Protein AF-A0A7J2S7V2-F1 (afdb_monomer_lite)

Secondary structure (DSSP, 8-state):
----S-EEES-EEEEES-SEEEET--S-EEES-EEEEESSEEEEEES-TT---EEES-EEEEEEEEEEES--S-EEES-EEEEE-----SS-PPSEEEEEEEEEEES-EEES-EEEEE-BSSEEEEEEEEEEES-EEES-EEE---BSS-EEEEEE-TT--S-EEEEEEETTTTEEEEEEEES-EEEE---GGG---BTTBEEEEEEEEEEESSTT-EEEEEEE--GGGSTTB-GGG-EEEEEETTTTEEEE---EEETTTTEEEEEE-S-SEEEEEE-B-EEEEEEEE-SEEEEE---EE---BHHHHHHHHHHHHHHHHSS--EEEEEEEETTTTEEEEEE-STTSPTT-S--PBP-TTB-EEEEESS-EEEEEEEEE-----EEE-SEEEEEE--SSS-EEHHHHHHHSTTEEEEEEEETTTTEEEEEETTTTB---EE-TTBEEEEEE-SS-EEE---

Radius of gyration: 29.73 Å; chains: 1; bounding box: 69×47×93 Å

Foldseek 3Di:
DAEECEEAEQEEAEQEQEAAEREQYAPYEREQYEYEDHQAENYEYEDHAEHQYEAYCYEYYNEQYYEYAQYENYEHENYEYYAWDFHDDPDDDQRETENYEYHHYAHYEYYQYEYEHYEEAGEYEDYYEHLYEHYEHENYEYEHYDYVDHYFPDWYAQNYYHYWYYQYFADPQTKTKTKDKHRIKTKHDDHPVNDDDAPQWDFLSHKMFMDHNDLQIKMWMKIADDCVSCQFFDLVFKFKWFQDPVVRHTDTFDWDRDPPRGIIIHMDNDGGMMTIIHHTQKDKDKDKDAAFKAKWADLADDFAWPLRVQVVQQVVCCVVPVGRWWFWKWFQPQVVRDIAIDGDDDPQPRPNGDRGTRAHFFMMMIHTNHIDMDIDMHGGRPKDKDWGAAFKGKTHANDQDKDKQQVVQVQDPQWQKKWFQDPVVNDIDMDGNVVRPDMDIHHHTGMIMIHGHDGIDMDTND

pLDDT: mean 92.3, std 8.35, range [53.19, 98.88]

Sequence (462 aa):
HSSSHNLVLNNAIYNVSEGISLVYSGNNKVINNTIRNVTSYGIESAYSPSQRNIINRNTIYNGTGIVIYSCSNNIISNNTIRDIRRGYFPMTPPRGAAGIWIGGGTNNYFFNNTITGSNETCDVYGVLLKYASNNIFSFTEIRNLRSTSNVYAFYSDENSKNNSIYNMTLASYPTTISFIYGNGIALKGVLEEETQSNGELLHIGKFINVTGVTVSSWINVTIHYTEQEIWMVNESSMKLYRYNETSGEWENVTFILNETHNYIKANLTKFSIYGIWGEIGVEEVNISLNKGWNLITIPVILNWKAEDLAVYINTIAHAIYGFDICDTIVMLDAFSQKHIGHPVGAGIPPGSINNFDIVHGVGYWIFVNQSITFNITGTIIKNITIDLQPGFNLLGWTHDNSTNASEVADEIENITMVVEWNNSLDDFITYLKELGAIDFVIARGDGFYVFLAGESEKWYGM

Structure (mmCIF, N/CA/C/O backbone):
data_AF-A0A7J2S7V2-F1
#
_entry.id   AF-A0A7J2S7V2-F1
#
loop_
_atom_site.group_PDB
_atom_site.id
_atom_site.type_symbol
_atom_site.label_atom_id
_atom_site.label_alt_id
_atom_site.label_comp_id
_atom_site.label_asym_id
_atom_site.label_entity_id
_atom_site.label_seq_id
_atom_site.pdbx_PDB_ins_code
_atom_site.Cartn_x
_atom_site.Cartn_y
_atom_site.Cartn_z
_atom_site.occupancy
_atom_site.B_iso_or_equiv
_atom_site.auth_seq_id
_atom_site.auth_comp_id
_atom_site.auth_asym_id
_atom_site.auth_atom_id
_atom_site.pdbx_PDB_model_num
ATOM 1 N N . HIS A 1 1 ? 17.617 -6.374 -44.046 1.00 54.22 1 HIS A N 1
ATOM 2 C CA . HIS A 1 1 ? 16.224 -5.955 -44.296 1.00 54.22 1 HIS A CA 1
ATOM 3 C C . HIS A 1 1 ? 15.461 -6.027 -42.988 1.00 54.22 1 HIS A C 1
ATOM 5 O O . HIS A 1 1 ? 15.491 -7.080 -42.366 1.00 54.22 1 HIS A O 1
ATOM 11 N N . SER A 1 2 ? 14.841 -4.932 -42.548 1.00 77.62 2 SER A N 1
ATOM 12 C CA . SER A 1 2 ? 13.893 -4.964 -41.432 1.00 77.62 2 SER A CA 1
ATOM 13 C C . SER A 1 2 ? 12.482 -5.231 -41.968 1.00 77.62 2 SER A C 1
ATOM 15 O O . SER A 1 2 ? 12.115 -4.756 -43.042 1.00 77.62 2 SER A O 1
ATOM 17 N N . SER A 1 3 ? 11.705 -6.030 -41.240 1.00 86.81 3 SER A N 1
ATOM 18 C CA . SER A 1 3 ? 10.287 -6.300 -41.521 1.00 86.81 3 SER A CA 1
ATOM 19 C C . SER A 1 3 ? 9.441 -5.606 -40.460 1.00 86.81 3 SER A C 1
ATOM 21 O O . SER A 1 3 ? 9.898 -5.504 -39.330 1.00 86.81 3 SER A O 1
ATOM 23 N N . SER A 1 4 ? 8.227 -5.161 -40.774 1.00 92.69 4 SER A N 1
ATOM 24 C CA . SER A 1 4 ? 7.264 -4.563 -39.827 1.00 92.69 4 SER A CA 1
ATOM 25 C C . SER A 1 4 ? 5.985 -5.404 -39.780 1.00 92.69 4 SER A C 1
ATOM 27 O O . SER A 1 4 ? 5.747 -6.180 -40.700 1.00 92.69 4 SER A O 1
ATOM 29 N N . HIS A 1 5 ? 5.133 -5.212 -38.769 1.00 94.88 5 HIS A N 1
ATOM 30 C CA . HIS A 1 5 ? 3.890 -5.986 -38.572 1.00 94.88 5 HIS A CA 1
ATOM 31 C C . HIS A 1 5 ? 4.108 -7.469 -38.243 1.00 94.88 5 HIS A C 1
ATOM 33 O O . HIS A 1 5 ? 3.289 -8.321 -38.583 1.00 94.88 5 HIS A O 1
ATOM 39 N N . ASN A 1 6 ? 5.206 -7.790 -37.560 1.00 95.00 6 ASN A N 1
ATOM 40 C CA . ASN A 1 6 ? 5.489 -9.161 -37.155 1.00 95.00 6 ASN A CA 1
ATOM 41 C C . ASN A 1 6 ? 4.763 -9.510 -35.848 1.00 95.00 6 ASN A C 1
ATOM 43 O O . ASN A 1 6 ? 4.564 -8.657 -34.976 1.00 95.00 6 ASN A O 1
ATOM 47 N N . LEU A 1 7 ? 4.409 -10.787 -35.699 1.00 97.69 7 LEU A N 1
ATOM 48 C CA . LEU A 1 7 ? 3.867 -11.359 -34.470 1.00 97.69 7 LEU A CA 1
ATOM 49 C C . LEU A 1 7 ? 4.859 -12.383 -33.910 1.00 97.69 7 LEU A C 1
ATOM 51 O O . LEU A 1 7 ? 5.134 -13.393 -34.550 1.00 97.69 7 LEU A O 1
ATOM 55 N N . VAL A 1 8 ? 5.353 -12.129 -32.700 1.00 98.00 8 VAL A N 1
ATOM 56 C CA . VAL A 1 8 ? 6.188 -13.047 -31.920 1.00 98.00 8 VAL A CA 1
ATOM 57 C C . VAL A 1 8 ? 5.396 -13.443 -30.678 1.00 98.00 8 VAL A C 1
ATOM 59 O O . VAL A 1 8 ? 5.261 -12.657 -29.738 1.00 98.00 8 VAL A O 1
ATOM 62 N N . LEU A 1 9 ? 4.807 -14.637 -30.703 1.00 98.44 9 LEU A N 1
ATOM 63 C CA . LEU A 1 9 ? 3.823 -15.090 -29.720 1.00 98.44 9 LEU A CA 1
ATOM 64 C C . LEU A 1 9 ? 4.207 -16.454 -29.137 1.00 98.44 9 LEU A C 1
ATOM 66 O O . LEU A 1 9 ? 4.513 -17.365 -29.900 1.00 98.44 9 LEU A O 1
ATOM 70 N N . ASN A 1 10 ? 4.103 -16.605 -27.813 1.00 98.38 10 ASN A N 1
ATOM 71 C CA . ASN A 1 10 ? 4.227 -17.889 -27.104 1.00 98.38 10 ASN A CA 1
ATOM 72 C C . ASN A 1 10 ? 5.573 -18.611 -27.295 1.00 98.38 10 ASN A C 1
ATOM 74 O O . ASN A 1 10 ? 5.621 -19.840 -27.312 1.00 98.38 10 ASN A O 1
ATOM 78 N N . ASN A 1 11 ? 6.672 -17.869 -27.432 1.00 98.50 11 ASN A N 1
ATOM 79 C CA . ASN A 1 11 ? 8.001 -18.463 -27.566 1.00 98.50 11 ASN A CA 1
ATOM 80 C C . ASN A 1 11 ? 8.688 -18.636 -26.214 1.00 98.50 11 ASN A C 1
ATOM 82 O O . ASN A 1 11 ? 8.453 -17.891 -25.260 1.00 98.50 11 ASN A O 1
ATOM 86 N N . ALA A 1 12 ? 9.596 -19.603 -26.176 1.00 98.31 12 ALA A N 1
ATOM 87 C CA . ALA A 1 12 ? 10.457 -19.904 -25.050 1.00 98.31 12 ALA A CA 1
ATOM 88 C C . ALA A 1 12 ? 11.920 -19.756 -25.501 1.00 98.31 12 ALA A C 1
ATOM 90 O O . ALA A 1 12 ? 12.396 -20.534 -26.324 1.00 98.31 12 ALA A O 1
ATOM 91 N N . ILE A 1 13 ? 12.606 -18.722 -25.012 1.00 98.25 13 ILE A N 1
ATOM 92 C CA . ILE A 1 13 ? 13.957 -18.330 -25.441 1.00 98.25 13 ILE A CA 1
ATOM 93 C C . ILE A 1 13 ? 14.907 -18.462 -24.247 1.00 98.25 13 ILE A C 1
ATOM 95 O O . ILE A 1 13 ? 14.641 -17.908 -23.179 1.00 98.25 13 ILE A O 1
ATOM 99 N N . TYR A 1 14 ? 16.016 -19.187 -24.419 1.00 97.31 14 TYR A N 1
ATOM 100 C CA . TYR A 1 14 ? 16.926 -19.543 -23.328 1.00 97.31 14 TYR A CA 1
ATOM 101 C C . TYR A 1 14 ? 18.392 -19.445 -23.739 1.00 97.31 14 TYR A C 1
ATOM 103 O O . TYR A 1 14 ? 18.746 -19.905 -24.820 1.00 97.31 14 TYR A O 1
ATOM 111 N N . ASN A 1 15 ? 19.242 -18.961 -22.828 1.00 96.69 15 ASN A N 1
ATOM 112 C CA . ASN A 1 15 ? 20.706 -19.009 -22.947 1.00 96.69 15 ASN A CA 1
ATOM 113 C C . ASN A 1 15 ? 21.223 -18.371 -24.248 1.00 96.69 15 ASN A C 1
ATOM 115 O O . ASN A 1 15 ? 22.045 -18.948 -24.960 1.00 96.69 15 ASN A O 1
ATOM 119 N N . VAL A 1 16 ? 20.709 -17.184 -24.565 1.00 95.38 16 VAL A N 1
ATOM 120 C CA . VAL A 1 16 ? 21.077 -16.418 -25.761 1.00 95.38 16 VAL A CA 1
ATOM 121 C C . VAL A 1 16 ? 21.788 -15.128 -25.375 1.00 95.38 16 VAL A C 1
ATOM 123 O O . VAL A 1 16 ? 21.667 -14.646 -24.248 1.00 95.38 16 VAL A O 1
ATOM 126 N N . SER A 1 17 ? 22.518 -14.539 -26.318 1.00 93.19 17 SER A N 1
ATOM 127 C CA . SER A 1 17 ? 23.097 -13.214 -26.104 1.00 93.19 17 SER A CA 1
ATOM 128 C C . SER A 1 17 ? 22.016 -12.137 -26.035 1.00 93.19 17 SER A C 1
ATOM 130 O O . SER A 1 17 ? 22.006 -11.324 -25.115 1.00 93.19 17 SER A O 1
ATOM 132 N N . GLU A 1 18 ? 21.082 -12.170 -26.981 1.00 94.00 18 GLU A N 1
ATOM 133 C CA . GLU A 1 18 ? 19.995 -11.209 -27.168 1.00 94.00 18 GLU A CA 1
ATOM 134 C C . GLU A 1 18 ? 18.683 -11.985 -27.304 1.00 94.00 18 GLU A C 1
ATOM 136 O O . GLU A 1 18 ? 18.635 -12.975 -28.032 1.00 94.00 18 GLU A O 1
ATOM 141 N N . GLY A 1 19 ? 17.636 -11.573 -26.583 1.00 96.25 19 GLY A N 1
ATOM 142 C CA . GLY A 1 19 ? 16.332 -12.234 -26.640 1.00 96.25 19 GLY A CA 1
ATOM 143 C C . GLY A 1 19 ? 15.564 -11.906 -27.924 1.00 96.25 19 GLY A C 1
ATOM 144 O O . GLY A 1 19 ? 15.719 -12.572 -28.943 1.00 96.25 19 GLY A O 1
ATOM 145 N N . ILE A 1 20 ? 14.694 -10.895 -27.876 1.00 96.69 20 ILE A N 1
ATOM 146 C CA . ILE A 1 20 ? 13.903 -10.435 -29.029 1.00 96.69 20 ILE A CA 1
ATOM 147 C C . ILE A 1 20 ? 14.313 -9.005 -29.370 1.00 96.69 20 ILE A C 1
ATOM 149 O O . ILE A 1 20 ? 14.184 -8.121 -28.530 1.00 96.69 20 ILE A O 1
ATOM 153 N N . SER A 1 21 ? 14.753 -8.764 -30.605 1.00 94.38 21 SER A N 1
ATOM 154 C CA . SER A 1 21 ? 15.178 -7.436 -31.061 1.00 94.38 21 SER A CA 1
ATOM 155 C C . SER A 1 21 ? 14.300 -6.924 -32.209 1.00 94.38 21 SER A C 1
ATOM 157 O O . SER A 1 21 ? 14.099 -7.605 -33.216 1.00 94.38 21 SER A O 1
ATOM 159 N N . LEU A 1 22 ? 13.754 -5.714 -32.048 1.00 93.44 22 LEU A N 1
ATOM 160 C CA . LEU A 1 22 ? 12.885 -5.014 -33.003 1.00 93.44 22 LEU A CA 1
ATOM 161 C C . LEU A 1 22 ? 13.592 -3.771 -33.569 1.00 93.44 22 LEU A C 1
ATOM 163 O O . LEU A 1 22 ? 13.150 -2.629 -33.396 1.00 93.44 22 LEU A O 1
ATOM 167 N N . VAL A 1 23 ? 14.713 -3.992 -34.250 1.00 91.81 23 VAL A N 1
ATOM 168 C CA . VAL A 1 23 ? 15.563 -2.931 -34.813 1.00 91.81 23 VAL A CA 1
ATOM 169 C C . VAL A 1 23 ? 15.021 -2.451 -36.164 1.00 91.81 23 VAL A C 1
ATOM 171 O O . VAL A 1 23 ? 14.735 -3.251 -37.057 1.00 91.81 23 VAL A O 1
ATOM 174 N N . TYR A 1 24 ? 14.851 -1.131 -36.320 1.00 91.44 24 TYR A N 1
ATOM 175 C CA . TYR A 1 24 ? 14.284 -0.502 -37.528 1.00 91.44 24 TYR A CA 1
ATOM 176 C C . TYR A 1 24 ? 12.926 -1.102 -37.962 1.00 91.44 24 TYR A C 1
ATOM 178 O O . TYR A 1 24 ? 12.635 -1.207 -39.157 1.00 91.44 24 TYR A O 1
ATOM 186 N N . SER A 1 25 ? 12.099 -1.532 -36.999 1.00 91.31 25 SER A N 1
ATOM 187 C CA . SER A 1 25 ? 10.898 -2.348 -37.245 1.00 91.31 25 SER A CA 1
ATOM 188 C C . SER A 1 25 ? 9.668 -1.852 -36.470 1.00 91.31 25 SER A C 1
ATOM 190 O O . SER A 1 25 ? 9.714 -1.745 -35.248 1.00 91.31 25 SER A O 1
ATOM 192 N N . GLY A 1 26 ? 8.558 -1.538 -37.146 1.00 93.44 26 GLY A N 1
ATOM 193 C CA . GLY A 1 26 ? 7.355 -0.970 -36.517 1.00 93.44 26 GLY A CA 1
ATOM 194 C C . GLY A 1 26 ? 6.133 -1.894 -36.513 1.00 93.44 26 GLY A C 1
ATOM 195 O O . GLY A 1 26 ? 6.058 -2.863 -37.265 1.00 93.44 26 GLY A O 1
ATOM 196 N N . ASN A 1 27 ? 5.132 -1.538 -35.701 1.00 95.25 27 ASN A N 1
ATOM 197 C CA . ASN A 1 27 ? 3.828 -2.214 -35.607 1.00 95.25 27 ASN A CA 1
ATOM 198 C C . ASN A 1 27 ? 3.910 -3.711 -35.256 1.00 95.25 27 ASN A C 1
ATOM 200 O O . ASN A 1 27 ? 3.046 -4.494 -35.646 1.00 95.25 27 ASN A O 1
ATOM 204 N N . ASN A 1 28 ? 4.948 -4.127 -34.537 1.00 96.06 28 ASN A N 1
ATOM 205 C CA . ASN A 1 28 ? 5.123 -5.514 -34.124 1.00 96.06 28 ASN A CA 1
ATOM 206 C C . ASN A 1 28 ? 4.380 -5.812 -32.827 1.00 96.06 28 ASN A C 1
ATOM 208 O O . ASN A 1 28 ? 4.150 -4.930 -31.997 1.00 96.06 28 ASN A O 1
ATOM 212 N N . LYS A 1 29 ? 4.068 -7.088 -32.625 1.00 98.19 29 LYS A N 1
ATOM 213 C CA . LYS A 1 29 ? 3.476 -7.606 -31.396 1.00 98.19 29 LYS A CA 1
ATOM 214 C C . LYS A 1 29 ? 4.381 -8.688 -30.825 1.00 98.19 29 LYS A C 1
ATOM 216 O O . LYS A 1 29 ? 4.563 -9.725 -31.452 1.00 98.19 29 LYS A O 1
ATOM 221 N N . VAL A 1 30 ? 4.923 -8.447 -29.637 1.00 98.50 30 VAL A N 1
ATOM 222 C CA . VAL A 1 30 ? 5.718 -9.408 -28.869 1.00 98.50 30 VAL A CA 1
ATOM 223 C C . VAL A 1 30 ? 4.909 -9.772 -27.635 1.00 98.50 30 VAL A C 1
ATOM 225 O O . VAL A 1 30 ? 4.806 -8.973 -26.702 1.00 98.50 30 VAL A O 1
ATOM 228 N N . ILE A 1 31 ? 4.253 -10.931 -27.674 1.00 98.81 31 ILE A N 1
ATOM 229 C CA . ILE A 1 31 ? 3.212 -11.294 -26.711 1.00 98.81 31 ILE A CA 1
ATOM 230 C C . ILE A 1 31 ? 3.501 -12.645 -26.059 1.00 98.81 31 ILE A C 1
ATOM 232 O O . ILE A 1 31 ? 3.782 -13.620 -26.749 1.00 98.81 31 ILE A O 1
ATOM 236 N N . ASN A 1 32 ? 3.360 -12.718 -24.736 1.00 98.62 32 ASN A N 1
ATOM 237 C CA . ASN A 1 32 ? 3.381 -13.978 -23.984 1.00 98.62 32 ASN A CA 1
ATOM 238 C C . ASN A 1 32 ? 4.625 -14.850 -24.237 1.00 98.62 32 ASN A C 1
ATOM 240 O O . ASN A 1 32 ? 4.542 -16.075 -24.306 1.00 98.62 32 ASN A O 1
ATOM 244 N N . ASN A 1 33 ? 5.788 -14.224 -24.411 1.00 98.81 33 ASN A N 1
ATOM 245 C CA . ASN A 1 33 ? 7.050 -14.943 -24.542 1.00 98.81 33 ASN A CA 1
ATOM 246 C C . ASN A 1 33 ? 7.719 -15.085 -23.174 1.00 98.81 33 ASN A C 1
ATOM 248 O O . ASN A 1 33 ? 7.633 -14.199 -22.321 1.00 98.81 33 ASN A O 1
ATOM 252 N N . THR A 1 34 ? 8.421 -16.196 -22.984 1.00 98.69 34 THR A N 1
ATOM 253 C CA . THR A 1 34 ? 9.281 -16.438 -21.826 1.00 98.69 34 THR A CA 1
ATOM 254 C C . THR A 1 34 ? 10.733 -16.396 -22.272 1.00 98.69 34 THR A C 1
ATOM 256 O O . THR A 1 34 ? 11.143 -17.186 -23.117 1.00 98.69 34 THR A O 1
ATOM 259 N N . ILE A 1 35 ? 11.515 -15.495 -21.688 1.00 98.56 35 ILE A N 1
ATOM 260 C CA . ILE A 1 35 ? 12.917 -15.261 -22.035 1.00 98.56 35 ILE A CA 1
ATOM 261 C C . ILE A 1 35 ? 13.749 -15.450 -20.769 1.00 98.56 35 ILE A C 1
ATOM 263 O O . ILE A 1 35 ? 13.456 -14.818 -19.755 1.00 98.56 35 ILE A O 1
ATOM 267 N N . ARG A 1 36 ? 14.760 -16.326 -20.784 1.00 97.75 36 ARG A N 1
ATOM 268 C CA . ARG A 1 36 ? 15.628 -16.542 -19.614 1.00 97.75 36 ARG A CA 1
ATOM 269 C C . ARG A 1 36 ? 17.105 -16.583 -19.970 1.00 97.75 36 ARG A C 1
ATOM 271 O O . ARG A 1 36 ? 17.473 -17.109 -21.018 1.00 97.75 36 ARG A O 1
ATOM 278 N N . ASN A 1 37 ? 17.932 -16.137 -19.027 1.00 95.69 37 ASN A N 1
ATOM 279 C CA . ASN A 1 37 ? 19.392 -16.208 -19.098 1.00 95.69 37 ASN A CA 1
ATOM 280 C C . ASN A 1 37 ? 19.920 -15.512 -20.357 1.00 95.69 37 ASN A C 1
ATOM 282 O O . ASN A 1 37 ? 20.532 -16.144 -21.220 1.00 95.69 37 ASN A O 1
ATOM 286 N N . VAL A 1 38 ? 19.627 -14.218 -20.469 1.00 93.06 38 VAL A N 1
ATOM 287 C CA . VAL A 1 38 ? 20.121 -13.380 -21.565 1.00 93.06 38 VAL A CA 1
ATOM 288 C C . VAL A 1 38 ? 21.293 -12.545 -21.081 1.00 93.06 38 VAL A C 1
ATOM 290 O O . VAL A 1 38 ? 21.225 -11.940 -20.013 1.00 93.06 38 VAL A O 1
ATOM 293 N N . THR A 1 39 ? 22.379 -12.510 -21.852 1.00 90.50 39 THR A N 1
ATOM 294 C CA . THR A 1 39 ? 23.582 -11.763 -21.441 1.00 90.50 39 THR A CA 1
ATOM 295 C C . THR A 1 39 ? 23.505 -10.275 -21.779 1.00 90.50 39 THR A C 1
ATOM 297 O O . THR A 1 39 ? 24.257 -9.486 -21.217 1.00 90.50 39 THR A O 1
ATOM 300 N N . SER A 1 40 ? 22.641 -9.893 -22.723 1.00 89.94 40 SER A N 1
ATOM 301 C CA . SER A 1 40 ? 22.416 -8.510 -23.143 1.00 89.94 40 SER A CA 1
ATOM 302 C C . SER A 1 40 ? 21.057 -8.017 -22.648 1.00 89.94 40 SER A C 1
ATOM 304 O O . SER A 1 40 ? 20.970 -7.547 -21.521 1.00 89.94 40 SER A O 1
ATOM 306 N N . TYR A 1 41 ? 19.992 -8.171 -23.435 1.00 92.62 41 TYR A N 1
ATOM 307 C CA . TYR A 1 41 ? 18.635 -7.726 -23.117 1.00 92.62 41 TYR A CA 1
ATOM 308 C C . TYR A 1 41 ? 17.609 -8.824 -23.413 1.00 92.62 41 TYR A C 1
ATOM 310 O O . TYR A 1 41 ? 17.813 -9.679 -24.281 1.00 92.62 41 TYR A O 1
ATOM 318 N N . GLY A 1 42 ? 16.483 -8.790 -22.701 1.00 96.56 42 GLY A N 1
ATOM 319 C CA . GLY A 1 42 ? 15.355 -9.676 -22.948 1.00 96.56 42 GLY A CA 1
ATOM 320 C C . GLY A 1 42 ? 14.588 -9.253 -24.191 1.00 96.56 42 GLY A C 1
ATOM 321 O O . GLY A 1 42 ? 14.447 -10.037 -25.126 1.00 96.56 42 GLY A O 1
ATOM 322 N N . ILE A 1 43 ? 14.114 -8.006 -24.224 1.00 96.88 43 ILE A N 1
ATOM 323 C CA . ILE A 1 43 ? 13.416 -7.448 -25.389 1.00 96.88 43 ILE A CA 1
ATOM 324 C C . ILE A 1 43 ? 13.949 -6.048 -25.675 1.00 96.88 43 ILE A C 1
ATOM 326 O O . ILE A 1 43 ? 13.950 -5.202 -24.786 1.00 96.88 43 ILE A O 1
ATOM 330 N N . GLU A 1 44 ? 14.342 -5.788 -26.917 1.00 94.69 44 GLU A N 1
ATOM 331 C CA . GLU A 1 44 ? 14.763 -4.471 -27.390 1.00 94.69 44 GLU A CA 1
ATOM 332 C C . GLU A 1 44 ? 13.841 -3.959 -28.502 1.00 94.69 44 GLU A C 1
ATOM 334 O O . GLU A 1 44 ? 13.499 -4.680 -29.440 1.00 94.69 44 GLU A O 1
ATOM 339 N N . SER A 1 45 ? 13.486 -2.676 -28.425 1.00 93.62 45 SER A N 1
ATOM 340 C CA . SER A 1 45 ? 12.907 -1.902 -29.523 1.00 93.62 45 SER A CA 1
ATOM 341 C C . SER A 1 45 ? 13.814 -0.708 -29.802 1.00 93.62 45 SER A C 1
ATOM 343 O O . SER A 1 45 ? 13.940 0.169 -28.944 1.00 93.62 45 SER A O 1
ATOM 345 N N . ALA A 1 46 ? 14.465 -0.680 -30.970 1.00 91.69 46 ALA A N 1
ATOM 346 C CA . ALA A 1 46 ? 15.544 0.272 -31.227 1.00 91.69 46 ALA A CA 1
ATOM 347 C C . ALA A 1 46 ? 15.526 0.936 -32.617 1.00 91.69 46 ALA A C 1
ATOM 349 O O . ALA A 1 46 ? 15.108 0.356 -33.627 1.00 91.69 46 ALA A O 1
ATOM 350 N N . TYR A 1 47 ? 16.051 2.167 -32.641 1.00 86.88 47 TYR A N 1
ATOM 351 C CA . TYR A 1 47 ? 16.397 2.964 -33.822 1.00 86.88 47 TYR A CA 1
ATOM 352 C C . TYR A 1 47 ? 15.254 3.262 -34.801 1.00 86.88 47 TYR A C 1
ATOM 354 O O . TYR A 1 47 ? 15.477 3.368 -36.007 1.00 86.88 47 TYR A O 1
ATOM 362 N N . SER A 1 48 ? 14.024 3.435 -34.322 1.00 79.44 48 SER A N 1
ATOM 363 C CA . SER A 1 48 ? 12.924 3.847 -35.193 1.00 79.44 48 SER A CA 1
ATOM 364 C C . SER A 1 48 ? 12.001 4.856 -34.504 1.00 79.44 48 SER A C 1
ATOM 366 O O . SER A 1 48 ? 11.261 4.506 -33.580 1.00 79.44 48 SER A O 1
ATOM 368 N N . PRO A 1 49 ? 11.986 6.116 -34.974 1.00 64.44 49 PRO A N 1
ATOM 369 C CA . PRO A 1 49 ? 11.289 7.219 -34.311 1.00 64.44 49 PRO A CA 1
ATOM 370 C C . PRO A 1 49 ? 9.752 7.127 -34.375 1.00 64.44 49 PRO A C 1
ATOM 372 O O . PRO A 1 49 ? 9.059 8.027 -33.908 1.00 64.44 49 PRO A O 1
ATOM 375 N N . SER A 1 50 ? 9.170 6.080 -34.969 1.00 64.38 50 SER A N 1
ATOM 376 C CA . SER A 1 50 ? 7.713 5.908 -35.099 1.00 64.38 50 SER A CA 1
ATOM 377 C C . SER A 1 50 ? 7.303 4.433 -35.018 1.00 64.38 50 SER A C 1
ATOM 379 O O . SER A 1 50 ? 6.825 3.852 -35.992 1.00 64.38 50 SER A O 1
ATOM 381 N N . GLN A 1 51 ? 7.486 3.806 -33.854 1.00 76.25 51 GLN A N 1
ATOM 382 C CA . GLN A 1 51 ? 7.126 2.405 -33.627 1.00 76.25 51 GLN A CA 1
ATOM 383 C C . GLN A 1 51 ? 5.891 2.295 -32.740 1.00 76.25 51 GLN A C 1
ATOM 385 O O . GLN A 1 51 ? 5.903 2.653 -31.575 1.00 76.25 51 GLN A O 1
ATOM 390 N N . ARG A 1 52 ? 4.821 1.719 -33.283 1.00 91.62 52 ARG A N 1
ATOM 391 C CA . ARG A 1 52 ? 3.651 1.285 -32.509 1.00 91.62 52 ARG A CA 1
ATOM 392 C C . ARG A 1 52 ? 3.807 -0.171 -32.076 1.00 91.62 52 ARG A C 1
ATOM 394 O O . ARG A 1 52 ? 2.919 -0.985 -32.329 1.00 91.62 52 ARG A O 1
ATOM 401 N N . ASN A 1 53 ? 4.975 -0.535 -31.538 1.00 96.06 53 ASN A N 1
ATOM 402 C CA . ASN A 1 53 ? 5.186 -1.908 -31.088 1.00 96.06 53 ASN A CA 1
ATOM 403 C C . ASN A 1 53 ? 4.424 -2.144 -29.782 1.00 96.06 53 ASN A C 1
ATOM 405 O O . ASN A 1 53 ? 4.319 -1.261 -28.928 1.00 96.06 53 ASN A O 1
ATOM 409 N N . ILE A 1 54 ? 3.893 -3.354 -29.638 1.00 98.25 54 ILE A N 1
ATOM 410 C CA . ILE A 1 54 ? 3.198 -3.812 -28.440 1.00 98.25 54 ILE A CA 1
ATOM 411 C C . ILE A 1 54 ? 4.024 -4.938 -27.830 1.00 98.25 54 ILE A C 1
ATOM 413 O O . ILE A 1 54 ? 4.135 -6.016 -28.414 1.00 98.25 54 ILE A O 1
ATOM 417 N N . ILE A 1 55 ? 4.585 -4.690 -26.650 1.00 98.62 55 ILE A N 1
ATOM 418 C CA . ILE A 1 55 ? 5.323 -5.669 -25.849 1.00 98.62 55 ILE A CA 1
ATOM 419 C C . ILE A 1 55 ? 4.444 -6.003 -24.647 1.00 98.62 55 ILE A C 1
ATOM 421 O O . ILE A 1 55 ? 4.317 -5.201 -23.719 1.00 98.62 55 ILE A O 1
ATOM 425 N N . ASN A 1 56 ? 3.773 -7.154 -24.687 1.00 98.81 56 ASN A N 1
ATOM 426 C CA . ASN A 1 56 ? 2.708 -7.475 -23.742 1.00 98.81 56 ASN A CA 1
ATOM 427 C C . ASN A 1 56 ? 2.833 -8.872 -23.123 1.00 98.81 56 ASN A C 1
ATOM 429 O O . ASN A 1 56 ? 3.067 -9.845 -23.833 1.00 98.81 56 ASN A O 1
ATOM 433 N N . ARG A 1 57 ? 2.606 -8.995 -21.809 1.00 98.69 57 ARG A N 1
ATOM 434 C CA . ARG A 1 57 ? 2.552 -10.298 -21.109 1.00 98.69 57 ARG A CA 1
ATOM 435 C C . ARG A 1 57 ? 3.822 -11.145 -21.235 1.00 98.69 57 ARG A C 1
ATOM 437 O O . ARG A 1 57 ? 3.756 -12.362 -21.133 1.00 98.69 57 ARG A O 1
ATOM 444 N N . ASN A 1 58 ? 4.983 -10.540 -21.470 1.00 98.81 58 ASN A N 1
ATOM 445 C CA . ASN A 1 58 ? 6.233 -11.294 -21.538 1.00 98.81 58 ASN A CA 1
ATOM 446 C C . ASN A 1 58 ? 6.829 -11.477 -20.142 1.00 98.81 58 ASN A C 1
ATOM 448 O O . ASN A 1 58 ? 6.713 -10.602 -19.283 1.00 98.81 58 ASN A O 1
ATOM 452 N N . THR A 1 59 ? 7.502 -12.605 -19.939 1.00 98.75 59 THR A N 1
ATOM 453 C CA . THR A 1 59 ? 8.276 -12.887 -18.728 1.00 98.75 59 THR A CA 1
ATOM 454 C C . THR A 1 59 ? 9.754 -12.939 -19.081 1.00 98.75 59 THR A C 1
ATOM 456 O O . THR A 1 59 ? 10.160 -13.752 -19.909 1.00 98.75 59 THR A O 1
ATOM 459 N N . ILE A 1 60 ? 10.560 -12.091 -18.447 1.00 98.50 60 ILE A N 1
ATOM 460 C CA . ILE A 1 60 ? 12.011 -12.024 -18.636 1.00 98.50 60 ILE A CA 1
ATOM 461 C C . ILE A 1 60 ? 12.682 -12.380 -17.311 1.00 98.50 60 ILE A C 1
ATOM 463 O O . ILE A 1 60 ? 12.328 -11.821 -16.276 1.00 98.50 60 ILE A O 1
ATOM 467 N N . TYR A 1 61 ? 13.629 -13.313 -17.340 1.00 97.00 61 TYR A N 1
ATOM 468 C CA . TYR A 1 61 ? 14.343 -13.805 -16.163 1.00 97.00 61 TYR A CA 1
ATOM 469 C C . TYR A 1 61 ? 15.857 -13.749 -16.369 1.00 97.00 61 TYR A C 1
ATOM 471 O O . TYR A 1 61 ? 16.339 -14.200 -17.410 1.00 97.00 61 TYR A O 1
ATOM 479 N N . ASN A 1 62 ? 16.610 -13.302 -15.360 1.00 94.31 62 ASN A N 1
ATOM 480 C CA . ASN A 1 62 ? 18.074 -13.371 -15.352 1.00 94.31 62 ASN A CA 1
ATOM 481 C C . ASN A 1 62 ? 18.698 -12.671 -16.575 1.00 94.31 62 ASN A C 1
ATOM 483 O O . ASN A 1 62 ? 19.305 -13.306 -17.440 1.00 94.31 62 ASN A O 1
ATOM 487 N N . GLY A 1 63 ? 18.475 -11.359 -16.668 1.00 91.44 63 GLY A N 1
ATOM 488 C CA . GLY A 1 63 ? 18.905 -10.506 -17.780 1.00 91.44 63 GLY A CA 1
ATOM 489 C C . GLY A 1 63 ? 18.536 -9.038 -17.561 1.00 91.44 63 GLY A C 1
ATOM 490 O O . GLY A 1 63 ? 17.788 -8.724 -16.634 1.00 91.44 63 GLY A O 1
ATOM 491 N N . THR A 1 64 ? 19.018 -8.130 -18.413 1.00 92.00 64 THR A N 1
ATOM 492 C CA . THR A 1 64 ? 18.390 -6.799 -18.531 1.00 92.00 64 THR A CA 1
ATOM 493 C C . THR A 1 64 ? 17.022 -6.983 -19.180 1.00 92.00 64 THR A C 1
ATOM 495 O O . THR A 1 64 ? 16.887 -7.769 -20.117 1.00 92.00 64 THR A O 1
ATOM 498 N N . GLY A 1 65 ? 15.993 -6.315 -18.661 1.00 96.31 65 GLY A N 1
ATOM 499 C CA . GLY A 1 65 ? 14.611 -6.590 -19.050 1.00 96.31 65 GLY A CA 1
ATOM 500 C C . GLY A 1 65 ? 14.254 -6.047 -20.434 1.00 96.31 65 GLY A C 1
ATOM 501 O O . GLY A 1 65 ? 14.536 -6.675 -21.456 1.00 96.31 65 GLY A O 1
ATOM 502 N N . ILE A 1 66 ? 13.573 -4.902 -20.460 1.00 97.12 66 ILE A N 1
ATOM 503 C CA . ILE A 1 66 ? 13.054 -4.283 -21.683 1.00 97.12 66 ILE A CA 1
ATOM 504 C C . ILE A 1 66 ? 13.821 -2.998 -21.980 1.00 97.12 66 ILE A C 1
ATOM 506 O O . ILE A 1 66 ? 13.909 -2.104 -21.140 1.00 97.12 66 ILE A O 1
ATOM 510 N N . VAL A 1 67 ? 14.328 -2.896 -23.202 1.00 94.94 67 VAL A N 1
ATOM 511 C CA . VAL A 1 67 ? 15.091 -1.758 -23.706 1.00 94.94 67 VAL A CA 1
ATOM 512 C C . VAL A 1 67 ? 14.298 -1.040 -24.792 1.00 94.94 67 VAL A C 1
ATOM 514 O O . VAL A 1 67 ? 13.916 -1.641 -25.794 1.00 94.94 67 VAL A O 1
ATOM 517 N N . ILE A 1 68 ? 14.080 0.260 -24.612 1.00 94.31 68 ILE A N 1
ATOM 518 C CA . ILE A 1 68 ? 13.516 1.157 -25.621 1.00 94.31 68 ILE A CA 1
ATOM 519 C C . ILE A 1 68 ? 14.585 2.185 -25.973 1.00 94.31 68 ILE A C 1
ATOM 521 O O . ILE A 1 68 ? 14.925 3.036 -25.154 1.00 94.31 68 ILE A O 1
ATOM 525 N N . TYR A 1 69 ? 15.132 2.116 -27.182 1.00 93.06 69 TYR A N 1
ATOM 526 C CA . TYR A 1 69 ? 16.251 2.966 -27.576 1.00 93.06 69 TYR A CA 1
ATOM 527 C C . TYR A 1 69 ? 15.918 3.816 -28.802 1.00 93.06 69 TYR A C 1
ATOM 529 O O . TYR A 1 69 ? 15.768 3.306 -29.912 1.00 93.06 69 TYR A O 1
ATOM 537 N N . SER A 1 70 ? 15.817 5.133 -28.617 1.00 92.12 70 SER A N 1
ATOM 538 C CA . SER A 1 70 ? 15.480 6.094 -29.679 1.00 92.12 70 SER A CA 1
ATOM 539 C C . SER A 1 70 ? 14.191 5.731 -30.435 1.00 92.12 70 SER A C 1
ATOM 541 O O . SER A 1 70 ? 14.124 5.830 -31.662 1.00 92.12 70 SER A O 1
ATOM 543 N N . CYS A 1 71 ? 13.171 5.281 -29.696 1.00 91.69 71 CYS A N 1
ATOM 544 C CA . CYS A 1 71 ? 11.887 4.845 -30.246 1.00 91.69 71 CYS A CA 1
ATOM 545 C C . CYS A 1 71 ? 10.704 5.523 -29.555 1.00 91.69 71 CYS A C 1
ATOM 547 O O . CYS A 1 71 ? 10.759 5.855 -28.369 1.00 91.69 71 CYS A O 1
ATOM 549 N N . SER A 1 72 ? 9.615 5.689 -30.303 1.00 93.94 72 SER A N 1
ATOM 550 C CA . SER A 1 72 ? 8.439 6.420 -29.833 1.00 93.94 72 SER A CA 1
ATOM 551 C C . SER A 1 72 ? 7.133 5.729 -30.188 1.00 93.94 72 SER A C 1
ATOM 553 O O . SER A 1 72 ? 7.040 5.159 -31.274 1.00 93.94 72 SER A O 1
ATOM 555 N N . ASN A 1 73 ? 6.109 5.921 -29.347 1.00 95.56 73 ASN A N 1
ATOM 556 C CA . ASN A 1 73 ? 4.733 5.415 -29.496 1.00 95.56 73 ASN A CA 1
ATOM 557 C C . ASN A 1 73 ? 4.532 3.912 -29.227 1.00 95.56 73 ASN A C 1
ATOM 559 O O . ASN A 1 73 ? 3.587 3.317 -29.749 1.00 95.56 73 ASN A O 1
ATOM 563 N N . ASN A 1 74 ? 5.385 3.298 -28.404 1.00 96.88 74 ASN A N 1
ATOM 564 C CA . ASN A 1 74 ? 5.254 1.889 -28.035 1.00 96.88 74 ASN A CA 1
ATOM 565 C C . ASN A 1 74 ? 4.353 1.693 -26.810 1.00 96.88 74 ASN A C 1
ATOM 567 O O . ASN A 1 74 ? 4.268 2.561 -25.939 1.00 96.88 74 ASN A O 1
ATOM 571 N N . ILE A 1 75 ? 3.733 0.515 -26.717 1.00 98.31 75 ILE A N 1
ATOM 572 C CA . ILE A 1 75 ? 2.960 0.075 -25.551 1.00 98.31 75 ILE A CA 1
ATOM 573 C C . ILE A 1 75 ? 3.668 -1.120 -24.917 1.00 98.31 75 ILE A C 1
ATOM 575 O O . ILE A 1 75 ? 3.779 -2.186 -25.524 1.00 98.31 75 ILE A O 1
ATOM 579 N N . ILE A 1 76 ? 4.110 -0.956 -23.676 1.00 98.62 76 ILE A N 1
ATOM 580 C CA . ILE A 1 76 ? 4.792 -1.979 -22.890 1.00 98.62 76 ILE A CA 1
ATOM 581 C C . ILE A 1 76 ? 3.901 -2.295 -21.695 1.00 98.62 76 ILE A C 1
ATOM 583 O O . ILE A 1 76 ? 3.778 -1.485 -20.779 1.00 98.62 76 ILE A O 1
ATOM 587 N N . SER A 1 77 ? 3.234 -3.447 -21.693 1.00 98.75 77 SER A N 1
ATOM 588 C CA . SER A 1 77 ? 2.224 -3.725 -20.667 1.00 98.75 77 SER A CA 1
ATOM 589 C C . SER A 1 77 ? 2.192 -5.147 -20.131 1.00 98.75 77 SER A C 1
ATOM 591 O O . SER A 1 77 ? 2.387 -6.103 -20.875 1.00 98.75 77 SER A O 1
ATOM 593 N N . ASN A 1 78 ? 1.846 -5.310 -18.854 1.00 98.75 78 ASN A N 1
ATOM 594 C CA . ASN A 1 78 ? 1.682 -6.623 -18.219 1.00 98.75 78 ASN A CA 1
ATOM 595 C C . ASN A 1 78 ? 2.939 -7.505 -18.297 1.00 98.75 78 ASN A C 1
ATOM 597 O O . ASN A 1 78 ? 2.822 -8.726 -18.308 1.00 98.75 78 ASN A O 1
ATOM 601 N N . ASN A 1 79 ? 4.134 -6.924 -18.425 1.00 98.88 79 ASN A N 1
ATOM 602 C CA . ASN A 1 79 ? 5.364 -7.707 -18.469 1.00 98.88 79 ASN A CA 1
ATOM 603 C C . ASN A 1 79 ? 5.890 -7.940 -17.053 1.00 98.88 79 ASN A C 1
ATOM 605 O O . ASN A 1 79 ? 5.753 -7.092 -16.173 1.00 98.88 79 ASN A O 1
ATOM 609 N N . THR A 1 80 ? 6.522 -9.089 -16.852 1.00 98.75 80 THR A N 1
ATOM 610 C CA . THR A 1 80 ? 7.194 -9.444 -15.604 1.00 98.75 80 THR A CA 1
ATOM 611 C C . THR A 1 80 ? 8.686 -9.586 -15.859 1.00 98.75 80 THR A C 1
ATOM 613 O O . THR A 1 80 ? 9.108 -10.438 -16.638 1.00 98.75 80 THR A O 1
ATOM 616 N N . ILE A 1 81 ? 9.490 -8.762 -15.195 1.00 98.56 81 ILE A N 1
ATOM 617 C CA . ILE A 1 81 ? 10.951 -8.795 -15.260 1.00 98.56 81 ILE A CA 1
ATOM 618 C C . ILE A 1 81 ? 11.470 -9.244 -13.898 1.00 98.56 81 ILE A C 1
ATOM 620 O O . ILE A 1 81 ? 11.140 -8.643 -12.874 1.00 98.56 81 ILE A O 1
ATOM 624 N N . ARG A 1 82 ? 12.247 -10.327 -13.893 1.00 97.69 82 ARG A N 1
ATOM 625 C CA . ARG A 1 82 ? 12.727 -11.001 -12.688 1.00 97.69 82 ARG A CA 1
ATOM 626 C C . ARG A 1 82 ? 14.233 -11.202 -12.697 1.00 97.69 82 ARG A C 1
ATOM 628 O O . ARG A 1 82 ? 14.787 -11.601 -13.719 1.00 97.69 82 ARG A O 1
ATOM 635 N N . ASP A 1 83 ? 14.855 -10.992 -11.542 1.00 96.50 83 ASP A N 1
ATOM 636 C CA . ASP A 1 83 ? 16.283 -11.212 -11.305 1.00 96.50 83 ASP A CA 1
ATOM 637 C C . ASP A 1 83 ? 17.140 -10.471 -12.334 1.00 96.50 83 ASP A C 1
ATOM 639 O O . ASP A 1 83 ? 17.800 -11.060 -13.189 1.00 96.50 83 ASP A O 1
ATOM 643 N N . ILE A 1 84 ? 17.075 -9.141 -12.280 1.00 95.19 84 ILE A N 1
ATOM 644 C CA . ILE A 1 84 ? 17.767 -8.263 -13.221 1.00 95.19 84 ILE A CA 1
ATOM 645 C C . ILE A 1 84 ? 19.273 -8.535 -13.158 1.00 95.19 84 ILE A C 1
ATOM 647 O O . ILE A 1 84 ? 19.869 -8.548 -12.077 1.00 95.19 84 ILE A O 1
ATOM 651 N N . ARG A 1 85 ? 19.881 -8.696 -14.336 1.00 93.25 85 ARG A N 1
ATOM 652 C CA . ARG A 1 85 ? 21.330 -8.830 -14.520 1.00 93.25 85 ARG A CA 1
ATOM 653 C C . ARG A 1 85 ? 21.888 -7.711 -15.370 1.00 93.25 85 ARG A C 1
ATOM 655 O O . ARG A 1 85 ? 21.206 -7.192 -16.261 1.00 93.25 85 ARG A O 1
ATOM 662 N N . ARG A 1 86 ? 23.156 -7.383 -15.131 1.00 90.00 86 ARG A N 1
ATOM 663 C CA . ARG A 1 86 ? 23.909 -6.481 -15.994 1.00 90.00 86 ARG A CA 1
ATOM 664 C C . ARG A 1 86 ? 23.900 -6.983 -17.438 1.00 90.00 86 ARG A C 1
ATOM 666 O O . ARG A 1 86 ? 24.326 -8.100 -17.714 1.00 90.00 86 ARG A O 1
ATOM 673 N N . GLY A 1 87 ? 23.449 -6.114 -18.334 1.00 82.44 87 GLY A N 1
ATOM 674 C CA . GLY A 1 87 ? 23.425 -6.326 -19.774 1.00 82.44 87 GLY A CA 1
ATOM 675 C C . GLY A 1 87 ? 24.232 -5.279 -20.533 1.00 82.44 87 GLY A C 1
ATOM 676 O O . GLY A 1 87 ?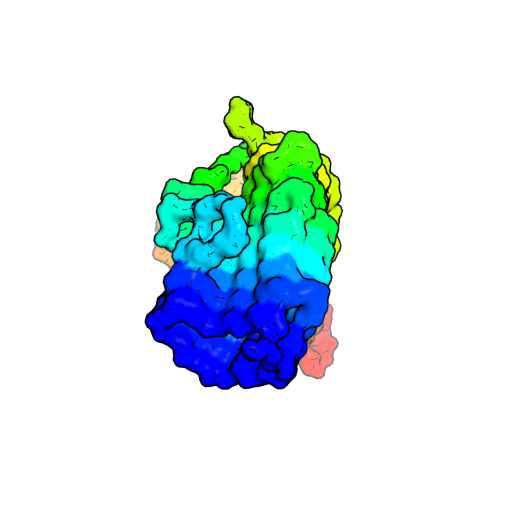 24.954 -4.464 -19.947 1.00 82.44 87 GLY A O 1
ATOM 677 N N . TYR A 1 88 ? 24.105 -5.299 -21.857 1.00 76.31 88 TYR A N 1
ATOM 678 C CA . TYR A 1 88 ? 24.657 -4.268 -22.728 1.00 76.31 88 TYR A CA 1
ATOM 679 C C . TYR A 1 88 ? 23.656 -3.118 -22.898 1.00 76.31 88 TYR A C 1
ATOM 681 O O . TYR A 1 88 ? 22.474 -3.343 -23.150 1.00 76.31 88 TYR A O 1
ATOM 689 N N . PHE A 1 89 ? 24.155 -1.885 -22.801 1.00 71.12 89 PHE A N 1
ATOM 690 C CA . PHE A 1 89 ? 23.403 -0.658 -23.058 1.00 71.12 89 PHE A CA 1
ATOM 691 C C . PHE A 1 89 ? 24.054 0.090 -24.232 1.00 71.12 89 PHE A C 1
ATOM 693 O O . PHE A 1 89 ? 25.241 0.424 -24.138 1.00 71.12 89 PHE A O 1
ATOM 700 N N . PRO A 1 90 ? 23.331 0.374 -25.328 1.00 58.69 90 PRO A N 1
ATOM 701 C CA . PRO A 1 90 ? 23.812 1.288 -26.356 1.00 58.69 90 PRO A CA 1
ATOM 702 C C . PRO A 1 90 ? 24.073 2.704 -25.795 1.00 58.69 90 PRO A C 1
ATOM 704 O O . PRO A 1 90 ? 23.183 3.332 -25.230 1.00 58.69 90 PRO A O 1
ATOM 707 N N . MET A 1 91 ? 25.292 3.223 -26.021 1.00 53.59 91 MET A N 1
ATOM 708 C CA . MET A 1 91 ? 25.876 4.488 -25.504 1.00 53.59 91 MET A CA 1
ATOM 709 C C . MET A 1 91 ? 26.287 4.475 -24.033 1.00 53.59 91 MET A C 1
ATOM 711 O O . MET A 1 91 ? 25.642 3.807 -23.250 1.00 53.59 91 MET A O 1
ATOM 715 N N . THR A 1 92 ? 27.330 5.247 -23.674 1.00 53.81 92 THR A N 1
ATOM 716 C CA . THR A 1 92 ? 27.919 5.411 -22.324 1.00 53.81 92 THR A CA 1
ATOM 717 C C . THR A 1 92 ? 26.874 5.757 -21.255 1.00 53.81 92 THR A C 1
ATOM 719 O O . THR A 1 92 ? 26.586 6.940 -21.054 1.00 53.81 92 THR A O 1
ATOM 722 N N . PRO A 1 93 ? 26.325 4.769 -20.528 1.00 53.19 93 PRO A N 1
ATOM 723 C CA . PRO A 1 93 ? 25.444 5.001 -19.398 1.00 53.19 93 PRO A CA 1
ATOM 724 C C . PRO A 1 93 ? 26.293 4.958 -18.110 1.00 53.19 93 PRO A C 1
ATOM 726 O O . PRO A 1 93 ? 27.475 4.586 -18.152 1.00 53.19 93 PRO A O 1
ATOM 729 N N . PRO A 1 94 ? 25.742 5.269 -16.926 1.00 57.03 94 PRO A N 1
ATOM 730 C CA . PRO A 1 94 ? 26.295 4.653 -15.725 1.00 57.03 94 PRO A CA 1
ATOM 731 C C . PRO A 1 94 ? 26.264 3.125 -15.923 1.00 57.03 94 PRO A C 1
ATOM 733 O O . PRO A 1 94 ? 25.261 2.563 -16.364 1.00 57.03 94 PRO A O 1
ATOM 736 N N . ARG A 1 95 ? 27.393 2.443 -15.692 1.00 70.94 95 ARG A N 1
ATOM 737 C CA . ARG A 1 95 ? 27.476 0.976 -15.794 1.00 70.94 95 ARG A CA 1
ATOM 738 C C . ARG A 1 95 ? 26.480 0.372 -14.796 1.00 70.94 95 ARG A C 1
ATOM 740 O O . ARG A 1 95 ? 26.666 0.565 -13.602 1.00 70.94 95 ARG A O 1
ATOM 747 N N . GLY A 1 96 ? 25.476 -0.372 -15.258 1.00 86.81 96 GLY A N 1
ATOM 748 C CA . GLY A 1 96 ? 24.446 -0.901 -14.360 1.00 86.81 96 GLY A CA 1
ATOM 749 C C . GLY A 1 96 ? 23.665 -2.088 -14.908 1.00 86.81 96 GLY A C 1
ATOM 750 O O . GLY A 1 96 ? 24.078 -2.718 -15.876 1.00 86.81 96 GLY A O 1
ATOM 751 N N . ALA A 1 97 ? 22.535 -2.384 -14.282 1.00 91.62 97 ALA A N 1
ATOM 752 C CA . ALA A 1 97 ? 21.546 -3.368 -14.697 1.00 91.62 97 ALA A CA 1
ATOM 753 C C . ALA A 1 97 ? 20.158 -2.717 -14.623 1.00 91.62 97 ALA A C 1
ATOM 755 O O . ALA A 1 97 ? 19.889 -1.977 -13.678 1.00 91.62 97 ALA A O 1
ATOM 756 N N . ALA A 1 98 ? 19.282 -2.954 -15.604 1.00 94.56 98 ALA A N 1
ATOM 757 C CA . ALA A 1 98 ? 17.979 -2.292 -15.654 1.00 94.56 98 ALA A CA 1
ATOM 758 C C . ALA A 1 98 ? 16.827 -3.266 -15.911 1.00 94.56 98 ALA A C 1
ATOM 760 O O . ALA A 1 98 ? 16.921 -4.160 -16.756 1.00 94.56 98 ALA A O 1
ATOM 761 N N . GLY A 1 99 ? 15.714 -3.063 -15.209 1.00 97.06 99 GLY A N 1
ATOM 762 C CA . GLY A 1 99 ? 14.464 -3.750 -15.506 1.00 97.06 99 GLY A CA 1
ATOM 763 C C . GLY A 1 99 ? 13.868 -3.201 -16.797 1.00 97.06 99 GLY A C 1
ATOM 764 O O . GLY A 1 99 ? 13.722 -3.916 -17.783 1.00 97.06 99 GLY A O 1
ATOM 765 N N . ILE A 1 100 ? 13.584 -1.903 -16.812 1.00 97.38 100 ILE A N 1
ATOM 766 C CA . ILE A 1 100 ? 13.179 -1.162 -18.005 1.00 97.38 100 ILE A CA 1
ATOM 767 C C . ILE A 1 100 ? 14.168 -0.025 -18.219 1.00 97.38 100 ILE A C 1
ATOM 769 O O . ILE A 1 100 ? 14.407 0.777 -17.318 1.00 97.38 100 ILE A O 1
ATOM 773 N N . TRP A 1 101 ? 14.708 0.077 -19.425 1.00 95.50 101 TRP A N 1
ATOM 774 C CA . TRP A 1 101 ? 15.561 1.186 -19.818 1.00 95.50 101 TRP A CA 1
ATOM 775 C C . TRP A 1 101 ? 14.989 1.909 -21.031 1.00 95.50 101 TRP A C 1
ATOM 777 O O . TRP A 1 101 ? 14.589 1.279 -22.010 1.00 95.50 101 TRP A O 1
ATOM 787 N N . ILE A 1 102 ? 14.979 3.241 -20.965 1.00 94.56 102 ILE A N 1
ATOM 788 C CA . ILE A 1 102 ? 14.668 4.112 -22.092 1.00 94.56 102 ILE A CA 1
ATOM 789 C C . ILE A 1 102 ? 15.865 5.020 -22.357 1.00 94.56 102 ILE A C 1
ATOM 791 O O . ILE A 1 102 ? 16.184 5.893 -21.547 1.00 94.56 102 ILE A O 1
ATOM 795 N N . GLY A 1 103 ? 16.525 4.799 -23.491 1.00 91.69 103 GLY A N 1
ATOM 796 C CA . GLY A 1 103 ? 17.656 5.587 -23.974 1.00 91.69 103 GLY A CA 1
ATOM 797 C C . GLY A 1 103 ? 17.257 6.382 -25.207 1.00 91.69 103 GLY A C 1
ATOM 798 O O . GLY A 1 103 ? 17.334 5.886 -26.329 1.00 91.69 103 GLY A O 1
ATOM 799 N N . GLY A 1 104 ? 16.796 7.612 -25.013 1.00 87.31 104 GLY A N 1
ATOM 800 C CA . GLY A 1 104 ? 16.098 8.353 -26.055 1.00 87.31 104 GLY A CA 1
ATOM 801 C C . GLY A 1 104 ? 14.728 7.741 -26.367 1.00 87.31 104 GLY A C 1
ATOM 802 O O . GLY A 1 104 ? 14.501 6.541 -26.224 1.00 87.31 104 GLY A O 1
ATOM 803 N N . GLY A 1 105 ? 13.791 8.569 -26.814 1.00 89.25 105 GLY A N 1
ATOM 804 C CA . GLY A 1 105 ? 12.445 8.117 -27.163 1.00 89.25 105 GLY A CA 1
ATOM 805 C C . GLY A 1 105 ? 11.351 8.885 -26.445 1.00 89.25 105 GLY A C 1
ATOM 806 O O . GLY A 1 105 ? 11.560 9.472 -25.376 1.00 89.25 105 GLY A O 1
ATOM 807 N N . THR A 1 106 ? 10.179 8.914 -27.073 1.00 95.19 106 THR A N 1
ATOM 808 C CA . THR A 1 106 ? 9.058 9.732 -26.614 1.00 95.19 106 THR A CA 1
ATOM 809 C C . THR A 1 106 ? 7.710 9.053 -26.759 1.00 95.19 106 THR A C 1
ATOM 811 O O . THR A 1 106 ? 7.536 8.173 -27.594 1.00 95.19 106 THR A O 1
ATOM 814 N N . ASN A 1 107 ? 6.717 9.481 -25.981 1.00 96.38 107 ASN A N 1
ATOM 815 C CA . ASN A 1 107 ? 5.333 9.016 -26.123 1.00 96.38 107 ASN A CA 1
ATOM 816 C C . ASN A 1 107 ? 5.178 7.492 -25.977 1.00 96.38 107 ASN A C 1
ATOM 818 O O . ASN A 1 107 ? 4.313 6.897 -26.615 1.00 96.38 107 ASN A O 1
ATOM 822 N N . ASN A 1 108 ? 6.027 6.831 -25.186 1.00 97.56 108 ASN A N 1
ATOM 823 C CA . ASN A 1 108 ? 5.849 5.416 -24.870 1.00 97.56 108 ASN A CA 1
ATOM 824 C C . ASN A 1 108 ? 4.973 5.267 -23.621 1.00 97.56 108 ASN A C 1
ATOM 826 O O . ASN A 1 108 ? 5.072 6.062 -22.680 1.00 97.56 108 ASN A O 1
ATOM 830 N N . TYR A 1 109 ? 4.131 4.234 -23.612 1.00 98.38 109 TYR A N 1
ATOM 831 C CA . TYR A 1 109 ? 3.217 3.939 -22.516 1.00 98.38 109 TYR A CA 1
ATOM 832 C C . TYR A 1 109 ? 3.569 2.616 -21.841 1.00 98.38 109 TYR A C 1
ATOM 834 O O . TYR A 1 109 ? 3.581 1.562 -22.480 1.00 98.38 109 TYR A O 1
ATOM 842 N N . PHE A 1 110 ? 3.826 2.680 -20.538 1.00 98.75 110 PHE A N 1
ATOM 843 C CA . PHE A 1 110 ? 4.158 1.547 -19.689 1.00 98.75 110 PHE A CA 1
ATOM 844 C C . PHE A 1 110 ? 3.020 1.315 -18.703 1.00 98.75 110 PHE A C 1
ATOM 846 O O . PHE A 1 110 ? 2.751 2.175 -17.869 1.00 98.75 110 PHE A O 1
ATOM 853 N N . PHE A 1 111 ? 2.364 0.160 -18.779 1.00 98.62 111 PHE A N 1
ATOM 854 C CA . PHE A 1 111 ? 1.190 -0.134 -17.959 1.00 98.62 111 PHE A CA 1
ATOM 855 C C . PHE A 1 111 ? 1.276 -1.497 -17.277 1.00 98.62 111 PHE A C 1
ATOM 857 O O . PHE A 1 111 ? 1.437 -2.512 -17.953 1.00 98.62 111 PHE A O 1
ATOM 864 N N . ASN A 1 112 ? 1.094 -1.535 -15.958 1.00 98.50 112 ASN A N 1
ATOM 865 C CA . ASN A 1 112 ? 1.003 -2.776 -15.188 1.00 98.50 112 ASN A CA 1
ATOM 866 C C . ASN A 1 112 ? 2.225 -3.695 -15.382 1.00 98.50 112 ASN A C 1
ATOM 868 O O . ASN A 1 112 ? 2.085 -4.869 -15.706 1.00 98.50 112 ASN A O 1
ATOM 872 N N . ASN A 1 113 ? 3.442 -3.149 -15.306 1.00 98.75 113 ASN A N 1
ATOM 873 C CA . ASN A 1 113 ? 4.661 -3.956 -15.405 1.00 98.75 113 ASN A CA 1
ATOM 874 C C . ASN A 1 113 ? 5.216 -4.230 -14.005 1.00 98.75 113 ASN A C 1
ATOM 876 O O . ASN A 1 113 ? 5.305 -3.317 -13.187 1.00 98.75 113 ASN A O 1
ATOM 880 N N . THR A 1 114 ? 5.649 -5.464 -13.765 1.00 98.44 114 THR A N 1
ATOM 881 C CA . THR A 1 114 ? 6.262 -5.880 -12.499 1.00 98.44 114 THR A CA 1
ATOM 882 C C . THR A 1 114 ? 7.755 -6.085 -12.699 1.00 98.44 114 THR A C 1
ATOM 884 O O . THR A 1 114 ? 8.175 -6.833 -13.584 1.00 98.44 114 THR A O 1
ATOM 887 N N . ILE A 1 115 ? 8.562 -5.449 -11.856 1.00 98.00 115 ILE A N 1
ATOM 888 C CA . ILE A 1 115 ? 10.021 -5.531 -11.864 1.00 98.00 115 ILE A CA 1
ATOM 889 C C . ILE A 1 115 ? 10.468 -5.991 -10.482 1.00 98.00 115 ILE A C 1
ATOM 891 O O . ILE A 1 115 ? 10.205 -5.326 -9.480 1.00 98.00 115 ILE A O 1
ATOM 895 N N . THR A 1 116 ? 11.130 -7.141 -10.394 1.00 96.38 116 THR A N 1
ATOM 896 C CA . THR A 1 116 ? 11.526 -7.663 -9.088 1.00 96.38 116 THR A CA 1
ATOM 897 C C . THR A 1 116 ? 12.803 -8.475 -9.096 1.00 96.38 116 THR A C 1
ATOM 899 O O . THR A 1 116 ? 13.067 -9.212 -10.037 1.00 96.38 116 THR A O 1
ATOM 902 N N . GLY A 1 117 ? 13.563 -8.381 -8.008 1.00 94.88 117 GLY A N 1
ATOM 903 C CA . GLY A 1 117 ? 14.756 -9.190 -7.817 1.00 94.88 117 GLY A CA 1
ATOM 904 C C . GLY A 1 117 ? 15.940 -8.657 -8.612 1.00 94.88 117 GLY A C 1
ATOM 905 O O . GLY A 1 117 ? 15.862 -8.387 -9.810 1.00 94.88 117 GLY A O 1
ATOM 906 N N . SER A 1 118 ? 17.067 -8.528 -7.935 1.00 94.19 118 SER A N 1
ATOM 907 C CA . SER A 1 118 ? 18.385 -8.386 -8.543 1.00 94.19 118 SER A CA 1
ATOM 908 C C . SER A 1 118 ? 19.425 -8.812 -7.516 1.00 94.19 118 SER A C 1
ATOM 910 O O . SER A 1 118 ? 19.154 -8.808 -6.315 1.00 94.19 118 SER A O 1
ATOM 912 N N . ASN A 1 119 ? 20.614 -9.177 -7.976 1.00 91.88 119 ASN A N 1
ATOM 913 C CA . ASN A 1 119 ? 21.758 -9.390 -7.098 1.00 91.88 119 ASN A CA 1
ATOM 914 C C . ASN A 1 119 ? 23.034 -9.096 -7.882 1.00 91.88 119 ASN A C 1
ATOM 916 O O . ASN A 1 119 ? 23.669 -9.999 -8.433 1.00 91.88 119 ASN A O 1
ATOM 920 N N . GLU A 1 120 ? 23.331 -7.807 -7.994 1.00 92.62 120 GLU A N 1
ATOM 921 C CA . GLU A 1 120 ? 24.408 -7.284 -8.825 1.00 92.62 120 GLU A CA 1
ATOM 922 C C . GLU A 1 120 ? 25.473 -6.580 -7.986 1.00 92.62 120 GLU A C 1
ATOM 924 O O . GLU A 1 120 ? 25.260 -6.212 -6.834 1.00 92.62 120 GLU A O 1
ATOM 929 N N . THR A 1 121 ? 26.637 -6.363 -8.592 1.00 92.38 121 THR A N 1
ATOM 930 C CA . THR A 1 121 ? 27.718 -5.565 -7.994 1.00 92.38 121 THR A CA 1
ATOM 931 C C . THR A 1 121 ? 27.833 -4.169 -8.613 1.00 92.38 121 THR A C 1
ATOM 933 O O . THR A 1 121 ? 28.792 -3.448 -8.351 1.00 92.38 121 THR A O 1
ATOM 936 N N . CYS A 1 122 ? 26.904 -3.811 -9.500 1.00 91.25 122 CYS A N 1
ATOM 937 C CA . CYS A 1 122 ? 26.824 -2.525 -10.194 1.00 91.25 122 CYS A CA 1
ATOM 938 C C . CYS A 1 122 ? 25.490 -1.843 -9.888 1.00 91.25 122 CYS A C 1
ATOM 940 O O . CYS A 1 122 ? 24.625 -2.460 -9.266 1.00 91.25 122 CYS A O 1
ATOM 942 N N . ASP A 1 123 ? 25.311 -0.591 -10.306 1.00 92.69 123 ASP A N 1
ATOM 943 C CA . ASP A 1 123 ? 24.049 0.108 -10.064 1.00 92.69 123 ASP A CA 1
ATOM 944 C C . ASP A 1 123 ? 22.866 -0.680 -10.645 1.00 92.69 123 ASP A C 1
ATOM 946 O O . ASP A 1 123 ? 22.909 -1.125 -11.795 1.00 92.69 123 ASP A O 1
ATOM 950 N N . VAL A 1 124 ? 21.796 -0.830 -9.869 1.00 94.50 124 VAL A N 1
ATOM 951 C CA . VAL A 1 124 ? 20.561 -1.477 -10.320 1.00 94.50 124 VAL A CA 1
ATOM 952 C C . VAL A 1 124 ? 19.448 -0.451 -10.425 1.00 94.50 124 VAL A C 1
ATOM 954 O O . VAL A 1 124 ? 19.183 0.300 -9.488 1.00 94.50 124 VAL A O 1
ATOM 957 N N . TYR A 1 125 ? 18.749 -0.487 -11.554 1.00 95.62 125 TYR A N 1
ATOM 958 C CA . TYR A 1 125 ? 17.623 0.375 -11.860 1.00 95.62 125 TYR A CA 1
ATOM 959 C C . TYR A 1 125 ? 16.372 -0.468 -12.116 1.00 95.62 125 TYR A C 1
ATOM 961 O O . TYR A 1 125 ? 16.368 -1.344 -12.980 1.00 95.62 125 TYR A O 1
ATOM 969 N N . GLY A 1 126 ? 15.274 -0.186 -11.419 1.00 96.81 126 GLY A N 1
ATOM 970 C CA . GLY A 1 126 ? 13.966 -0.700 -11.817 1.00 96.81 126 GLY A CA 1
ATOM 971 C C . GLY A 1 126 ? 13.580 -0.109 -13.173 1.00 96.81 126 GLY A C 1
ATOM 972 O O . GLY A 1 126 ? 13.494 -0.822 -14.171 1.00 96.81 126 GLY A O 1
ATOM 973 N N . VAL A 1 127 ? 13.450 1.217 -13.215 1.00 97.56 127 VAL A N 1
ATOM 974 C CA . VAL A 1 127 ? 13.260 2.021 -14.427 1.00 97.56 127 VAL A CA 1
ATOM 975 C C . VAL A 1 127 ? 14.402 3.028 -14.561 1.00 97.56 127 VAL A C 1
ATOM 977 O O . VAL A 1 127 ? 14.667 3.789 -13.632 1.00 97.56 127 VAL A O 1
ATOM 980 N N . LEU A 1 128 ? 15.044 3.066 -15.728 1.00 96.19 128 LEU A N 1
ATOM 981 C CA . LEU A 1 128 ? 16.104 4.015 -16.072 1.00 96.19 128 LEU A CA 1
ATOM 982 C C . LEU A 1 128 ? 15.704 4.855 -17.289 1.00 96.19 128 LEU A C 1
ATOM 984 O O . LEU A 1 128 ? 15.504 4.312 -18.375 1.00 96.19 128 LEU A O 1
ATOM 988 N N . LEU A 1 129 ? 15.653 6.177 -17.127 1.00 96.12 129 LEU A N 1
ATOM 989 C CA . LEU A 1 129 ? 15.404 7.143 -18.198 1.00 96.12 129 LEU A CA 1
ATOM 990 C C . LEU A 1 129 ? 16.653 7.977 -18.493 1.00 96.12 129 LEU A C 1
ATOM 992 O O . LEU A 1 129 ? 17.231 8.605 -17.601 1.00 96.12 129 LEU A O 1
ATOM 996 N N . LYS A 1 130 ? 17.055 7.984 -19.765 1.00 93.44 130 LYS A N 1
ATOM 997 C CA . LYS A 1 130 ? 18.145 8.802 -20.301 1.00 93.44 130 LYS A CA 1
ATOM 998 C C . LYS A 1 130 ? 17.687 9.470 -21.588 1.00 93.44 130 LYS A C 1
ATOM 1000 O O . LYS A 1 130 ? 17.309 8.770 -22.525 1.00 93.44 130 LYS A O 1
ATOM 1005 N N . TYR A 1 131 ? 17.717 10.802 -21.650 1.00 94.31 131 TYR A N 1
ATOM 1006 C CA . TYR A 1 131 ? 17.226 11.581 -22.802 1.00 94.31 131 TYR A CA 1
ATOM 1007 C C . TYR A 1 131 ? 15.798 11.204 -23.266 1.00 94.31 131 TYR A C 1
ATOM 1009 O O . TYR A 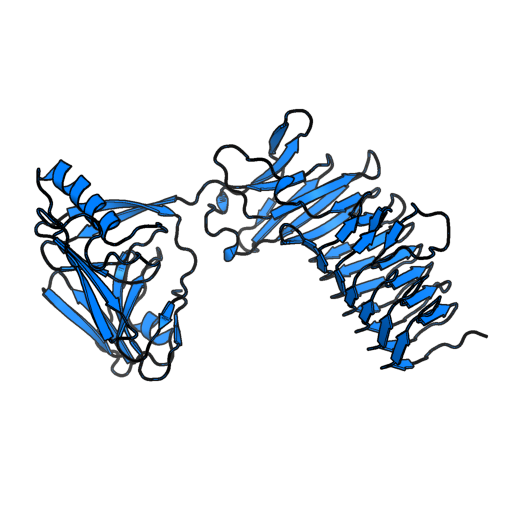1 131 ? 15.456 11.340 -24.442 1.00 94.31 131 TYR A O 1
ATOM 1017 N N . ALA A 1 132 ? 14.957 10.698 -22.361 1.00 94.69 132 ALA A N 1
ATOM 1018 C CA . ALA A 1 132 ? 13.643 10.144 -22.673 1.00 94.69 132 ALA A CA 1
ATOM 1019 C C . ALA A 1 132 ? 12.545 11.101 -22.204 1.00 94.69 132 ALA A C 1
ATOM 1021 O O . ALA A 1 132 ? 12.526 11.496 -21.040 1.00 94.69 132 ALA A O 1
ATOM 1022 N N . SER A 1 133 ? 11.626 11.492 -23.088 1.00 96.62 133 SER A N 1
ATOM 1023 C CA . SER A 1 133 ? 10.640 12.534 -22.762 1.00 96.62 133 SER A CA 1
ATOM 1024 C C . SER A 1 133 ? 9.206 12.167 -23.115 1.00 96.62 133 SER A C 1
ATOM 1026 O O . SER A 1 133 ? 8.980 11.443 -24.073 1.00 96.62 133 SER A O 1
ATOM 1028 N N . ASN A 1 134 ? 8.217 12.717 -22.410 1.00 97.75 134 ASN A N 1
ATOM 1029 C CA . ASN A 1 134 ? 6.790 12.476 -22.679 1.00 97.75 134 ASN A CA 1
ATOM 1030 C C . ASN A 1 134 ? 6.382 10.990 -22.590 1.00 97.75 134 ASN A C 1
ATOM 1032 O O . ASN A 1 134 ? 5.530 10.535 -23.348 1.00 97.75 134 ASN A O 1
ATOM 1036 N N . ASN A 1 135 ? 7.016 10.201 -21.721 1.00 98.25 135 ASN A N 1
ATOM 1037 C CA . ASN A 1 135 ? 6.617 8.815 -21.471 1.00 98.25 135 ASN A CA 1
ATOM 1038 C C . ASN A 1 135 ? 5.703 8.740 -20.246 1.00 98.25 135 ASN A C 1
ATOM 1040 O O . ASN A 1 135 ? 5.834 9.530 -19.309 1.00 98.25 135 ASN A O 1
ATOM 1044 N N . ILE A 1 136 ? 4.797 7.766 -20.243 1.00 98.75 136 ILE A N 1
ATOM 1045 C CA . ILE A 1 136 ? 3.850 7.560 -19.148 1.00 98.75 136 ILE A CA 1
ATOM 1046 C C . ILE A 1 136 ? 4.084 6.183 -18.538 1.00 98.75 136 ILE A C 1
ATOM 1048 O O . ILE A 1 136 ? 4.096 5.182 -19.253 1.00 98.75 136 ILE A O 1
ATOM 1052 N N . PHE A 1 137 ? 4.220 6.139 -17.216 1.00 98.75 137 PHE A N 1
ATOM 1053 C CA . PHE A 1 137 ? 4.242 4.909 -16.431 1.00 98.75 137 PHE A CA 1
ATOM 1054 C C . PHE A 1 137 ? 3.003 4.859 -15.551 1.00 98.75 137 PHE A C 1
ATOM 1056 O O . PHE A 1 137 ? 2.685 5.825 -14.860 1.00 98.75 137 PHE A O 1
ATOM 1063 N N . SER A 1 138 ? 2.296 3.739 -15.566 1.00 98.50 138 SER A N 1
ATOM 1064 C CA . SER A 1 138 ? 1.083 3.544 -14.781 1.00 98.50 138 SER A CA 1
ATOM 1065 C C . SER A 1 138 ? 1.066 2.149 -14.177 1.00 98.50 138 SER A C 1
ATOM 1067 O O . SER A 1 138 ? 1.240 1.171 -14.904 1.00 98.50 138 SER A O 1
ATOM 1069 N N . PHE A 1 139 ? 0.834 2.054 -12.867 1.00 98.00 139 PHE A N 1
ATOM 1070 C CA . PHE A 1 139 ? 0.750 0.774 -12.152 1.00 98.00 139 PHE A CA 1
ATOM 1071 C C . PHE A 1 139 ? 2.019 -0.082 -12.295 1.00 98.00 139 PHE A C 1
ATOM 1073 O O . PHE A 1 139 ? 1.956 -1.297 -12.452 1.00 98.00 139 PHE A O 1
ATOM 1080 N N . THR A 1 140 ? 3.194 0.551 -12.310 1.00 98.12 140 THR A N 1
ATOM 1081 C CA . THR A 1 140 ? 4.465 -0.183 -12.301 1.00 98.12 140 THR A CA 1
ATOM 1082 C C . THR A 1 140 ? 4.810 -0.574 -10.869 1.00 98.12 140 THR A C 1
ATOM 1084 O O . THR A 1 140 ? 4.898 0.289 -10.000 1.00 98.12 140 THR A O 1
ATOM 1087 N N . GLU A 1 141 ? 5.065 -1.855 -10.634 1.00 97.62 141 GLU A N 1
ATOM 1088 C CA . GLU A 1 141 ? 5.457 -2.384 -9.327 1.00 97.62 141 GLU A CA 1
ATOM 1089 C C . GLU A 1 141 ? 6.948 -2.738 -9.336 1.00 97.62 141 GLU A C 1
ATOM 1091 O O . GLU A 1 141 ? 7.406 -3.476 -10.213 1.00 97.62 141 GLU A O 1
ATOM 1096 N N . ILE A 1 142 ? 7.716 -2.223 -8.372 1.00 97.00 142 ILE A N 1
ATOM 1097 C CA . ILE A 1 142 ? 9.167 -2.416 -8.292 1.00 97.00 142 ILE A CA 1
ATOM 1098 C C . ILE A 1 142 ? 9.562 -2.847 -6.881 1.00 97.00 142 ILE A C 1
ATOM 1100 O O . ILE A 1 142 ? 9.395 -2.091 -5.923 1.00 97.00 142 ILE A O 1
ATOM 1104 N N . ARG A 1 143 ? 10.125 -4.054 -6.742 1.00 93.88 143 ARG A N 1
ATOM 1105 C CA . ARG A 1 143 ? 10.434 -4.622 -5.419 1.00 93.88 143 ARG A CA 1
ATOM 1106 C C . ARG A 1 143 ? 11.652 -5.529 -5.363 1.00 93.88 143 ARG A C 1
ATOM 1108 O O . ARG A 1 143 ? 11.991 -6.195 -6.337 1.00 93.88 143 ARG A O 1
ATOM 1115 N N . ASN A 1 144 ? 12.244 -5.647 -4.176 1.00 92.31 144 ASN A N 1
ATOM 1116 C CA . ASN A 1 144 ? 13.331 -6.590 -3.883 1.00 92.31 144 ASN A CA 1
ATOM 1117 C C . ASN A 1 144 ? 14.559 -6.418 -4.792 1.00 92.31 144 ASN A C 1
ATOM 1119 O O . ASN A 1 144 ? 15.211 -7.396 -5.154 1.00 92.31 144 ASN A O 1
ATOM 1123 N N . LEU A 1 145 ? 14.859 -5.183 -5.194 1.00 93.25 145 LEU A N 1
ATOM 1124 C CA . LEU A 1 145 ? 16.094 -4.883 -5.908 1.00 93.25 145 LEU A CA 1
ATOM 1125 C C . LEU A 1 145 ? 17.240 -4.821 -4.898 1.00 93.25 145 LEU A C 1
ATOM 1127 O O . LEU A 1 145 ? 17.134 -4.151 -3.874 1.00 93.25 145 LEU A O 1
ATOM 1131 N N . ARG A 1 146 ? 18.325 -5.537 -5.179 1.00 92.75 146 ARG A N 1
ATOM 1132 C CA . ARG A 1 146 ? 19.538 -5.573 -4.359 1.00 92.75 146 ARG A CA 1
ATOM 1133 C C . ARG A 1 146 ? 20.782 -5.404 -5.222 1.00 92.75 146 ARG A C 1
ATOM 1135 O O . ARG A 1 146 ? 20.873 -5.943 -6.331 1.00 92.75 146 ARG A O 1
ATOM 1142 N N . SER A 1 147 ? 21.738 -4.660 -4.687 1.00 93.00 147 SER A N 1
ATOM 1143 C CA . SER A 1 147 ? 23.075 -4.494 -5.240 1.00 93.00 147 SER A CA 1
ATOM 1144 C C . SER A 1 147 ? 24.058 -4.191 -4.115 1.00 93.00 147 SER A C 1
ATOM 1146 O O . SER A 1 147 ? 23.665 -3.631 -3.095 1.00 93.00 147 SER A O 1
ATOM 1148 N N . THR A 1 148 ? 25.334 -4.523 -4.307 1.00 93.31 148 THR A N 1
ATOM 1149 C CA . THR A 1 148 ? 26.415 -3.987 -3.458 1.00 93.31 148 THR A CA 1
ATOM 1150 C C . THR A 1 148 ? 26.798 -2.550 -3.834 1.00 93.31 148 THR A C 1
ATOM 1152 O O . THR A 1 148 ? 27.651 -1.951 -3.187 1.00 93.31 148 THR A O 1
ATOM 1155 N N . SER A 1 149 ? 26.229 -2.022 -4.919 1.00 92.38 149 SER A N 1
ATOM 1156 C CA . SER A 1 149 ? 26.335 -0.631 -5.359 1.00 92.38 149 SER A CA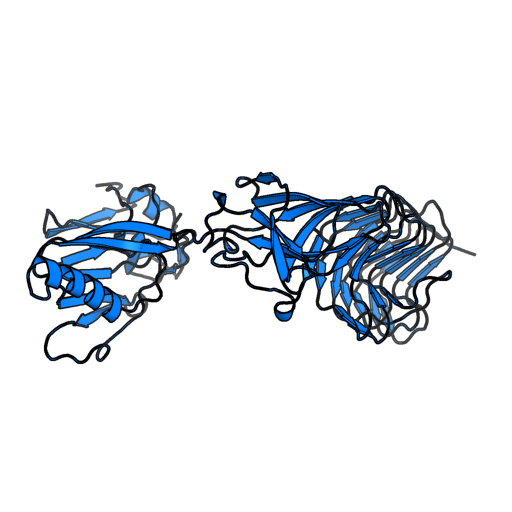 1
ATOM 1157 C C . SER A 1 149 ? 24.984 0.076 -5.163 1.00 92.38 149 SER A C 1
ATOM 1159 O O . SER A 1 149 ? 24.218 -0.307 -4.280 1.00 92.38 149 SER A O 1
ATOM 1161 N N . ASN A 1 150 ? 24.664 1.107 -5.950 1.00 92.12 150 ASN A N 1
ATOM 1162 C CA . ASN A 1 150 ? 23.414 1.838 -5.758 1.00 92.12 150 ASN A CA 1
ATOM 1163 C C . ASN A 1 150 ? 22.205 1.058 -6.284 1.00 92.12 150 ASN A C 1
ATOM 1165 O O . ASN A 1 150 ? 22.281 0.323 -7.271 1.00 92.12 150 ASN A O 1
ATOM 1169 N N . VAL A 1 151 ? 21.057 1.263 -5.641 1.00 93.50 151 VAL A N 1
ATOM 1170 C CA . VAL A 1 151 ? 19.774 0.701 -6.064 1.00 93.50 151 VAL A CA 1
ATOM 1171 C C . VAL A 1 151 ? 18.763 1.825 -6.189 1.00 93.50 151 VAL A C 1
ATOM 1173 O O . VAL A 1 151 ? 18.514 2.558 -5.233 1.00 93.50 151 VAL A O 1
ATOM 1176 N N . TYR A 1 152 ? 18.143 1.915 -7.360 1.00 95.19 152 TYR A N 1
ATOM 1177 C CA . TYR A 1 152 ? 17.081 2.864 -7.646 1.00 95.19 152 TYR A CA 1
ATOM 1178 C C . TYR A 1 152 ? 15.892 2.120 -8.227 1.00 95.19 152 TYR A C 1
ATOM 1180 O O . TYR A 1 152 ? 16.009 1.382 -9.202 1.00 95.19 152 TYR A O 1
ATOM 1188 N N . ALA A 1 153 ? 14.714 2.335 -7.661 1.00 96.38 153 ALA A N 1
ATOM 1189 C CA . ALA A 1 153 ? 13.496 1.854 -8.285 1.00 96.38 153 ALA A CA 1
ATOM 1190 C C . ALA A 1 153 ? 13.185 2.673 -9.546 1.00 96.38 153 ALA A C 1
ATOM 1192 O O . ALA A 1 153 ? 12.835 2.111 -10.580 1.00 96.38 153 ALA A O 1
ATOM 1193 N N . PHE A 1 154 ? 13.403 3.986 -9.492 1.00 97.69 154 PHE A N 1
ATOM 1194 C CA . PHE A 1 154 ? 13.252 4.879 -10.632 1.00 97.69 154 PHE A CA 1
ATOM 1195 C C . PHE A 1 154 ? 14.421 5.858 -10.692 1.00 97.69 154 PHE A C 1
ATOM 1197 O O . PHE A 1 154 ? 14.772 6.475 -9.689 1.00 97.69 154 PHE A O 1
ATOM 1204 N N . TYR A 1 155 ? 15.004 6.024 -11.872 1.00 97.44 155 TYR A N 1
ATOM 1205 C CA . TYR A 1 155 ? 16.028 7.023 -12.138 1.00 97.44 155 TYR A CA 1
ATOM 1206 C C . TYR A 1 155 ? 15.716 7.747 -13.442 1.00 97.44 155 TYR A C 1
ATOM 1208 O O . TYR A 1 155 ? 15.433 7.122 -14.466 1.00 97.44 155 TYR A O 1
ATOM 1216 N N . SER A 1 156 ? 15.862 9.066 -13.421 1.00 97.44 156 SER A N 1
ATOM 1217 C CA . SER A 1 156 ? 15.801 9.917 -14.598 1.00 97.44 156 SER A CA 1
ATOM 1218 C C . SER A 1 156 ? 16.923 10.942 -14.583 1.00 97.44 156 SER A C 1
ATOM 1220 O O . SER A 1 156 ? 17.100 11.639 -13.588 1.00 97.44 156 SER A O 1
ATOM 1222 N N . ASP A 1 157 ? 17.631 11.092 -15.700 1.00 95.62 157 ASP A N 1
ATOM 1223 C CA . ASP A 1 157 ? 18.609 12.175 -15.861 1.00 95.62 157 ASP A CA 1
ATOM 1224 C C . ASP A 1 157 ? 17.965 13.553 -16.071 1.00 95.62 157 ASP A C 1
ATOM 1226 O O . ASP A 1 157 ? 16.746 13.672 -16.225 1.00 95.62 157 ASP A O 1
ATOM 1230 N N . GLU A 1 158 ? 18.791 14.607 -16.096 1.00 96.06 158 GLU A N 1
ATOM 1231 C CA . GLU A 1 158 ? 18.313 15.980 -16.289 1.00 96.06 158 GLU A CA 1
ATOM 1232 C C . GLU A 1 158 ? 17.740 16.265 -17.687 1.00 96.06 158 GLU A C 1
ATOM 1234 O O . GLU A 1 158 ? 17.033 17.256 -17.888 1.00 96.06 158 GLU A O 1
ATOM 1239 N N . ASN A 1 159 ? 18.022 15.392 -18.656 1.00 95.69 159 ASN A N 1
ATOM 1240 C CA . ASN A 1 159 ? 17.605 15.553 -20.048 1.00 95.69 159 ASN A CA 1
ATOM 1241 C C . ASN A 1 159 ? 16.283 14.843 -20.369 1.00 95.69 159 ASN A C 1
ATOM 1243 O O . ASN A 1 159 ? 15.700 15.077 -21.429 1.00 95.69 159 ASN A O 1
ATOM 1247 N N . SER A 1 160 ? 15.794 14.005 -19.460 1.00 96.56 160 SER A N 1
ATOM 1248 C CA . SER A 1 160 ? 14.516 13.311 -19.572 1.00 96.56 160 SER A CA 1
ATOM 1249 C C . SER A 1 160 ? 13.393 14.178 -19.000 1.00 96.56 160 SER A C 1
ATOM 1251 O O . SER A 1 160 ? 13.379 14.496 -17.811 1.00 96.56 160 SER A O 1
ATOM 1253 N N . LYS A 1 161 ? 12.457 14.613 -19.853 1.00 96.75 161 LYS A N 1
ATOM 1254 C CA . LYS A 1 161 ? 11.486 15.671 -19.521 1.00 96.75 161 LYS A CA 1
ATOM 1255 C C . LYS A 1 161 ? 10.045 15.221 -19.701 1.00 96.75 161 LYS A C 1
ATOM 1257 O O . LYS A 1 161 ? 9.741 14.395 -20.553 1.00 96.75 161 LYS A O 1
ATOM 1262 N N . ASN A 1 162 ? 9.130 15.831 -18.951 1.00 97.56 162 ASN A N 1
ATOM 1263 C CA . ASN A 1 162 ? 7.684 15.645 -19.117 1.00 97.56 162 ASN A CA 1
ATOM 1264 C C . ASN A 1 162 ? 7.233 14.175 -19.044 1.00 97.56 162 ASN A C 1
ATOM 1266 O O . ASN A 1 162 ? 6.276 13.787 -19.707 1.00 97.56 162 ASN A O 1
ATOM 1270 N N . ASN A 1 163 ? 7.936 13.336 -18.284 1.00 98.38 163 ASN A N 1
ATOM 1271 C CA . ASN A 1 163 ? 7.467 11.982 -18.016 1.00 98.38 163 ASN A CA 1
ATOM 1272 C C . ASN A 1 163 ? 6.473 12.024 -16.850 1.00 98.38 163 ASN A C 1
ATOM 1274 O O . ASN A 1 163 ? 6.678 12.764 -15.886 1.00 98.38 163 ASN A O 1
ATOM 1278 N N . SER A 1 164 ? 5.414 11.225 -16.930 1.00 98.19 164 SER A N 1
ATOM 1279 C CA . SER A 1 164 ? 4.359 11.179 -15.913 1.00 98.19 164 SER A CA 1
ATOM 1280 C C . SER A 1 164 ? 4.261 9.786 -15.314 1.00 98.19 164 SER A C 1
ATOM 1282 O O . SER A 1 164 ? 4.194 8.793 -16.039 1.00 98.19 164 SER A O 1
ATOM 1284 N N . ILE A 1 165 ? 4.289 9.712 -13.986 1.00 98.69 165 ILE A N 1
ATOM 1285 C CA . ILE A 1 165 ? 4.236 8.456 -13.247 1.00 98.69 165 ILE A CA 1
ATOM 1286 C C . ILE A 1 165 ? 2.952 8.439 -12.421 1.00 98.69 165 ILE A C 1
ATOM 1288 O O . ILE A 1 165 ? 2.695 9.353 -11.640 1.00 98.69 165 ILE A O 1
ATOM 1292 N N . TYR A 1 166 ? 2.168 7.377 -12.572 1.00 98.56 166 TYR A N 1
ATOM 1293 C CA . TYR A 1 166 ? 0.904 7.165 -11.880 1.00 98.56 166 TYR A CA 1
ATOM 1294 C C . TYR A 1 166 ? 0.923 5.816 -11.163 1.00 98.56 166 TYR A C 1
ATOM 1296 O O . TYR A 1 166 ? 1.218 4.790 -11.776 1.00 98.56 166 TYR A O 1
ATOM 1304 N N . ASN A 1 167 ? 0.581 5.814 -9.877 1.00 97.75 167 ASN A N 1
ATOM 1305 C CA . ASN A 1 167 ? 0.440 4.616 -9.043 1.00 97.75 167 ASN A CA 1
ATOM 1306 C C . ASN A 1 167 ? 1.614 3.629 -9.178 1.00 97.75 167 ASN A C 1
ATOM 1308 O O . ASN A 1 167 ? 1.417 2.439 -9.402 1.00 97.75 167 ASN A O 1
ATOM 1312 N N . MET A 1 168 ? 2.845 4.130 -9.103 1.00 98.06 168 MET A N 1
ATOM 1313 C CA . MET A 1 168 ? 4.041 3.297 -9.035 1.00 98.06 168 MET A CA 1
ATOM 1314 C C . MET A 1 168 ? 4.253 2.826 -7.599 1.00 98.06 168 MET A C 1
ATOM 1316 O O . MET A 1 168 ? 4.298 3.654 -6.694 1.00 98.06 168 MET A O 1
ATOM 1320 N N . THR A 1 169 ? 4.430 1.526 -7.392 1.00 96.31 169 THR A N 1
ATOM 1321 C CA . THR A 1 169 ? 4.660 0.948 -6.061 1.00 96.31 169 THR A CA 1
ATOM 1322 C C . THR A 1 169 ? 6.130 0.582 -5.889 1.00 96.31 169 THR A C 1
ATOM 1324 O O . THR A 1 169 ? 6.696 -0.131 -6.720 1.00 96.31 169 THR A O 1
ATOM 1327 N N . LEU A 1 170 ? 6.749 1.071 -4.813 1.00 93.06 170 LEU A N 1
ATOM 1328 C CA . LEU A 1 170 ? 8.142 0.810 -4.429 1.00 93.06 170 LEU A CA 1
ATOM 1329 C C . LEU A 1 170 ? 8.161 -0.088 -3.184 1.00 93.06 170 LEU A C 1
ATOM 1331 O O . LEU A 1 170 ? 7.339 0.136 -2.301 1.00 93.06 170 LEU A O 1
ATOM 1335 N N . ALA A 1 171 ? 9.078 -1.060 -3.073 1.00 75.88 171 ALA A N 1
ATOM 1336 C CA . ALA A 1 171 ? 9.100 -1.969 -1.917 1.00 75.88 171 ALA A CA 1
ATOM 1337 C C . ALA A 1 171 ? 10.361 -1.913 -1.042 1.00 75.88 171 ALA A C 1
ATOM 1339 O O . ALA A 1 171 ? 11.483 -2.141 -1.501 1.00 75.88 171 ALA A O 1
ATOM 1340 N N . SER A 1 172 ? 10.105 -1.693 0.244 1.00 59.72 172 SER A N 1
ATOM 1341 C CA . SER A 1 172 ? 10.557 -2.449 1.429 1.00 59.72 172 SER A CA 1
ATOM 1342 C C . SER A 1 172 ? 9.555 -2.153 2.558 1.00 59.72 172 SER A C 1
ATOM 1344 O O . SER A 1 172 ? 9.014 -3.073 3.153 1.00 59.72 172 SER A O 1
ATOM 1346 N N . TYR A 1 173 ? 9.100 -0.899 2.614 1.00 69.31 173 TYR A N 1
ATOM 1347 C CA . TYR A 1 173 ? 7.705 -0.526 2.856 1.00 69.31 173 TYR A CA 1
ATOM 1348 C C . TYR A 1 173 ? 6.963 -0.335 1.521 1.00 69.31 173 TYR A C 1
ATOM 1350 O O . TYR A 1 173 ? 7.446 0.455 0.704 1.00 69.31 173 TYR A O 1
ATOM 1358 N N . PRO A 1 174 ? 5.858 -1.053 1.230 1.00 85.50 174 PRO A N 1
ATOM 1359 C CA . PRO A 1 174 ? 5.086 -0.845 0.007 1.00 85.50 174 PRO A CA 1
ATOM 1360 C C . PRO A 1 174 ? 4.479 0.564 -0.053 1.00 85.50 174 PRO A C 1
ATOM 1362 O O . PRO A 1 174 ? 3.418 0.848 0.509 1.00 85.50 174 PRO A O 1
ATOM 1365 N N . THR A 1 175 ? 5.140 1.457 -0.783 1.00 94.75 175 THR A N 1
ATOM 1366 C CA . THR A 1 175 ? 4.685 2.839 -0.957 1.00 94.75 175 THR A CA 1
ATOM 1367 C C . THR A 1 175 ? 4.240 3.052 -2.396 1.00 94.75 175 THR A C 1
ATOM 1369 O O . THR A 1 175 ? 5.048 2.972 -3.324 1.00 94.75 175 THR A O 1
ATOM 1372 N N . THR A 1 176 ? 2.951 3.340 -2.582 1.00 96.62 176 THR A N 1
ATOM 1373 C CA . THR A 1 176 ? 2.373 3.670 -3.889 1.00 96.62 176 THR A CA 1
ATOM 1374 C C . THR A 1 176 ? 2.387 5.177 -4.087 1.00 96.62 176 THR A C 1
ATOM 1376 O O . THR A 1 176 ? 1.811 5.923 -3.297 1.00 96.62 176 THR A O 1
ATOM 1379 N N . ILE A 1 177 ? 3.037 5.627 -5.158 1.00 98.06 177 ILE A N 1
ATOM 1380 C CA . ILE A 1 177 ? 3.228 7.042 -5.461 1.00 98.06 177 ILE A CA 1
ATOM 1381 C C . ILE A 1 177 ? 2.824 7.400 -6.889 1.00 98.06 177 ILE A C 1
ATOM 1383 O O . ILE A 1 177 ? 2.962 6.618 -7.827 1.00 98.06 177 ILE A O 1
ATOM 1387 N N . SER A 1 178 ? 2.365 8.631 -7.070 1.00 98.69 178 SER A N 1
ATOM 1388 C CA . SER A 1 178 ? 2.225 9.279 -8.377 1.00 98.69 178 SER A CA 1
ATOM 1389 C C . SER A 1 178 ? 3.043 10.556 -8.379 1.00 98.69 178 SER A C 1
ATOM 1391 O O . SER A 1 178 ? 3.054 11.268 -7.378 1.00 98.69 178 SER A O 1
ATOM 1393 N N . PHE A 1 179 ? 3.742 10.863 -9.467 1.00 98.69 179 PHE A N 1
ATOM 1394 C CA . PHE A 1 179 ? 4.571 12.059 -9.503 1.00 98.69 179 PHE A CA 1
ATOM 1395 C C . PHE A 1 179 ? 4.872 12.577 -10.907 1.00 98.69 179 PHE A C 1
ATOM 1397 O O . PHE A 1 179 ? 4.881 11.855 -11.907 1.00 98.69 179 PHE A O 1
ATOM 1404 N N . ILE A 1 180 ? 5.189 13.867 -10.927 1.00 98.44 180 ILE A N 1
ATOM 1405 C CA . ILE A 1 180 ? 5.935 14.539 -11.988 1.00 98.44 180 ILE A CA 1
ATOM 1406 C C . ILE A 1 180 ? 7.199 15.137 -11.371 1.00 98.44 180 ILE A C 1
ATOM 1408 O O . ILE A 1 180 ? 7.257 15.382 -10.166 1.00 98.44 180 ILE A O 1
ATOM 1412 N N . TYR A 1 181 ? 8.213 15.372 -12.188 1.00 98.44 181 TYR A N 1
ATOM 1413 C CA . TYR A 1 181 ? 9.509 15.856 -11.726 1.00 98.44 181 TYR A CA 1
ATOM 1414 C C . TYR A 1 181 ? 10.181 16.715 -12.793 1.00 98.44 181 TYR A C 1
ATOM 1416 O O . TYR A 1 181 ? 9.756 16.745 -13.952 1.00 98.44 181 TYR A O 1
ATOM 1424 N N . GLY A 1 182 ? 11.265 17.383 -12.408 1.00 97.31 182 GLY A N 1
ATOM 1425 C CA . GLY A 1 182 ? 12.119 18.118 -13.330 1.00 97.31 182 GLY A CA 1
ATOM 1426 C C . GLY A 1 182 ? 13.588 18.055 -12.935 1.00 97.31 182 GLY A C 1
ATOM 1427 O O . GLY A 1 182 ? 13.924 17.802 -11.781 1.00 97.31 182 GLY A O 1
ATOM 1428 N N . ASN A 1 183 ? 14.452 18.287 -13.927 1.00 97.19 183 ASN A N 1
ATOM 1429 C CA . ASN A 1 183 ? 15.914 18.330 -13.799 1.00 97.19 183 ASN A CA 1
ATOM 1430 C C . ASN A 1 183 ? 16.539 17.055 -13.196 1.00 97.19 183 ASN A C 1
ATOM 1432 O O . ASN A 1 183 ? 17.576 17.111 -12.542 1.00 97.19 183 ASN A O 1
ATOM 1436 N N . GLY A 1 184 ? 15.914 15.903 -13.457 1.00 97.25 184 GLY A N 1
ATOM 1437 C CA . GLY A 1 184 ? 16.395 14.578 -13.071 1.00 97.25 184 GLY A CA 1
ATOM 1438 C C . GLY A 1 184 ? 16.188 14.249 -11.593 1.00 97.25 184 GLY A C 1
ATOM 1439 O O . GLY A 1 184 ? 16.361 15.095 -10.721 1.00 97.25 184 GLY A O 1
ATOM 1440 N N . ILE A 1 185 ? 15.822 13.007 -11.300 1.00 98.06 185 ILE A N 1
ATOM 1441 C CA . ILE A 1 185 ? 15.625 12.500 -9.938 1.00 98.06 185 ILE A CA 1
ATOM 1442 C C . ILE A 1 185 ? 16.020 11.027 -9.868 1.00 98.06 185 ILE A C 1
ATOM 1444 O O . ILE A 1 185 ? 15.981 10.312 -10.873 1.00 98.06 185 ILE A O 1
ATOM 1448 N N . ALA A 1 186 ? 16.320 10.561 -8.666 1.00 97.44 186 ALA A N 1
ATOM 1449 C CA . ALA A 1 186 ? 16.392 9.150 -8.340 1.00 97.44 186 ALA A CA 1
ATOM 1450 C C . ALA A 1 186 ? 15.488 8.850 -7.138 1.00 97.44 186 ALA A C 1
ATOM 1452 O O . ALA A 1 186 ? 15.346 9.673 -6.234 1.00 97.44 186 ALA A O 1
ATOM 1453 N N . LEU A 1 187 ? 14.847 7.686 -7.156 1.00 95.94 187 LEU A N 1
ATOM 1454 C CA . LEU A 1 187 ? 13.900 7.227 -6.145 1.00 95.94 187 LEU A CA 1
ATOM 1455 C C . LEU A 1 187 ? 14.204 5.777 -5.789 1.00 95.94 187 LEU A C 1
ATOM 1457 O O . LEU A 1 187 ? 14.384 4.937 -6.679 1.00 95.94 187 LEU A O 1
ATOM 1461 N N . LYS A 1 188 ? 14.174 5.461 -4.498 1.00 92.88 188 LYS A N 1
ATOM 1462 C CA . LYS A 1 188 ? 14.162 4.082 -4.000 1.00 92.88 188 LYS A CA 1
ATOM 1463 C C . LYS A 1 188 ? 13.160 3.930 -2.853 1.00 92.88 188 LYS A C 1
ATOM 1465 O O . LYS A 1 188 ? 12.793 4.909 -2.201 1.00 92.88 188 LYS A O 1
ATOM 1470 N N . GLY A 1 189 ? 12.708 2.694 -2.642 1.00 90.94 189 GLY A N 1
ATOM 1471 C CA . GLY A 1 189 ? 12.018 2.328 -1.405 1.00 90.94 189 GLY A CA 1
ATOM 1472 C C . GLY A 1 189 ? 12.964 2.452 -0.208 1.00 90.94 189 GLY A C 1
ATOM 1473 O O . GLY A 1 189 ? 14.179 2.534 -0.388 1.00 90.94 189 GLY A O 1
ATOM 1474 N N . VAL A 1 190 ? 12.394 2.482 0.991 1.00 91.06 190 VAL A N 1
ATOM 1475 C CA . VAL A 1 190 ? 13.137 2.619 2.251 1.00 91.06 190 VAL A CA 1
ATOM 1476 C C . VAL A 1 190 ? 12.997 1.322 3.026 1.00 91.06 190 VAL A C 1
ATOM 1478 O O . VAL A 1 190 ? 11.878 0.824 3.168 1.00 91.06 190 VAL A O 1
ATOM 1481 N N . LEU A 1 191 ? 14.123 0.764 3.458 1.00 86.50 191 LEU A N 1
ATOM 1482 C CA . LEU A 1 191 ? 14.189 -0.416 4.314 1.00 86.50 191 LEU A CA 1
ATOM 1483 C C . LEU A 1 191 ? 13.826 -0.053 5.760 1.00 86.50 191 LEU A C 1
ATOM 1485 O O . LEU A 1 191 ? 13.971 1.096 6.170 1.00 86.50 191 LEU A O 1
ATOM 1489 N N . GLU A 1 192 ? 13.368 -1.029 6.540 1.00 84.25 192 GLU A N 1
ATOM 1490 C CA . GLU A 1 192 ? 13.001 -0.821 7.947 1.00 84.25 192 GLU A CA 1
ATOM 1491 C C . GLU A 1 192 ? 14.185 -0.292 8.762 1.00 84.25 192 GLU A C 1
ATOM 1493 O O . GLU A 1 192 ? 14.061 0.709 9.464 1.00 84.25 192 GLU A O 1
ATOM 1498 N N . GLU A 1 193 ? 15.369 -0.863 8.558 1.00 85.94 193 GLU A N 1
ATOM 1499 C CA . GLU A 1 193 ? 16.612 -0.437 9.199 1.00 85.94 193 GLU A CA 1
ATOM 1500 C C . GLU A 1 193 ? 17.095 0.969 8.792 1.00 85.94 193 GLU A C 1
ATOM 1502 O O . GLU A 1 193 ? 17.938 1.548 9.477 1.00 85.94 193 GLU A O 1
ATOM 1507 N N . GLU A 1 194 ? 16.583 1.536 7.691 1.00 87.62 194 GLU A N 1
ATOM 1508 C CA . GLU A 1 194 ? 16.883 2.913 7.268 1.00 87.62 194 GLU A CA 1
ATOM 1509 C C . GLU A 1 194 ? 15.974 3.943 7.963 1.00 87.62 194 GLU A C 1
ATOM 1511 O O . GLU A 1 194 ? 16.231 5.147 7.879 1.00 87.62 194 GLU A O 1
ATOM 1516 N N . THR A 1 195 ? 14.910 3.504 8.644 1.00 87.19 195 THR A N 1
ATOM 1517 C CA . THR A 1 195 ? 13.966 4.397 9.327 1.00 87.19 195 THR A CA 1
ATOM 1518 C C . THR A 1 195 ? 14.407 4.712 10.757 1.00 87.19 195 THR A C 1
ATOM 1520 O O . THR A 1 195 ? 14.923 3.858 11.472 1.00 87.19 195 THR A O 1
ATOM 1523 N N . GLN A 1 196 ? 14.225 5.968 11.172 1.00 89.56 196 GLN A N 1
ATOM 1524 C CA . GLN A 1 196 ? 14.467 6.441 12.540 1.00 89.56 196 GLN A CA 1
ATOM 1525 C C . GLN A 1 196 ? 13.137 6.817 13.192 1.00 89.56 196 GLN A C 1
ATOM 1527 O O . GLN A 1 196 ? 12.223 7.263 12.492 1.00 89.56 196 GLN A O 1
ATOM 1532 N N . SER A 1 197 ? 13.036 6.687 14.516 1.00 91.69 197 SER A N 1
ATOM 1533 C CA . SER A 1 197 ? 11.856 7.138 15.260 1.00 91.69 197 SER A CA 1
ATOM 1534 C C . SER A 1 197 ? 11.662 8.656 15.146 1.00 91.69 197 SER A C 1
ATOM 1536 O O . SER A 1 197 ? 12.601 9.406 14.879 1.00 91.69 197 SER A O 1
ATOM 1538 N N . ASN A 1 198 ? 10.423 9.111 15.331 1.00 93.12 198 ASN A N 1
ATOM 1539 C CA . ASN A 1 198 ? 10.048 10.524 15.277 1.00 93.12 198 ASN A CA 1
ATOM 1540 C C . ASN A 1 198 ? 9.295 10.914 16.558 1.00 93.12 198 ASN A C 1
ATOM 1542 O O . ASN A 1 198 ? 8.094 11.189 16.541 1.00 93.12 198 ASN A O 1
ATOM 1546 N N . GLY A 1 199 ? 10.001 10.860 17.690 1.00 90.62 199 GLY A N 1
ATOM 1547 C CA . GLY A 1 199 ? 9.402 11.071 19.008 1.00 90.62 199 GLY A CA 1
ATOM 1548 C C . GLY A 1 199 ? 8.295 10.054 19.305 1.00 90.62 199 GLY A C 1
ATOM 1549 O O . GLY A 1 199 ? 8.505 8.852 19.156 1.00 90.62 199 GLY A O 1
ATOM 1550 N N . GLU A 1 200 ? 7.129 10.552 19.718 1.00 89.44 200 GLU A N 1
ATOM 1551 C CA . GLU A 1 200 ? 5.936 9.756 20.056 1.00 89.44 200 GLU A CA 1
ATOM 1552 C C . GLU A 1 200 ? 5.000 9.513 18.855 1.00 89.44 200 GLU A C 1
ATOM 1554 O O . GLU A 1 200 ? 3.974 8.849 18.993 1.00 89.44 200 GLU A O 1
ATOM 1559 N N . LEU A 1 201 ? 5.328 10.049 17.673 1.00 93.06 201 LEU A N 1
ATOM 1560 C CA . LEU A 1 201 ? 4.509 9.869 16.476 1.00 93.06 201 LEU A CA 1
ATOM 1561 C C . LEU A 1 201 ? 4.660 8.452 15.918 1.00 93.06 201 LEU A C 1
ATOM 1563 O O . LEU A 1 201 ? 5.754 7.884 15.895 1.00 93.06 201 LEU A O 1
ATOM 1567 N N . LEU A 1 202 ? 3.570 7.919 15.369 1.00 91.50 202 LEU A N 1
ATOM 1568 C CA . LEU A 1 202 ? 3.558 6.644 14.659 1.00 91.50 202 LEU A CA 1
ATOM 1569 C C . LEU A 1 202 ? 3.616 6.874 13.150 1.00 91.50 202 LEU A C 1
ATOM 1571 O O . LEU A 1 202 ? 2.943 7.753 12.610 1.00 91.50 202 LEU A O 1
ATOM 1575 N N . HIS A 1 203 ? 4.414 6.065 12.455 1.00 92.56 203 HIS A N 1
ATOM 1576 C CA . HIS A 1 203 ? 4.424 6.047 10.998 1.00 92.56 203 HIS A CA 1
ATOM 1577 C C . HIS A 1 203 ? 3.386 5.066 10.454 1.00 92.56 203 HIS A C 1
ATOM 1579 O O . HIS A 1 203 ? 3.198 3.975 10.989 1.00 92.56 203 HIS A O 1
ATOM 1585 N N . ILE A 1 204 ? 2.811 5.381 9.297 1.00 92.25 204 ILE A N 1
ATOM 1586 C CA . ILE A 1 204 ? 1.833 4.506 8.620 1.00 92.25 204 ILE A CA 1
ATOM 1587 C C . ILE A 1 204 ? 2.492 3.532 7.625 1.00 92.25 204 ILE A C 1
ATOM 1589 O O . ILE A 1 204 ? 1.866 3.047 6.686 1.00 92.25 204 ILE A O 1
ATOM 1593 N N . GLY A 1 205 ? 3.807 3.313 7.754 1.00 91.62 205 GLY A N 1
ATOM 1594 C CA . GLY A 1 205 ? 4.565 2.435 6.856 1.00 91.62 205 GLY A CA 1
ATOM 1595 C C . GLY A 1 205 ? 4.671 2.973 5.425 1.00 91.62 205 GLY A C 1
ATOM 1596 O O . GLY A 1 205 ? 4.750 2.197 4.478 1.00 91.62 205 GLY A O 1
ATOM 1597 N N . LYS A 1 206 ? 4.653 4.301 5.243 1.00 94.62 206 LYS A N 1
ATOM 1598 C CA . LYS A 1 206 ? 4.795 4.963 3.936 1.00 94.62 206 LYS A CA 1
ATOM 1599 C C . LYS A 1 206 ? 6.056 5.801 3.900 1.00 94.62 206 LYS A C 1
ATOM 1601 O O . LYS A 1 206 ? 6.092 6.904 4.443 1.00 94.62 206 LYS A O 1
ATOM 1606 N N . PHE A 1 207 ? 7.065 5.276 3.213 1.00 95.56 207 PHE A N 1
ATOM 1607 C CA . PHE A 1 207 ? 8.372 5.907 3.090 1.00 95.56 207 PHE A CA 1
ATOM 1608 C C . PHE A 1 207 ? 8.878 5.915 1.648 1.00 95.56 207 PHE A C 1
ATOM 1610 O O . PHE A 1 207 ? 8.687 4.952 0.898 1.00 95.56 207 PHE A O 1
ATOM 1617 N N . ILE A 1 208 ? 9.559 6.997 1.272 1.00 95.94 208 ILE A N 1
ATOM 1618 C CA . ILE A 1 208 ? 10.311 7.116 0.015 1.00 95.94 208 ILE A CA 1
ATOM 1619 C C . ILE A 1 208 ? 11.662 7.770 0.284 1.00 95.94 208 ILE A C 1
ATOM 1621 O O . ILE A 1 208 ? 11.745 8.713 1.064 1.00 95.94 208 ILE A O 1
ATOM 1625 N N . ASN A 1 209 ? 12.714 7.315 -0.393 1.00 95.94 209 ASN A N 1
ATOM 1626 C CA . ASN A 1 209 ? 13.982 8.034 -0.442 1.00 95.94 209 ASN A CA 1
ATOM 1627 C C . ASN A 1 209 ? 14.124 8.660 -1.826 1.00 95.94 209 ASN A C 1
ATOM 1629 O O . ASN A 1 209 ? 14.099 7.964 -2.847 1.00 95.94 209 ASN A O 1
ATOM 1633 N N . VAL A 1 210 ? 14.224 9.984 -1.841 1.00 97.25 210 VAL A N 1
ATOM 1634 C CA . VAL A 1 210 ? 14.388 10.778 -3.052 1.00 97.25 210 VAL A CA 1
ATOM 1635 C C . VAL A 1 210 ? 15.807 11.323 -3.071 1.00 97.25 210 VAL A C 1
ATOM 1637 O O . VAL A 1 210 ? 16.337 11.738 -2.046 1.00 97.25 210 VAL A O 1
ATOM 1640 N N . THR A 1 211 ? 16.411 11.392 -4.250 1.00 97.19 211 THR A N 1
ATOM 1641 C CA . THR A 1 211 ? 17.688 12.069 -4.482 1.00 97.19 211 THR A CA 1
ATOM 1642 C C . THR A 1 211 ? 17.570 12.947 -5.723 1.00 97.19 211 THR A C 1
ATOM 1644 O O . THR A 1 211 ? 17.043 12.524 -6.754 1.00 97.19 211 THR A O 1
ATOM 1647 N N . GLY A 1 212 ? 18.059 14.182 -5.641 1.00 97.44 212 GLY A N 1
ATOM 1648 C CA . GLY A 1 212 ? 18.168 15.063 -6.801 1.00 97.44 212 GLY A CA 1
ATOM 1649 C C . GLY A 1 212 ? 19.369 14.672 -7.652 1.00 97.44 212 GLY A C 1
ATOM 1650 O O . GLY A 1 212 ? 20.459 14.481 -7.120 1.00 97.44 212 GLY A O 1
ATOM 1651 N N . VAL A 1 213 ? 19.188 14.563 -8.969 1.00 96.50 213 VAL A N 1
ATOM 1652 C CA . VAL A 1 213 ? 20.317 14.353 -9.896 1.00 96.50 213 VAL A CA 1
ATOM 1653 C C . VAL A 1 213 ? 21.079 15.659 -10.130 1.00 96.50 213 VAL A C 1
ATOM 1655 O O . VAL A 1 213 ? 22.281 15.646 -10.381 1.00 96.50 213 VAL A O 1
ATOM 1658 N N . THR A 1 214 ? 20.396 16.796 -10.000 1.00 97.00 214 THR A N 1
ATOM 1659 C CA . THR A 1 214 ? 20.975 18.132 -10.114 1.00 97.00 214 THR A CA 1
ATOM 1660 C C . THR A 1 214 ? 20.548 19.014 -8.942 1.00 97.00 214 THR A C 1
ATOM 1662 O O . THR A 1 214 ? 19.614 18.714 -8.201 1.00 97.00 214 THR A O 1
ATOM 1665 N N . VAL A 1 215 ? 21.212 20.160 -8.791 1.00 96.00 215 VAL A N 1
ATOM 1666 C CA . VAL A 1 215 ? 20.876 21.156 -7.758 1.00 96.00 215 VAL A CA 1
ATOM 1667 C C . VAL A 1 215 ? 19.512 21.823 -7.969 1.00 96.00 215 VAL A C 1
ATOM 1669 O O . VAL A 1 215 ? 18.981 22.430 -7.046 1.00 96.00 215 VAL A O 1
ATOM 1672 N N . SER A 1 216 ? 18.951 21.738 -9.179 1.00 97.00 216 SER A N 1
ATOM 1673 C CA . SER A 1 216 ? 17.641 22.294 -9.532 1.00 97.00 216 SER A CA 1
ATOM 1674 C C . SER A 1 216 ? 16.557 21.220 -9.658 1.00 97.00 216 SER A C 1
ATOM 1676 O O . SER A 1 216 ? 15.455 21.512 -10.135 1.00 97.00 216 SER A O 1
ATOM 1678 N N . SER A 1 217 ? 16.858 19.981 -9.261 1.00 98.50 217 SER A N 1
ATOM 1679 C CA . SER A 1 217 ? 15.901 18.880 -9.224 1.00 98.50 217 SER A CA 1
ATOM 1680 C C . SER A 1 217 ? 14.705 19.210 -8.335 1.00 98.50 217 SER A C 1
ATOM 1682 O O . SER A 1 217 ? 14.840 19.822 -7.275 1.00 98.50 217 SER A O 1
ATOM 1684 N N . TRP A 1 218 ? 13.525 18.757 -8.749 1.00 98.44 218 TRP A N 1
ATOM 1685 C CA . TRP A 1 218 ? 12.297 18.842 -7.958 1.00 98.44 218 TRP A CA 1
ATOM 1686 C C . TRP A 1 218 ? 11.357 17.684 -8.299 1.00 98.44 218 TRP A C 1
ATOM 1688 O O . TRP A 1 218 ? 11.427 17.119 -9.394 1.00 98.44 218 TRP A O 1
ATOM 1698 N N . ILE A 1 219 ? 10.455 17.353 -7.376 1.00 98.69 219 ILE A N 1
ATOM 1699 C CA . ILE A 1 219 ? 9.391 16.361 -7.577 1.00 98.69 219 ILE A CA 1
ATOM 1700 C C . ILE A 1 219 ? 8.088 16.852 -6.942 1.00 98.69 219 ILE A C 1
ATOM 1702 O O . ILE A 1 219 ? 8.074 17.313 -5.806 1.00 98.69 219 ILE A O 1
ATOM 1706 N N . ASN A 1 220 ? 6.981 16.741 -7.673 1.00 98.56 220 ASN A N 1
ATOM 1707 C CA . ASN A 1 220 ? 5.636 16.896 -7.130 1.00 98.56 220 ASN A CA 1
ATOM 1708 C C . ASN A 1 220 ? 5.044 15.497 -6.979 1.00 98.56 220 ASN A C 1
ATOM 1710 O O . ASN A 1 220 ? 4.670 14.877 -7.978 1.00 98.56 220 ASN A O 1
ATOM 1714 N N . VAL A 1 221 ? 5.043 14.992 -5.749 1.00 98.62 221 VAL A N 1
ATOM 1715 C CA . VAL A 1 221 ? 4.705 13.609 -5.410 1.00 98.62 221 VAL A CA 1
ATOM 1716 C C . VAL A 1 221 ? 3.379 13.547 -4.668 1.00 98.62 221 VAL A C 1
ATOM 1718 O O . VAL A 1 221 ? 3.065 14.409 -3.855 1.00 98.62 221 VAL A O 1
ATOM 1721 N N . THR A 1 222 ? 2.597 12.521 -4.970 1.00 98.75 222 THR A N 1
ATOM 1722 C CA . THR A 1 222 ? 1.400 12.095 -4.245 1.00 98.75 222 THR A CA 1
ATOM 1723 C C . THR A 1 222 ? 1.674 10.701 -3.705 1.00 98.75 222 THR A C 1
ATOM 1725 O O . THR A 1 222 ? 2.009 9.814 -4.489 1.00 98.75 222 THR A O 1
ATOM 1728 N N . ILE A 1 223 ? 1.580 10.528 -2.392 1.00 98.25 223 ILE A N 1
ATOM 1729 C CA . ILE A 1 223 ? 1.776 9.270 -1.675 1.00 98.25 223 ILE A CA 1
ATOM 1730 C C . ILE A 1 223 ? 0.400 8.786 -1.230 1.00 98.25 223 ILE A C 1
ATOM 1732 O O . ILE A 1 223 ? -0.296 9.511 -0.523 1.00 98.25 223 ILE A O 1
ATOM 1736 N N . HIS A 1 224 ? 0.020 7.589 -1.664 1.00 97.69 224 HIS A N 1
ATOM 1737 C CA . HIS A 1 224 ? -1.288 6.992 -1.394 1.00 97.69 224 HIS A CA 1
ATOM 1738 C C . HIS A 1 224 ? -1.216 6.013 -0.218 1.00 97.69 224 HIS A C 1
ATOM 1740 O O . HIS A 1 224 ? -0.219 5.292 -0.068 1.00 97.69 224 HIS A O 1
ATOM 1746 N N . TYR A 1 225 ? -2.283 5.965 0.574 1.00 95.81 225 TYR A N 1
ATOM 1747 C CA . TYR A 1 225 ? -2.472 5.035 1.688 1.00 95.81 225 TYR A CA 1
ATOM 1748 C C . TYR A 1 225 ? -3.889 4.437 1.686 1.00 95.81 225 TYR A C 1
ATOM 1750 O O . TYR A 1 225 ? -4.715 4.753 0.832 1.00 95.81 225 TYR A O 1
ATOM 1758 N N . THR A 1 226 ? -4.147 3.517 2.610 1.00 91.19 226 THR A N 1
ATOM 1759 C CA . THR A 1 226 ? -5.428 2.820 2.803 1.00 91.19 226 THR A CA 1
ATOM 1760 C C . THR A 1 226 ? -5.873 2.912 4.263 1.00 91.19 226 THR A C 1
ATOM 1762 O O . THR A 1 226 ? -5.038 3.139 5.140 1.00 91.19 226 THR A O 1
ATOM 1765 N N . GLU A 1 227 ? -7.160 2.688 4.549 1.00 83.81 227 GLU A N 1
ATOM 1766 C CA . GLU A 1 227 ? -7.679 2.694 5.931 1.00 83.81 227 GLU A CA 1
ATOM 1767 C C . GLU A 1 227 ? -6.969 1.679 6.828 1.00 83.81 227 GLU A C 1
ATOM 1769 O O . GLU A 1 227 ? -6.698 1.940 7.999 1.00 83.81 227 GLU A O 1
ATOM 1774 N N . GLN A 1 228 ? -6.614 0.523 6.263 1.00 80.69 228 GLN A N 1
ATOM 1775 C CA . GLN A 1 228 ? -5.898 -0.527 6.981 1.00 80.69 228 GLN A CA 1
ATOM 1776 C C . GLN A 1 228 ? -4.488 -0.092 7.397 1.00 80.69 228 GLN A C 1
ATOM 1778 O O . GLN A 1 228 ? -3.950 -0.638 8.351 1.00 80.69 228 GLN A O 1
ATOM 1783 N N . GLU A 1 229 ? -3.875 0.874 6.712 1.00 86.44 229 GLU A N 1
ATOM 1784 C CA . GLU A 1 229 ? -2.516 1.349 7.009 1.00 86.44 229 GLU A CA 1
ATOM 1785 C C . GLU A 1 229 ? -2.491 2.445 8.081 1.00 86.44 229 GLU A C 1
ATOM 1787 O O . GLU A 1 229 ? -1.449 2.680 8.690 1.00 86.44 229 GLU A O 1
ATOM 1792 N N . ILE A 1 230 ? -3.634 3.083 8.346 1.00 87.25 230 ILE A N 1
ATOM 1793 C CA . ILE A 1 230 ? -3.775 4.170 9.325 1.00 87.25 230 ILE A CA 1
ATOM 1794 C C . ILE A 1 230 ? -4.550 3.743 10.576 1.00 87.25 230 ILE A C 1
ATOM 1796 O O . ILE A 1 230 ? -4.995 4.580 11.351 1.00 87.25 230 ILE A O 1
ATOM 1800 N N . TRP A 1 231 ? -4.689 2.436 10.801 1.00 72.62 231 TRP A N 1
ATOM 1801 C CA . TRP A 1 231 ? -5.504 1.860 11.874 1.00 72.62 231 TRP A CA 1
ATOM 1802 C C . TRP A 1 231 ? -5.120 2.303 13.302 1.00 72.62 231 TRP A C 1
ATOM 1804 O O . TRP A 1 231 ? -5.961 2.216 14.188 1.00 72.62 231 TRP A O 1
ATOM 1814 N N . MET A 1 232 ? -3.891 2.795 13.535 1.00 77.12 232 MET A N 1
ATOM 1815 C CA . MET A 1 232 ? -3.461 3.362 14.833 1.00 77.12 232 MET A CA 1
ATOM 1816 C C . MET A 1 232 ? -3.288 4.880 14.851 1.00 77.12 232 MET A C 1
ATOM 1818 O O . MET A 1 232 ? -2.981 5.448 15.900 1.00 77.12 232 MET A O 1
ATOM 1822 N N . VAL A 1 233 ? -3.420 5.542 13.706 1.00 88.00 233 VAL A N 1
ATOM 1823 C CA . VAL A 1 233 ? -3.045 6.947 13.543 1.00 88.00 233 VAL A CA 1
ATOM 1824 C C . VAL A 1 233 ? -4.297 7.785 13.351 1.00 88.00 233 VAL A C 1
ATOM 1826 O O . VAL A 1 233 ? -5.142 7.467 12.517 1.00 88.00 233 VAL A O 1
ATOM 1829 N N . ASN A 1 234 ? -4.405 8.888 14.093 1.00 88.06 234 ASN A N 1
ATOM 1830 C CA . ASN A 1 234 ? -5.410 9.901 13.803 1.00 88.06 234 ASN A CA 1
ATOM 1831 C C . ASN A 1 234 ? -5.069 10.548 12.457 1.00 88.06 234 ASN A C 1
ATOM 1833 O O . ASN A 1 234 ? -4.079 11.275 12.344 1.00 88.06 234 ASN A O 1
ATOM 1837 N N . GLU A 1 235 ? -5.889 10.302 11.442 1.00 91.81 235 GLU A N 1
ATOM 1838 C CA . GLU A 1 235 ? -5.618 10.737 10.075 1.00 91.81 235 GLU A CA 1
ATOM 1839 C C . GLU A 1 235 ? -5.439 12.253 9.956 1.00 91.81 235 GLU A C 1
ATOM 1841 O O . GLU A 1 235 ? -4.472 12.720 9.357 1.00 91.81 235 GLU A O 1
ATOM 1846 N N . SER A 1 236 ? -6.284 13.025 10.641 1.00 93.00 236 SER A N 1
ATOM 1847 C CA . SER A 1 236 ? -6.226 14.492 10.657 1.00 93.00 236 SER A CA 1
ATOM 1848 C C . SER A 1 236 ? -4.926 15.058 11.254 1.00 93.00 236 SER A C 1
ATOM 1850 O O . SER A 1 236 ? -4.562 16.209 11.004 1.00 93.00 236 SER A O 1
ATOM 1852 N N . SER A 1 237 ? -4.188 14.247 12.022 1.00 94.12 237 SER A N 1
ATOM 1853 C CA . SER A 1 237 ? -2.881 14.610 12.584 1.00 94.12 237 SER A CA 1
ATOM 1854 C C . SER A 1 237 ? -1.711 14.311 11.639 1.00 94.12 237 SER A C 1
ATOM 1856 O O . SER A 1 237 ? -0.585 14.755 11.895 1.00 94.12 237 SER A O 1
ATOM 1858 N N . MET A 1 238 ? -1.953 13.561 10.554 1.00 96.75 238 MET A N 1
ATOM 1859 C CA . MET A 1 238 ? -0.902 13.069 9.672 1.00 96.75 238 MET A CA 1
ATOM 1860 C C . MET A 1 238 ? -0.166 14.209 8.973 1.00 96.75 238 MET A C 1
ATOM 1862 O O . MET A 1 238 ? -0.750 15.125 8.390 1.00 96.75 238 MET A O 1
ATOM 1866 N N . LYS A 1 239 ? 1.162 14.115 8.988 1.00 97.88 239 LYS A N 1
ATOM 1867 C CA . LYS A 1 239 ? 2.077 15.056 8.347 1.00 97.88 239 LYS A CA 1
ATOM 1868 C C . LYS A 1 239 ? 3.139 14.317 7.548 1.00 97.88 239 LYS A C 1
ATOM 1870 O O . LYS A 1 239 ? 3.513 13.182 7.851 1.00 97.88 239 LYS A O 1
ATOM 1875 N N . LEU A 1 240 ? 3.657 14.998 6.528 1.00 98.44 240 LEU A N 1
ATOM 1876 C CA . LEU A 1 240 ? 4.835 14.548 5.796 1.00 98.44 240 LEU A CA 1
ATOM 1877 C C . LEU A 1 240 ? 6.094 15.104 6.454 1.00 98.44 240 LEU A C 1
ATOM 1879 O O . LEU A 1 240 ? 6.265 16.319 6.543 1.00 98.44 240 LEU A O 1
ATOM 1883 N N . TYR A 1 241 ? 7.008 14.218 6.828 1.00 98.31 241 TYR A N 1
ATOM 1884 C CA . TYR A 1 241 ? 8.302 14.593 7.378 1.00 98.31 241 TYR A CA 1
ATOM 1885 C C . TYR A 1 241 ? 9.429 14.227 6.423 1.00 98.31 241 TYR A C 1
ATOM 1887 O O . TYR A 1 241 ? 9.348 13.239 5.693 1.00 98.31 241 TYR A O 1
ATOM 1895 N N . ARG A 1 242 ? 10.503 15.014 6.459 1.00 97.75 242 ARG A N 1
ATOM 1896 C CA . ARG A 1 242 ? 11.780 14.728 5.808 1.00 97.75 242 ARG A CA 1
ATOM 1897 C C . ARG A 1 242 ? 12.839 14.497 6.872 1.00 97.75 242 ARG A C 1
ATOM 1899 O O . ARG A 1 242 ? 13.044 15.362 7.716 1.00 97.75 242 ARG A O 1
ATOM 1906 N N . TYR A 1 243 ? 13.572 13.402 6.775 1.00 97.44 243 TYR A N 1
ATOM 1907 C CA . TYR A 1 243 ? 14.704 13.156 7.653 1.00 97.44 243 TYR A CA 1
ATOM 1908 C C . TYR A 1 243 ? 15.871 14.088 7.295 1.00 97.44 243 TYR A C 1
ATOM 1910 O O . TYR A 1 243 ? 16.307 14.143 6.143 1.00 97.44 243 TYR A O 1
ATOM 1918 N N . ASN A 1 244 ? 16.366 14.869 8.249 1.00 95.62 244 ASN A N 1
ATOM 1919 C CA . ASN A 1 244 ? 17.566 15.675 8.081 1.00 95.62 244 ASN A CA 1
ATOM 1920 C C . ASN A 1 244 ? 18.776 14.878 8.577 1.00 95.62 244 ASN A C 1
ATOM 1922 O O . ASN A 1 244 ? 19.030 14.794 9.772 1.00 95.62 244 ASN A O 1
ATOM 1926 N N . GLU A 1 245 ? 19.560 14.347 7.641 1.00 90.81 245 GLU A N 1
ATOM 1927 C CA . GLU A 1 245 ? 20.751 13.541 7.940 1.00 90.81 245 GLU A CA 1
ATOM 1928 C C . GLU A 1 245 ? 21.847 14.313 8.697 1.00 90.81 245 GLU A C 1
ATOM 1930 O O . GLU A 1 245 ? 22.708 13.699 9.318 1.00 90.81 245 GLU A O 1
ATOM 1935 N N . THR A 1 246 ? 21.837 15.652 8.661 1.00 92.19 246 THR A N 1
ATOM 1936 C CA . THR A 1 246 ? 22.812 16.480 9.392 1.00 92.19 246 THR A CA 1
ATOM 1937 C C . THR A 1 246 ? 22.446 16.626 10.864 1.00 92.19 246 THR A C 1
ATOM 1939 O O . THR A 1 246 ? 23.331 16.573 11.713 1.00 92.19 246 THR A O 1
ATOM 1942 N N . SER A 1 247 ? 21.165 16.840 11.175 1.00 93.81 247 SER A N 1
ATOM 1943 C CA . SER A 1 247 ? 20.705 16.957 12.565 1.00 93.81 247 SER A CA 1
ATOM 1944 C C . SER A 1 247 ? 20.322 15.616 13.186 1.00 93.81 247 SER A C 1
ATOM 1946 O O . SER A 1 247 ? 20.298 15.522 14.405 1.00 93.81 247 SER A O 1
ATOM 1948 N N . GLY A 1 248 ? 20.036 14.597 12.370 1.00 93.00 248 GLY A N 1
ATOM 1949 C CA . GLY A 1 248 ? 19.484 13.319 12.820 1.00 93.00 248 GLY A CA 1
ATOM 1950 C C . GLY A 1 248 ? 17.995 13.383 13.171 1.00 93.00 248 GLY A C 1
ATOM 1951 O O . GLY A 1 248 ? 17.500 12.508 13.865 1.00 93.00 248 GLY A O 1
ATOM 1952 N N . GLU A 1 249 ? 17.285 14.416 12.708 1.00 94.75 249 GLU A N 1
ATOM 1953 C CA . GLU A 1 249 ? 15.916 14.724 13.139 1.00 94.75 249 GLU A CA 1
ATOM 1954 C C . GLU A 1 249 ? 14.947 14.787 11.958 1.00 94.75 249 GLU A C 1
ATOM 1956 O O . GLU A 1 249 ? 15.319 15.144 10.835 1.00 94.75 249 GLU A O 1
ATOM 1961 N N . TRP A 1 250 ? 13.676 14.492 12.217 1.00 97.38 250 TRP A N 1
ATOM 1962 C CA . TRP A 1 250 ? 12.605 14.640 11.238 1.00 97.38 250 TRP A CA 1
ATOM 1963 C C . TRP A 1 250 ? 12.079 16.079 11.200 1.00 97.38 250 TRP A C 1
ATOM 1965 O O . TRP A 1 250 ? 11.670 16.650 12.206 1.00 97.38 250 TRP A O 1
ATOM 1975 N N . GLU A 1 251 ? 12.025 16.665 10.008 1.00 96.94 251 GLU A N 1
ATOM 1976 C CA . GLU A 1 251 ? 11.525 18.021 9.785 1.00 96.94 251 GLU A CA 1
ATOM 1977 C C . GLU A 1 251 ? 10.200 18.000 9.029 1.00 96.94 251 GLU A C 1
ATOM 1979 O O . GLU A 1 251 ? 10.068 17.321 8.008 1.00 96.94 251 GLU A O 1
ATOM 1984 N N . ASN A 1 252 ? 9.228 18.786 9.491 1.00 95.88 252 ASN A N 1
ATOM 1985 C CA . ASN A 1 252 ? 7.939 18.909 8.817 1.00 95.88 252 ASN A CA 1
ATOM 1986 C C . ASN A 1 252 ? 8.101 19.536 7.421 1.00 95.88 252 ASN A C 1
ATOM 1988 O O . ASN A 1 252 ? 8.813 20.527 7.235 1.00 95.88 252 ASN A O 1
ATOM 1992 N N . VAL A 1 253 ? 7.404 18.973 6.441 1.00 97.00 253 VAL A N 1
ATOM 1993 C CA . VAL A 1 253 ? 7.382 19.432 5.050 1.00 97.00 253 VAL A CA 1
ATOM 1994 C C . VAL A 1 253 ? 6.039 20.098 4.778 1.00 97.00 253 VAL A C 1
ATOM 1996 O O . VAL A 1 253 ? 5.035 19.766 5.388 1.00 97.00 253 VAL A O 1
ATOM 1999 N N . THR A 1 254 ? 5.971 21.051 3.853 1.00 97.69 254 THR A N 1
ATOM 2000 C CA . THR A 1 254 ? 4.669 21.549 3.389 1.00 97.69 254 THR A CA 1
ATOM 2001 C C . THR A 1 254 ? 3.986 20.495 2.517 1.00 97.69 254 THR A C 1
ATOM 2003 O O . THR A 1 254 ? 4.563 20.042 1.527 1.00 97.69 254 THR A O 1
ATOM 2006 N N . PHE A 1 255 ? 2.749 20.134 2.851 1.00 98.38 255 PHE A N 1
ATOM 2007 C CA . PHE A 1 255 ? 1.973 19.119 2.142 1.00 98.38 255 PHE A CA 1
ATOM 2008 C C . PHE A 1 255 ? 0.486 19.493 2.052 1.00 98.38 255 PHE A C 1
ATOM 2010 O O . PHE A 1 255 ? 0.033 20.470 2.645 1.00 98.38 255 PHE A O 1
ATOM 2017 N N . ILE A 1 256 ? -0.260 18.698 1.288 1.00 98.31 256 ILE A N 1
ATOM 2018 C CA . ILE A 1 256 ? -1.722 18.676 1.227 1.00 98.31 256 ILE A CA 1
ATOM 2019 C C . ILE A 1 256 ? -2.158 17.262 1.610 1.00 98.31 256 ILE A C 1
ATOM 2021 O O . ILE A 1 256 ? -1.770 16.317 0.922 1.00 98.31 256 ILE A O 1
ATOM 2025 N N . LEU A 1 257 ? -2.937 17.126 2.681 1.00 98.06 257 LEU A N 1
ATOM 2026 C CA . LEU A 1 257 ? -3.607 15.884 3.072 1.00 98.06 257 LEU A CA 1
ATOM 2027 C C . LEU A 1 257 ? -5.011 15.868 2.459 1.00 98.06 257 LEU A C 1
ATOM 2029 O O . LEU A 1 257 ? -5.691 16.894 2.444 1.00 98.06 257 LEU A O 1
ATOM 2033 N N . ASN A 1 258 ? -5.417 14.730 1.906 1.00 97.69 258 ASN A N 1
ATOM 2034 C CA . ASN A 1 258 ? -6.768 14.504 1.409 1.00 97.69 258 ASN A CA 1
ATOM 2035 C C . ASN A 1 258 ? -7.308 13.214 2.021 1.00 97.69 258 ASN A C 1
ATOM 2037 O O . ASN A 1 258 ? -7.063 12.134 1.487 1.00 97.69 258 ASN A O 1
ATOM 2041 N N . GLU A 1 259 ? -8.057 13.374 3.108 1.00 95.06 259 GLU A N 1
ATOM 2042 C CA . GLU A 1 259 ? -8.652 12.286 3.896 1.00 95.06 259 GLU A CA 1
ATOM 2043 C C . GLU A 1 259 ? -9.789 11.573 3.148 1.00 95.06 259 GLU A C 1
ATOM 2045 O O . GLU A 1 259 ? -10.143 10.447 3.441 1.00 95.06 259 GLU A O 1
ATOM 2050 N N . THR A 1 260 ? -10.378 12.201 2.125 1.00 93.88 260 THR A N 1
ATOM 2051 C CA . THR A 1 260 ? -11.437 11.562 1.322 1.00 93.88 260 THR A CA 1
ATOM 2052 C C . THR A 1 260 ? -10.876 10.606 0.268 1.00 93.88 260 THR A C 1
ATOM 2054 O O . THR A 1 260 ? -11.561 9.693 -0.182 1.00 93.88 260 THR A O 1
ATOM 2057 N N . HIS A 1 261 ? -9.651 10.854 -0.197 1.00 94.06 261 HIS A N 1
ATOM 2058 C CA . HIS A 1 261 ? -9.018 10.094 -1.281 1.00 94.06 261 HIS A CA 1
ATOM 2059 C C . HIS A 1 261 ? -7.720 9.409 -0.838 1.00 94.06 261 HIS A C 1
ATOM 2061 O O . HIS A 1 261 ? -6.967 8.931 -1.688 1.00 94.06 261 HIS A O 1
ATOM 2067 N N . ASN A 1 262 ? -7.454 9.401 0.466 1.00 97.06 262 ASN A N 1
ATOM 2068 C CA . ASN A 1 262 ? -6.361 8.715 1.139 1.00 97.06 262 ASN A CA 1
ATOM 2069 C C . ASN A 1 262 ? -4.980 8.992 0.532 1.00 97.06 262 ASN A C 1
ATOM 2071 O O . ASN A 1 262 ? -4.238 8.081 0.146 1.00 97.06 262 ASN A O 1
ATOM 2075 N N . TYR A 1 263 ? -4.622 10.278 0.421 1.00 98.12 263 TYR A N 1
ATOM 2076 C CA . TYR A 1 263 ? -3.292 10.665 -0.047 1.00 98.12 263 TYR A CA 1
ATOM 2077 C C . TYR A 1 263 ? -2.703 11.904 0.632 1.00 98.12 263 TYR A C 1
ATOM 2079 O O . TYR A 1 263 ? -3.401 12.834 1.035 1.00 98.12 263 TYR A O 1
ATOM 2087 N N . ILE A 1 264 ? -1.368 11.962 0.631 1.00 98.44 264 ILE A N 1
ATOM 2088 C CA . ILE A 1 264 ? -0.586 13.168 0.916 1.00 98.44 264 ILE A CA 1
ATOM 2089 C C . ILE A 1 264 ? 0.164 13.610 -0.340 1.00 98.44 264 ILE A C 1
ATOM 2091 O O . ILE A 1 264 ? 0.856 12.821 -0.982 1.00 98.44 264 ILE A O 1
ATOM 2095 N N . LYS A 1 265 ? 0.068 14.896 -0.686 1.00 98.56 265 LYS A N 1
ATOM 2096 C CA . LYS A 1 265 ? 0.750 15.499 -1.836 1.00 98.56 265 LYS A CA 1
ATOM 2097 C C . LYS A 1 265 ? 1.726 16.590 -1.407 1.00 98.56 265 LYS A C 1
ATOM 2099 O O . LYS A 1 265 ? 1.367 17.460 -0.622 1.00 98.56 265 LYS A O 1
ATOM 2104 N N . ALA A 1 266 ? 2.932 16.597 -1.971 1.00 98.50 266 ALA A N 1
ATOM 2105 C CA . ALA A 1 266 ? 3.952 17.598 -1.667 1.00 98.50 266 ALA A CA 1
ATOM 2106 C C . ALA A 1 266 ? 4.837 17.932 -2.878 1.00 98.50 266 ALA A C 1
ATOM 2108 O O . ALA A 1 266 ? 5.092 17.090 -3.740 1.00 98.50 266 ALA A O 1
ATOM 2109 N N . ASN A 1 267 ? 5.336 19.171 -2.916 1.00 98.38 267 ASN A N 1
ATOM 2110 C CA . ASN A 1 267 ? 6.384 19.599 -3.841 1.00 98.38 267 ASN A CA 1
ATOM 2111 C C . ASN A 1 267 ? 7.722 19.653 -3.096 1.00 98.38 267 ASN A C 1
ATOM 2113 O O . ASN A 1 267 ? 7.877 20.425 -2.151 1.00 98.38 267 ASN A O 1
ATOM 2117 N N . LEU A 1 268 ? 8.676 18.828 -3.517 1.00 98.25 268 LEU A N 1
ATOM 2118 C CA . LEU A 1 268 ? 9.925 18.579 -2.813 1.00 98.25 268 LEU A CA 1
ATOM 2119 C C . LEU A 1 268 ? 11.114 19.073 -3.641 1.00 98.25 268 LEU A C 1
ATOM 2121 O O . LEU A 1 268 ? 11.287 18.689 -4.798 1.00 98.25 268 LEU A O 1
ATOM 2125 N N . THR A 1 269 ? 11.956 19.895 -3.017 1.00 97.38 269 THR A N 1
ATOM 2126 C CA . THR A 1 269 ? 13.180 20.471 -3.612 1.00 97.38 269 THR A CA 1
ATOM 2127 C C . THR A 1 269 ? 14.434 20.231 -2.767 1.00 97.38 269 THR A C 1
ATOM 2129 O O . THR A 1 269 ? 15.534 20.606 -3.160 1.00 97.38 269 THR A O 1
ATOM 2132 N N . LYS A 1 270 ? 14.285 19.614 -1.590 1.00 96.44 270 LYS A N 1
ATOM 2133 C CA . LYS A 1 270 ? 15.380 19.285 -0.670 1.00 96.44 270 LYS A CA 1
ATOM 2134 C C . LYS A 1 270 ? 15.288 17.818 -0.287 1.00 96.44 270 LYS A C 1
ATOM 2136 O O . LYS A 1 270 ? 14.454 17.493 0.547 1.00 96.44 270 LYS A O 1
ATOM 2141 N N . PHE A 1 271 ? 16.121 16.979 -0.879 1.00 96.94 271 PHE A N 1
ATOM 2142 C CA . PHE A 1 271 ? 15.926 15.532 -0.922 1.00 96.94 271 PHE A CA 1
ATOM 2143 C C . PHE A 1 271 ? 16.540 14.773 0.255 1.00 96.94 271 PHE A C 1
ATOM 2145 O O . PHE A 1 271 ? 17.569 15.188 0.777 1.00 96.94 271 PHE A O 1
ATOM 2152 N N . SER A 1 272 ? 15.872 13.692 0.657 1.00 96.88 272 SER A N 1
ATOM 2153 C CA . SER A 1 272 ? 16.267 12.745 1.704 1.00 96.88 272 SER A CA 1
ATOM 2154 C C . SER A 1 272 ? 15.243 11.590 1.721 1.00 96.88 272 SER A C 1
ATOM 2156 O O . SER A 1 272 ? 14.469 11.410 0.771 1.00 96.88 272 SER A O 1
ATOM 2158 N N . ILE A 1 273 ? 15.186 10.857 2.828 1.00 96.31 273 ILE A N 1
ATOM 2159 C CA . ILE A 1 273 ? 14.062 10.017 3.228 1.00 96.31 273 ILE A CA 1
ATOM 2160 C C . ILE A 1 273 ? 12.879 10.897 3.655 1.00 96.31 273 ILE A C 1
ATOM 2162 O O . ILE A 1 273 ? 13.032 11.861 4.409 1.00 96.31 273 ILE A O 1
ATOM 2166 N N . TYR A 1 274 ? 11.689 10.530 3.192 1.00 97.56 274 TYR A N 1
ATOM 2167 C CA . TYR A 1 274 ? 10.414 11.082 3.626 1.00 97.56 274 TYR A CA 1
ATOM 2168 C C . TYR A 1 274 ? 9.535 9.984 4.197 1.00 97.56 274 TYR A C 1
ATOM 2170 O O . TYR A 1 274 ? 9.531 8.871 3.670 1.00 97.56 274 TYR A O 1
ATOM 2178 N N . GLY A 1 275 ? 8.773 10.324 5.230 1.00 96.25 275 GLY A N 1
ATOM 2179 C CA . GLY A 1 275 ? 7.834 9.429 5.894 1.00 96.25 275 GLY A CA 1
ATOM 2180 C C . GLY A 1 275 ? 6.551 10.152 6.274 1.00 96.25 275 GLY A C 1
ATOM 2181 O O . GLY A 1 275 ? 6.572 11.360 6.532 1.00 96.25 275 GLY A O 1
ATOM 2182 N N . ILE A 1 276 ? 5.443 9.417 6.300 1.00 97.25 276 ILE A N 1
ATOM 2183 C CA . ILE A 1 276 ? 4.166 9.919 6.810 1.00 97.25 276 ILE A CA 1
ATOM 2184 C C . ILE A 1 276 ? 3.996 9.466 8.258 1.00 97.25 276 ILE A C 1
ATOM 2186 O O . ILE A 1 276 ? 4.044 8.267 8.539 1.00 97.25 276 ILE A O 1
ATOM 2190 N N . TRP A 1 277 ? 3.785 10.436 9.143 1.00 96.56 277 TRP A N 1
ATOM 2191 C CA . TRP A 1 277 ? 3.677 10.239 10.586 1.00 96.56 277 TRP A CA 1
ATOM 2192 C C . TRP A 1 277 ? 2.455 10.967 11.134 1.00 96.56 277 TRP A C 1
ATOM 2194 O O . TRP A 1 277 ? 2.111 12.031 10.620 1.00 96.56 277 TRP A O 1
ATOM 2204 N N . GLY A 1 278 ? 1.848 10.442 12.192 1.00 94.81 278 GLY A N 1
ATOM 2205 C CA . GLY A 1 278 ? 0.761 11.101 12.913 1.00 94.81 278 GLY A CA 1
ATOM 2206 C C . GLY A 1 278 ? 0.712 10.694 14.382 1.00 94.81 278 GLY A C 1
ATOM 2207 O O . GLY A 1 278 ? 1.463 9.829 14.838 1.00 94.81 278 GLY A O 1
ATOM 2208 N N . GLU A 1 279 ? -0.150 11.368 15.126 1.00 92.12 279 GLU A N 1
ATOM 2209 C CA . GLU A 1 279 ? -0.448 11.079 16.524 1.00 92.12 279 GLU A CA 1
ATOM 2210 C C . GLU A 1 279 ? -1.283 9.797 16.627 1.00 92.12 279 GLU A C 1
ATOM 2212 O O . GLU A 1 279 ? -2.032 9.442 15.709 1.00 92.12 279 GLU A O 1
ATOM 2217 N N . ILE A 1 280 ? -1.157 9.095 17.755 1.00 84.75 280 ILE A N 1
ATOM 2218 C CA . ILE A 1 280 ? -1.980 7.917 18.034 1.00 84.75 280 ILE A CA 1
ATOM 2219 C C . ILE A 1 280 ? -3.448 8.353 18.069 1.00 84.75 280 ILE A C 1
ATOM 2221 O O . ILE A 1 280 ? -3.803 9.291 18.782 1.00 84.75 280 ILE A O 1
ATOM 2225 N N . GLY A 1 281 ? -4.308 7.665 17.318 1.00 77.88 281 GLY A N 1
ATOM 2226 C CA . GLY A 1 281 ? -5.756 7.862 17.382 1.00 77.88 281 GLY A CA 1
ATOM 2227 C C . GLY A 1 281 ? -6.327 7.232 18.644 1.00 77.88 281 GLY A C 1
ATOM 2228 O O . GLY A 1 281 ? -6.885 6.142 18.567 1.00 77.88 281 GLY A O 1
ATOM 2229 N N . VAL A 1 282 ? -6.120 7.869 19.800 1.00 76.38 282 VAL A N 1
ATOM 2230 C CA . VAL A 1 282 ? -6.704 7.442 21.077 1.00 76.38 282 VAL A CA 1
ATOM 2231 C C . VAL A 1 282 ? -8.064 8.087 21.302 1.00 76.38 282 VAL A C 1
ATOM 2233 O O . VAL A 1 282 ? -8.240 9.280 21.069 1.00 76.38 282 VAL A O 1
ATOM 2236 N N . GLU A 1 283 ? -8.999 7.302 21.819 1.00 78.31 283 GLU A N 1
ATOM 2237 C CA . GLU A 1 283 ? -10.284 7.779 22.312 1.00 78.31 283 GLU A CA 1
ATOM 2238 C C . GLU A 1 283 ? -10.548 7.272 23.718 1.00 78.31 283 GLU A C 1
ATOM 2240 O O . GLU A 1 283 ? -10.113 6.187 24.107 1.00 78.31 283 GLU A O 1
ATOM 2245 N N . GLU A 1 284 ? -11.275 8.088 24.471 1.00 85.31 284 GLU A N 1
ATOM 2246 C CA . GLU A 1 284 ? -11.803 7.742 25.777 1.00 85.31 284 GLU A CA 1
ATOM 2247 C C . GLU A 1 284 ? -13.291 7.420 25.626 1.00 85.31 284 GLU A C 1
ATOM 2249 O O . GLU A 1 284 ? -14.082 8.279 25.235 1.00 85.31 284 GLU A O 1
ATOM 2254 N N . VAL A 1 285 ? -13.669 6.179 25.928 1.00 89.25 285 VAL A N 1
ATOM 2255 C CA . VAL A 1 285 ? -15.054 5.713 25.841 1.00 89.25 285 VAL A CA 1
ATOM 2256 C C . VAL A 1 285 ? -15.587 5.430 27.231 1.00 89.25 285 VAL A C 1
ATOM 2258 O O . VAL A 1 285 ? -14.935 4.780 28.044 1.00 89.25 285 VAL A O 1
ATOM 2261 N N . ASN A 1 286 ? -16.787 5.922 27.509 1.00 93.44 286 ASN A N 1
ATOM 2262 C CA . ASN A 1 286 ? -17.450 5.729 28.786 1.00 93.44 286 ASN A CA 1
ATOM 2263 C C . ASN A 1 286 ? -18.301 4.450 28.738 1.00 93.44 286 ASN A C 1
ATOM 2265 O O . ASN A 1 286 ? -19.177 4.326 27.885 1.00 93.44 286 ASN A O 1
ATOM 2269 N N . ILE A 1 287 ? -18.047 3.505 29.643 1.00 94.94 287 ILE A N 1
ATOM 2270 C CA . ILE A 1 287 ? -18.796 2.252 29.773 1.00 94.94 287 ILE A CA 1
ATOM 2271 C C . ILE A 1 287 ? -19.516 2.259 31.117 1.00 94.94 287 ILE A C 1
ATOM 2273 O O . ILE A 1 287 ? -18.910 2.489 32.165 1.00 94.94 287 ILE A O 1
ATOM 2277 N N . SER A 1 288 ? -20.818 1.982 31.086 1.00 95.31 288 SER A N 1
ATOM 2278 C CA . SER A 1 288 ? -21.650 1.860 32.282 1.00 95.31 288 SER A CA 1
ATOM 2279 C C . SER A 1 288 ? -22.146 0.430 32.448 1.00 95.31 288 SER A C 1
ATOM 2281 O O . SER A 1 288 ? -22.766 -0.129 31.550 1.00 95.31 288 SER A O 1
ATOM 2283 N N . LEU A 1 289 ? -21.885 -0.147 33.617 1.00 96.19 289 LEU A N 1
ATOM 2284 C CA . LEU A 1 289 ? -22.347 -1.469 34.017 1.00 96.19 289 LEU A CA 1
ATOM 2285 C C . LEU A 1 289 ? -23.377 -1.322 35.134 1.00 96.19 289 LEU A C 1
ATOM 2287 O O . LEU A 1 289 ? -23.137 -0.651 36.139 1.00 96.19 289 LEU A O 1
ATOM 2291 N N . ASN A 1 290 ? -24.521 -1.974 34.977 1.00 95.81 290 ASN A N 1
ATOM 2292 C CA . ASN A 1 290 ? -25.534 -2.104 36.011 1.00 95.81 290 ASN A CA 1
ATOM 2293 C C . ASN A 1 290 ? -25.199 -3.271 36.938 1.00 95.81 290 ASN A C 1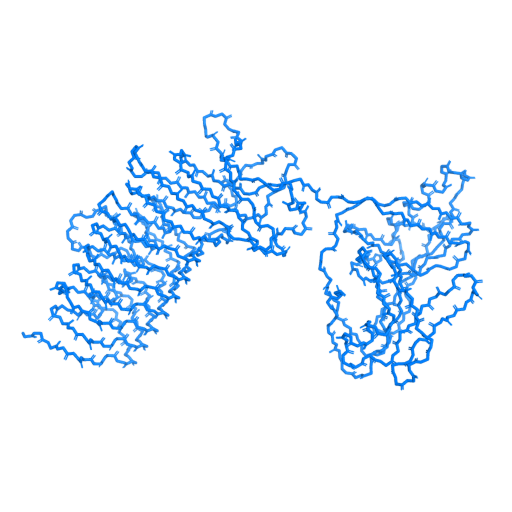
ATOM 2295 O O . ASN A 1 290 ? -24.603 -4.258 36.519 1.00 95.81 290 ASN A O 1
ATOM 2299 N N . LYS A 1 291 ? -25.620 -3.198 38.200 1.00 95.44 291 LYS A N 1
ATOM 2300 C CA . LYS A 1 291 ? -25.575 -4.355 39.095 1.00 95.44 291 LYS A CA 1
ATOM 2301 C C . LYS A 1 291 ? -26.266 -5.561 38.440 1.00 95.44 291 LYS A C 1
ATOM 2303 O O . LYS A 1 291 ? -27.437 -5.471 38.088 1.00 95.44 291 LYS A O 1
ATOM 2308 N N . GLY A 1 292 ? -25.570 -6.693 38.384 1.00 95.31 292 GLY A N 1
ATOM 2309 C CA . GLY A 1 292 ? -26.013 -7.908 37.709 1.00 95.31 292 GLY A CA 1
ATOM 2310 C C . GLY A 1 292 ? -25.203 -8.191 36.446 1.00 95.31 292 GLY A C 1
ATOM 2311 O O . GLY A 1 292 ? -24.033 -7.817 36.346 1.00 95.31 292 GLY A O 1
ATOM 2312 N N . TRP A 1 293 ? -25.827 -8.897 35.507 1.00 95.56 293 TRP A N 1
ATOM 2313 C CA . TRP A 1 293 ? -25.240 -9.224 34.212 1.00 95.56 293 TRP A CA 1
ATOM 2314 C C . TRP A 1 293 ? -25.372 -8.060 33.241 1.00 95.56 293 TRP A C 1
ATOM 2316 O O . TRP A 1 293 ? -26.446 -7.495 33.103 1.00 95.56 293 TRP A O 1
ATOM 2326 N N . ASN A 1 294 ? -24.292 -7.751 32.534 1.00 96.75 294 ASN A N 1
ATOM 2327 C CA . ASN A 1 294 ? -24.249 -6.757 31.468 1.00 96.75 294 ASN A CA 1
ATOM 2328 C C . ASN A 1 294 ? -23.690 -7.407 30.217 1.00 96.75 294 ASN A C 1
ATOM 2330 O O . ASN A 1 294 ? -22.745 -8.188 30.323 1.00 96.75 294 ASN A O 1
ATOM 2334 N N . LEU A 1 295 ? -24.222 -7.045 29.056 1.00 97.38 295 LEU A N 1
ATOM 2335 C CA . LEU A 1 295 ? -23.703 -7.484 27.772 1.00 97.38 295 LEU A CA 1
ATOM 2336 C C . LEU A 1 295 ? -23.064 -6.289 27.059 1.00 97.38 295 LEU A C 1
ATOM 2338 O O . LEU A 1 295 ? -23.766 -5.364 26.664 1.00 97.38 295 LEU A O 1
ATOM 2342 N N . ILE A 1 296 ? -21.737 -6.294 26.936 1.00 96.81 296 ILE A N 1
ATOM 2343 C CA . ILE A 1 296 ? -20.968 -5.170 26.385 1.00 96.81 296 ILE A CA 1
ATOM 2344 C C . ILE A 1 296 ? -19.970 -5.632 25.325 1.00 96.81 296 ILE A C 1
ATOM 2346 O O . ILE A 1 296 ? -19.681 -6.818 25.200 1.00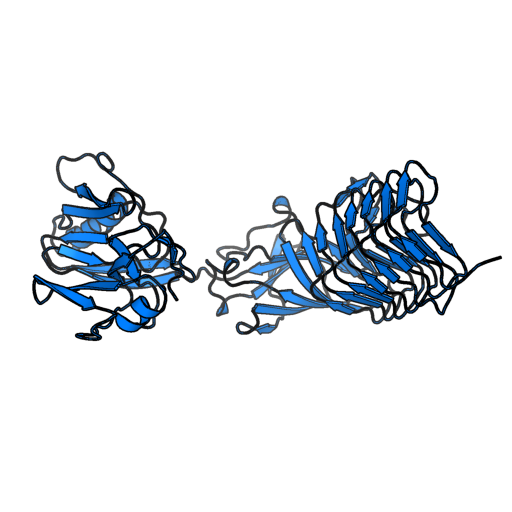 96.81 296 ILE A O 1
ATOM 2350 N N . THR A 1 297 ? -19.355 -4.688 24.629 1.00 95.94 297 THR A N 1
ATOM 2351 C CA . THR A 1 297 ? -18.086 -4.879 23.926 1.00 95.94 297 THR A CA 1
ATOM 2352 C C . THR A 1 297 ? -17.081 -3.817 24.356 1.00 95.94 297 THR A C 1
ATOM 2354 O O . THR A 1 297 ? -17.440 -2.829 24.994 1.00 95.94 297 THR A O 1
ATOM 2357 N N . ILE A 1 298 ? -15.811 -4.011 24.004 1.00 95.12 298 ILE A N 1
ATOM 2358 C CA . ILE A 1 298 ? -14.766 -3.014 24.214 1.00 95.12 298 ILE A CA 1
ATOM 2359 C C . ILE A 1 298 ? -14.538 -2.260 22.893 1.00 95.12 298 ILE A C 1
ATOM 2361 O O . ILE A 1 298 ? -13.975 -2.830 21.959 1.00 95.12 298 ILE A O 1
ATOM 2365 N N . PRO A 1 299 ? -14.966 -0.985 22.787 1.00 92.12 299 PRO A N 1
ATOM 2366 C CA . PRO A 1 299 ? -15.005 -0.244 21.524 1.00 92.12 299 PRO A CA 1
ATOM 2367 C C . PRO A 1 299 ? -13.691 0.491 21.201 1.00 92.12 299 PRO A C 1
ATOM 2369 O O . PRO A 1 299 ? -13.685 1.496 20.485 1.00 92.12 299 PRO A O 1
ATOM 2372 N N . VAL A 1 300 ? -12.580 -0.004 21.749 1.00 90.25 300 VAL A N 1
ATOM 2373 C CA . VAL A 1 300 ? -11.214 0.476 21.519 1.00 90.25 300 VAL A CA 1
ATOM 2374 C C . VAL A 1 300 ? -10.252 -0.714 21.457 1.00 90.25 300 VAL A C 1
ATOM 2376 O O . VAL A 1 300 ? -10.481 -1.749 22.080 1.00 90.25 300 VAL A O 1
ATOM 2379 N N . ILE A 1 301 ? -9.164 -0.579 20.708 1.00 86.00 301 ILE A N 1
ATOM 2380 C CA . ILE A 1 301 ? -8.137 -1.611 20.564 1.00 86.00 301 ILE A CA 1
ATOM 2381 C C . ILE A 1 301 ? -7.303 -1.673 21.838 1.00 86.00 301 ILE A C 1
ATOM 2383 O O . ILE A 1 301 ? -6.648 -0.695 22.213 1.00 86.00 301 ILE A O 1
ATOM 2387 N N . LEU A 1 302 ? -7.291 -2.853 22.458 1.00 84.88 302 LEU A N 1
ATOM 2388 C CA . LEU A 1 302 ? -6.501 -3.183 23.638 1.00 84.88 302 LEU A CA 1
ATOM 2389 C C . LEU A 1 302 ? -6.018 -4.628 23.528 1.00 84.88 302 LEU A C 1
ATOM 2391 O O . LEU A 1 302 ? -6.782 -5.519 23.178 1.00 84.88 302 LEU A O 1
ATOM 2395 N N . ASN A 1 303 ? -4.765 -4.885 23.901 1.00 87.62 303 ASN A N 1
ATOM 2396 C CA . ASN A 1 303 ? -4.231 -6.248 23.996 1.00 87.62 303 ASN A CA 1
ATOM 2397 C C . ASN A 1 303 ? -4.552 -6.852 25.372 1.00 87.62 303 ASN A C 1
ATOM 2399 O O . ASN A 1 303 ? -3.644 -7.240 26.107 1.00 87.62 303 ASN A O 1
ATOM 2403 N N . TRP A 1 304 ? -5.829 -6.837 25.754 1.00 93.00 304 TRP A N 1
ATOM 2404 C CA . TRP A 1 304 ? -6.296 -7.308 27.057 1.00 93.00 304 TRP A CA 1
ATOM 2405 C C . TRP A 1 304 ? -6.837 -8.726 26.979 1.00 93.00 304 TRP A 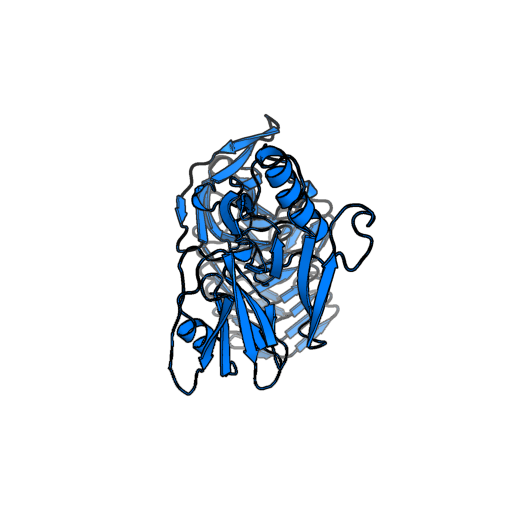C 1
ATOM 2407 O O . TRP A 1 304 ? -7.446 -9.138 25.993 1.00 93.00 304 TRP A O 1
ATOM 2417 N N . LYS A 1 305 ? -6.658 -9.458 28.070 1.00 94.75 305 LYS A N 1
ATOM 2418 C CA . LYS A 1 305 ? -7.393 -10.681 28.360 1.00 94.75 305 LYS A CA 1
ATOM 2419 C C . LYS A 1 305 ? -8.549 -10.395 29.318 1.00 94.75 305 LYS A C 1
ATOM 2421 O O . LYS A 1 305 ? -8.660 -9.300 29.872 1.00 94.75 305 LYS A O 1
ATOM 2426 N N . ALA A 1 306 ? -9.402 -11.393 29.535 1.00 94.94 306 ALA A N 1
ATOM 2427 C CA . ALA A 1 306 ? -10.503 -11.316 30.493 1.00 94.94 306 ALA A CA 1
ATOM 2428 C C . ALA A 1 306 ? -10.034 -10.874 31.895 1.00 94.94 306 ALA A C 1
ATOM 2430 O O . ALA A 1 306 ? -10.664 -10.014 32.507 1.00 94.94 306 ALA A O 1
ATOM 2431 N N . GLU A 1 307 ? -8.900 -11.397 32.373 1.00 92.88 307 GLU A N 1
ATOM 2432 C CA . GLU A 1 307 ? -8.309 -10.991 33.656 1.00 92.88 307 GLU A CA 1
ATOM 2433 C C . GLU A 1 307 ? -7.974 -9.491 33.679 1.00 92.88 307 GLU A C 1
ATOM 2435 O O . GLU A 1 307 ? -8.308 -8.804 34.641 1.00 92.88 307 GLU A O 1
ATOM 2440 N N . ASP A 1 308 ? -7.359 -8.960 32.617 1.00 93.81 308 ASP A N 1
ATOM 2441 C CA . ASP A 1 308 ? -6.927 -7.557 32.561 1.00 93.81 308 ASP A CA 1
ATOM 2442 C C . ASP A 1 308 ? -8.127 -6.604 32.629 1.00 93.81 308 ASP A C 1
ATOM 2444 O O . ASP A 1 308 ? -8.115 -5.633 33.388 1.00 93.81 308 ASP A O 1
ATOM 2448 N N . LEU A 1 309 ? -9.198 -6.921 31.891 1.00 95.12 309 LEU A N 1
ATOM 2449 C CA . LEU A 1 309 ? -10.446 -6.159 31.928 1.00 95.12 309 LEU A CA 1
ATOM 2450 C C . LEU A 1 309 ? -11.080 -6.193 33.325 1.00 95.12 309 LEU A C 1
ATOM 2452 O O . LEU A 1 309 ? -11.528 -5.164 33.834 1.00 95.12 309 LEU A O 1
ATOM 2456 N N . ALA A 1 310 ? -11.092 -7.355 33.977 1.00 94.50 310 ALA A N 1
ATOM 2457 C CA . ALA A 1 310 ? -11.665 -7.481 35.308 1.00 94.50 310 ALA A CA 1
ATOM 2458 C C . ALA A 1 310 ? -10.845 -6.746 36.379 1.00 94.50 310 ALA A C 1
ATOM 2460 O O . ALA A 1 310 ? -11.417 -6.042 37.211 1.00 94.50 310 ALA A O 1
ATOM 2461 N N . VAL A 1 311 ? -9.513 -6.852 36.329 1.00 92.88 311 VAL A N 1
ATOM 2462 C CA . VAL A 1 311 ? -8.590 -6.101 37.194 1.00 92.88 311 VAL A CA 1
ATOM 2463 C C . VAL A 1 311 ? -8.770 -4.602 36.994 1.00 92.88 311 VAL A C 1
ATOM 2465 O O . VAL A 1 311 ? -8.778 -3.857 37.975 1.00 92.88 311 VAL A O 1
ATOM 2468 N N . TYR A 1 312 ? -8.955 -4.146 35.755 1.00 94.88 312 TYR A N 1
ATOM 2469 C CA . TYR A 1 312 ? -9.205 -2.740 35.459 1.00 94.88 312 TYR A CA 1
ATOM 2470 C C . TYR A 1 312 ? -10.494 -2.240 36.125 1.00 94.88 312 TYR A C 1
ATOM 2472 O O . TYR A 1 312 ? -10.459 -1.274 36.893 1.00 94.88 312 TYR A O 1
ATOM 2480 N N . ILE A 1 313 ? -11.610 -2.947 35.912 1.00 95.69 313 ILE A N 1
ATOM 2481 C CA . ILE A 1 313 ? -12.904 -2.628 36.536 1.00 95.69 313 ILE A CA 1
ATOM 2482 C C . ILE A 1 313 ? -12.772 -2.629 38.064 1.00 95.69 313 ILE A C 1
ATOM 2484 O O . ILE A 1 313 ? -13.191 -1.674 38.719 1.00 95.69 313 ILE A O 1
ATOM 2488 N N . ASN A 1 314 ? -12.145 -3.662 38.636 1.00 94.81 314 ASN A N 1
ATOM 2489 C CA . ASN A 1 314 ? -11.969 -3.794 40.081 1.00 94.81 314 ASN A CA 1
ATOM 2490 C C . ASN A 1 314 ? -11.044 -2.729 40.663 1.00 94.81 314 ASN A C 1
ATOM 2492 O O . ASN A 1 314 ? -11.328 -2.229 41.740 1.00 94.81 314 ASN A O 1
ATOM 2496 N N . THR A 1 315 ? -10.005 -2.293 39.953 1.00 94.38 315 THR A N 1
ATOM 2497 C CA . THR A 1 315 ? -9.132 -1.199 40.410 1.00 94.38 315 THR A CA 1
ATOM 2498 C C . THR A 1 315 ? -9.921 0.098 40.592 1.00 94.38 315 THR A C 1
ATOM 2500 O O . THR A 1 315 ? -9.783 0.781 41.610 1.00 94.38 315 THR A O 1
ATOM 2503 N N . ILE A 1 316 ? -10.788 0.423 39.632 1.00 94.25 316 ILE A N 1
ATOM 2504 C CA . ILE A 1 316 ? -11.643 1.615 39.695 1.00 94.25 316 ILE A CA 1
ATOM 2505 C C . ILE A 1 316 ? -12.704 1.443 40.784 1.00 94.25 316 ILE A C 1
ATOM 2507 O O . ILE A 1 316 ? -12.903 2.335 41.609 1.00 94.25 316 ILE A O 1
ATOM 2511 N N . ALA A 1 317 ? -13.346 0.277 40.836 1.00 94.69 317 ALA A N 1
ATOM 2512 C CA . ALA A 1 317 ? -14.346 -0.031 41.846 1.00 94.69 317 ALA A CA 1
ATOM 2513 C C . ALA A 1 317 ? -13.774 0.032 43.264 1.00 94.69 317 ALA A C 1
ATOM 2515 O O . ALA A 1 317 ? -14.394 0.614 44.148 1.00 94.69 317 ALA A O 1
ATOM 2516 N N . HIS A 1 318 ? -12.564 -0.477 43.479 1.00 93.56 318 HIS A N 1
ATOM 2517 C CA . HIS A 1 318 ? -11.891 -0.445 44.768 1.00 93.56 318 HIS A CA 1
ATOM 2518 C C . HIS A 1 318 ? -11.577 0.990 45.200 1.00 93.56 318 HIS A C 1
ATOM 2520 O O . HIS A 1 318 ? -11.717 1.323 46.375 1.00 93.56 318 HIS A O 1
ATOM 2526 N N . ALA A 1 319 ? -11.221 1.872 44.261 1.00 93.69 319 ALA A N 1
ATOM 2527 C CA . ALA A 1 319 ? -11.021 3.290 44.549 1.00 93.69 319 ALA A CA 1
ATOM 2528 C C . ALA A 1 319 ? -12.322 4.015 44.954 1.00 93.69 319 ALA A C 1
ATOM 2530 O O . ALA A 1 319 ? -12.268 4.966 45.734 1.00 93.69 319 ALA A O 1
ATOM 2531 N N . ILE A 1 320 ? -13.481 3.575 44.450 1.00 94.81 320 ILE A N 1
ATOM 2532 C CA . ILE A 1 320 ? -14.791 4.201 44.706 1.00 94.81 320 ILE A CA 1
ATOM 2533 C C . ILE A 1 320 ? -15.489 3.590 45.933 1.00 94.81 320 ILE A C 1
ATOM 2535 O O . ILE A 1 320 ? -15.999 4.314 46.788 1.00 94.81 320 ILE A O 1
ATOM 2539 N N . TYR A 1 321 ? -15.526 2.262 46.017 1.00 95.12 321 TYR A N 1
ATOM 2540 C CA . TYR A 1 321 ? -16.307 1.491 46.987 1.00 95.12 321 TYR A CA 1
ATOM 2541 C C . TYR A 1 321 ? -15.453 0.839 48.082 1.00 95.12 321 TYR A C 1
ATOM 2543 O O . TYR A 1 321 ? -15.990 0.464 49.124 1.00 95.12 321 TYR A O 1
ATOM 2551 N N . GLY A 1 322 ? -14.137 0.712 47.883 1.00 94.44 322 GLY A N 1
ATOM 2552 C CA . GLY A 1 322 ? -13.225 0.037 48.816 1.00 94.44 322 GLY A CA 1
ATOM 2553 C C . GLY A 1 322 ? -13.214 -1.492 48.712 1.00 94.44 322 GLY A C 1
ATOM 2554 O O . GLY A 1 322 ? -12.700 -2.153 49.613 1.00 94.44 322 GLY A O 1
ATOM 2555 N N . PHE A 1 323 ? -13.816 -2.064 47.667 1.00 92.56 323 PHE A N 1
ATOM 2556 C CA . PHE A 1 323 ? -13.837 -3.503 47.399 1.00 92.56 323 PHE A CA 1
ATOM 2557 C C . PHE A 1 323 ? -14.046 -3.787 45.905 1.00 92.56 323 PHE A C 1
ATOM 2559 O O . PHE A 1 323 ? -14.493 -2.920 45.152 1.00 92.56 323 PHE A O 1
ATOM 2566 N N . ASP A 1 324 ? -13.725 -5.014 45.501 1.00 93.62 324 ASP A N 1
ATOM 2567 C CA . ASP A 1 324 ? -13.842 -5.501 44.126 1.00 93.62 324 ASP A CA 1
ATOM 2568 C C . ASP A 1 324 ? -15.304 -5.864 43.806 1.00 93.62 324 ASP A C 1
ATOM 2570 O O . ASP A 1 324 ? -16.022 -6.396 44.660 1.00 93.62 324 ASP A O 1
ATOM 2574 N N . ILE A 1 325 ? -15.758 -5.568 42.585 1.00 95.31 325 ILE A N 1
ATOM 2575 C CA . ILE A 1 325 ? -17.168 -5.726 42.183 1.00 95.31 325 ILE A CA 1
ATOM 2576 C C . ILE A 1 325 ? -17.381 -6.663 40.994 1.00 95.31 325 ILE A C 1
ATOM 2578 O O . ILE A 1 325 ? -18.491 -7.159 40.830 1.00 95.31 325 ILE A O 1
ATOM 2582 N N . CYS A 1 326 ? -16.370 -6.853 40.145 1.00 95.06 326 CYS A N 1
ATOM 2583 C CA . CYS A 1 326 ? -16.409 -7.723 38.977 1.00 95.06 326 CYS A CA 1
ATOM 2584 C C . CYS A 1 326 ? -16.020 -9.138 39.394 1.00 95.06 326 CYS A C 1
ATOM 2586 O O . CYS A 1 326 ? -14.875 -9.371 39.793 1.00 95.06 326 CYS A O 1
ATOM 2588 N N . ASP A 1 327 ? -16.977 -10.057 39.271 1.00 92.06 327 ASP A N 1
ATOM 2589 C CA . ASP A 1 327 ? -16.817 -11.442 39.715 1.00 92.06 327 ASP A CA 1
ATOM 2590 C C . ASP A 1 327 ? -16.569 -12.399 38.541 1.00 92.06 327 ASP A C 1
ATOM 2592 O O . ASP A 1 327 ? -16.000 -13.474 38.720 1.00 92.06 327 ASP A O 1
ATOM 2596 N N . THR A 1 328 ? -17.055 -12.098 37.332 1.00 94.38 328 THR A N 1
ATOM 2597 C CA . THR A 1 328 ? -16.945 -13.015 36.183 1.00 94.38 328 THR A CA 1
ATOM 2598 C C . THR A 1 328 ? -17.102 -12.286 34.852 1.00 94.38 328 THR A C 1
ATOM 2600 O O . THR A 1 328 ? -18.005 -11.464 34.692 1.00 94.38 328 THR A O 1
ATOM 2603 N N . ILE A 1 329 ? -16.276 -12.670 33.873 1.00 96.88 329 ILE A N 1
ATOM 2604 C CA . ILE A 1 329 ? -16.412 -12.291 32.459 1.00 96.88 329 ILE A CA 1
ATOM 2605 C C . ILE A 1 329 ? -16.655 -13.549 31.627 1.00 96.88 329 ILE A C 1
ATOM 2607 O O . ILE A 1 329 ? -16.003 -14.568 31.840 1.00 96.88 329 ILE A O 1
ATOM 2611 N N . VAL A 1 330 ? -17.590 -13.509 30.680 1.00 97.50 330 VAL A N 1
ATOM 2612 C CA . VAL A 1 330 ? -17.978 -14.672 29.873 1.00 97.50 330 VAL A CA 1
ATOM 2613 C C . VAL A 1 330 ? -17.991 -14.310 28.392 1.00 97.50 330 VAL A C 1
ATOM 2615 O O . VAL A 1 330 ? -18.610 -13.327 27.991 1.00 97.50 330 VAL A O 1
ATOM 2618 N N . MET A 1 331 ? -17.346 -15.140 27.574 1.00 97.12 331 MET A N 1
ATOM 2619 C CA . MET A 1 331 ? -17.451 -15.092 26.112 1.00 97.12 331 MET A CA 1
ATOM 2620 C C . MET A 1 331 ? -18.338 -16.227 25.591 1.00 97.12 331 MET A C 1
ATOM 2622 O O . MET A 1 331 ? -18.515 -17.243 26.268 1.00 97.12 331 MET A O 1
ATOM 2626 N N . LEU A 1 332 ? -18.846 -16.096 24.365 1.00 97.75 332 LEU A N 1
ATOM 2627 C CA . LEU A 1 332 ? -19.401 -17.223 23.616 1.00 97.75 332 LEU A CA 1
ATOM 2628 C C . LEU A 1 332 ? -18.319 -17.807 22.700 1.00 97.75 332 LEU A C 1
ATOM 2630 O O . LEU A 1 332 ? -17.828 -17.120 21.808 1.00 97.75 332 LEU A O 1
ATOM 2634 N N . ASP A 1 333 ? -17.997 -19.087 22.865 1.00 96.44 333 ASP A N 1
ATOM 2635 C CA . ASP A 1 333 ? -17.321 -19.848 21.815 1.00 96.44 333 ASP A CA 1
ATOM 2636 C C . ASP A 1 333 ? -18.364 -20.273 20.775 1.00 96.44 333 ASP A C 1
ATOM 2638 O O . ASP A 1 333 ? -19.103 -21.244 20.967 1.00 96.44 333 ASP A O 1
ATOM 2642 N N . ALA A 1 334 ? -18.434 -19.516 19.679 1.00 95.50 334 ALA A N 1
ATOM 2643 C CA . ALA A 1 334 ? -19.392 -19.737 18.602 1.00 95.50 334 ALA A CA 1
ATOM 2644 C C . ALA A 1 334 ? -19.172 -21.074 17.870 1.00 95.50 334 ALA A C 1
ATOM 2646 O O . ALA A 1 334 ? -20.112 -21.620 17.300 1.00 95.50 334 ALA A O 1
ATOM 2647 N N . PHE A 1 335 ? -17.974 -21.664 17.909 1.00 93.94 335 PHE A N 1
ATOM 2648 C CA . PHE A 1 335 ? -17.756 -22.969 17.283 1.00 93.94 335 PHE A CA 1
ATOM 2649 C C . PHE A 1 335 ? -18.394 -24.091 18.106 1.00 93.94 335 PHE A C 1
ATOM 2651 O O . PHE A 1 335 ? -19.066 -24.969 17.565 1.00 93.94 335 PHE A O 1
ATOM 2658 N N . SER A 1 336 ? -18.202 -24.068 19.429 1.00 95.38 336 SER A N 1
ATOM 2659 C CA . SER A 1 336 ? -18.778 -25.084 20.317 1.00 95.38 336 SER A CA 1
ATOM 2660 C C . SER A 1 336 ? -20.182 -24.748 20.830 1.00 95.38 336 SER A C 1
ATOM 2662 O O . SER A 1 336 ? -20.798 -25.606 21.468 1.00 95.38 336 SER A O 1
ATOM 2664 N N . GLN A 1 337 ? -20.688 -23.542 20.538 1.00 96.19 337 GLN A N 1
ATOM 2665 C CA . GLN A 1 337 ? -21.957 -22.992 21.031 1.00 96.19 337 GLN A CA 1
ATOM 2666 C C . GLN A 1 337 ? -22.043 -23.038 22.566 1.00 96.19 337 GLN A C 1
ATOM 2668 O O . GLN A 1 337 ? -23.066 -23.409 23.147 1.00 96.19 337 GLN A O 1
ATOM 2673 N N . LYS A 1 338 ? -20.933 -22.703 23.238 1.00 96.75 338 LYS A N 1
ATOM 2674 C CA . LYS A 1 338 ? -20.821 -22.720 24.703 1.00 96.75 338 LYS A CA 1
ATOM 2675 C C . LYS A 1 338 ? -20.294 -21.406 25.239 1.00 96.75 338 LYS A C 1
ATOM 2677 O O . LYS A 1 338 ? -19.335 -20.838 24.724 1.00 96.75 338 LYS A O 1
ATOM 2682 N N . HIS A 1 339 ? -20.875 -20.980 26.350 1.00 96.12 339 HIS A N 1
ATOM 2683 C CA . HIS A 1 339 ? -20.352 -19.881 27.143 1.00 96.12 339 HIS A CA 1
ATOM 2684 C C . HIS A 1 339 ? -19.140 -20.333 27.954 1.00 96.12 339 HIS A C 1
ATOM 2686 O O . HIS A 1 339 ? -19.196 -21.331 28.678 1.00 96.12 339 HIS A O 1
ATOM 2692 N N . ILE A 1 340 ? -18.045 -19.588 27.837 1.00 95.38 340 ILE A N 1
ATOM 2693 C CA . ILE A 1 340 ? -16.795 -19.826 28.556 1.00 95.38 340 ILE A CA 1
ATOM 2694 C C . ILE A 1 340 ? -16.604 -18.678 29.539 1.00 95.38 340 ILE A C 1
ATOM 2696 O O . ILE A 1 340 ? -16.386 -17.538 29.137 1.00 95.38 340 ILE A O 1
ATOM 2700 N N . GLY A 1 341 ? -16.712 -18.987 30.831 1.00 94.00 341 GLY A N 1
ATOM 2701 C CA . GLY A 1 341 ? -16.529 -18.023 31.911 1.00 94.00 341 GLY A CA 1
ATOM 2702 C C . GLY A 1 341 ? -15.101 -18.004 32.447 1.00 94.00 341 GLY A C 1
ATOM 2703 O O . GLY A 1 341 ? -14.501 -19.059 32.683 1.00 94.00 341 GLY A O 1
ATOM 2704 N N . HIS A 1 342 ? -14.603 -16.796 32.677 1.00 94.31 342 HIS A N 1
ATOM 2705 C CA . HIS A 1 342 ? -13.417 -16.467 33.449 1.00 94.31 342 HIS A CA 1
ATOM 2706 C C . HIS A 1 342 ? -13.862 -15.868 34.799 1.00 94.31 342 HIS A C 1
ATOM 2708 O O . HIS A 1 342 ? -14.306 -14.717 34.836 1.00 94.31 342 HIS A O 1
ATOM 2714 N N . PRO A 1 343 ? -13.831 -16.648 35.896 1.00 91.06 343 PRO A N 1
ATOM 2715 C CA . PRO A 1 343 ? -14.149 -16.147 37.229 1.00 91.06 343 PRO A CA 1
ATOM 2716 C C . PRO A 1 343 ? -12.994 -15.310 37.798 1.00 91.06 343 PRO A C 1
ATOM 2718 O O . PRO A 1 343 ? -11.827 -15.651 37.617 1.00 91.06 343 PRO A O 1
ATOM 2721 N N . VAL A 1 344 ? -13.338 -14.259 38.539 1.00 84.31 344 VAL A N 1
ATOM 2722 C CA . VAL A 1 344 ? -12.440 -13.234 39.083 1.00 84.31 344 VAL A CA 1
ATOM 2723 C C . VAL A 1 344 ? -12.741 -13.091 40.578 1.00 84.31 344 VAL A C 1
ATOM 2725 O O . VAL A 1 344 ? -13.904 -13.065 40.972 1.00 84.31 344 VAL A O 1
ATOM 2728 N N . GLY A 1 345 ? -11.718 -13.031 41.437 1.00 68.44 345 GLY A N 1
ATOM 2729 C CA . GLY A 1 345 ? -11.917 -12.751 42.865 1.00 68.44 345 GLY A CA 1
ATOM 2730 C C . GLY A 1 345 ? -10.984 -13.480 43.835 1.00 68.44 345 GLY A C 1
ATOM 2731 O O . GLY A 1 345 ? -10.100 -14.255 43.462 1.00 68.44 345 GLY A O 1
ATOM 2732 N N . ALA A 1 346 ? -11.193 -13.209 45.128 1.00 55.59 346 ALA A N 1
ATOM 2733 C CA . ALA A 1 346 ? -10.320 -13.631 46.220 1.00 55.59 346 ALA A CA 1
ATOM 2734 C C . ALA A 1 346 ? -10.210 -15.164 46.342 1.00 55.59 346 ALA A C 1
ATOM 2736 O O . ALA A 1 346 ? -11.123 -15.841 46.811 1.00 55.59 346 ALA A O 1
ATOM 2737 N N . GLY A 1 347 ? -9.048 -15.702 45.963 1.00 62.03 347 GLY A N 1
ATOM 2738 C CA . GLY A 1 347 ? -8.708 -17.125 46.085 1.00 62.03 347 GLY A CA 1
ATOM 2739 C C . GLY A 1 347 ? -8.488 -17.845 44.754 1.00 62.03 347 GLY A C 1
ATOM 2740 O O . GLY A 1 347 ? -8.003 -18.976 44.766 1.00 62.03 347 GLY A O 1
ATOM 2741 N N . ILE A 1 348 ? -8.776 -17.196 43.624 1.00 65.62 348 ILE A N 1
ATOM 2742 C CA . ILE A 1 348 ? -8.432 -17.687 42.287 1.00 65.62 348 ILE A CA 1
ATOM 2743 C C . ILE A 1 348 ? -7.146 -16.968 41.855 1.00 65.62 348 ILE A C 1
ATOM 2745 O O . ILE A 1 348 ? -7.134 -15.740 41.811 1.00 65.62 348 ILE A O 1
ATOM 2749 N N . PRO A 1 349 ? -6.031 -17.679 41.592 1.00 66.69 349 PRO A N 1
ATOM 2750 C CA . PRO A 1 349 ? -4.827 -17.031 41.084 1.00 66.69 349 PRO A CA 1
ATOM 2751 C C . PRO A 1 349 ? -5.120 -16.314 39.753 1.00 66.69 349 PRO A C 1
ATOM 2753 O O . PRO A 1 349 ? -5.782 -16.916 38.902 1.00 66.69 349 PRO A O 1
ATOM 2756 N N . PRO A 1 350 ? -4.607 -15.094 39.528 1.00 63.38 350 PRO A N 1
ATOM 2757 C CA . PRO A 1 350 ? -4.798 -14.387 38.265 1.00 63.38 350 PRO A CA 1
ATOM 2758 C C . PRO A 1 350 ? -4.427 -15.253 37.056 1.00 63.38 350 PRO A C 1
ATOM 2760 O O . PRO A 1 350 ? -3.383 -15.913 37.046 1.00 63.38 350 PRO A O 1
ATOM 2763 N N . GLY A 1 351 ? -5.301 -15.293 36.051 1.00 60.84 351 GLY A N 1
ATOM 2764 C CA . GLY A 1 351 ? -5.094 -16.027 34.802 1.00 60.84 351 GLY A CA 1
ATOM 2765 C C . GLY A 1 351 ? -5.212 -17.556 34.890 1.00 60.84 351 GLY A C 1
ATOM 2766 O O . GLY A 1 351 ? -4.855 -18.242 33.931 1.00 60.84 351 GLY A O 1
ATOM 2767 N N . SER A 1 352 ? -5.691 -18.114 36.006 1.00 66.31 352 SER A N 1
ATOM 2768 C CA . SER A 1 352 ? -5.648 -19.567 36.247 1.00 66.31 352 SER A CA 1
ATOM 2769 C C . SER A 1 352 ? -6.759 -20.391 35.580 1.00 66.31 352 SER A C 1
ATOM 2771 O O . SER A 1 352 ? -6.589 -21.602 35.428 1.00 66.31 352 SER A O 1
ATOM 2773 N N . ILE A 1 353 ? -7.868 -19.778 35.144 1.00 80.00 353 ILE A N 1
ATOM 2774 C CA . ILE A 1 353 ? -8.982 -20.477 34.476 1.00 80.00 353 ILE A CA 1
ATOM 2775 C C . ILE A 1 353 ? -9.486 -19.645 33.297 1.00 80.00 353 ILE A C 1
ATOM 2777 O O . ILE A 1 353 ? -9.909 -18.515 33.494 1.00 80.00 353 ILE A O 1
ATOM 2781 N N . ASN A 1 354 ? -9.490 -20.213 32.085 1.00 84.75 354 ASN A N 1
ATOM 2782 C CA . ASN A 1 354 ? -10.132 -19.645 30.889 1.00 84.75 354 ASN A CA 1
ATOM 2783 C C . ASN A 1 354 ? -9.825 -18.156 30.624 1.00 84.75 354 ASN A C 1
ATOM 2785 O O . ASN A 1 354 ? -10.722 -17.398 30.280 1.00 84.75 354 ASN A O 1
ATOM 2789 N N . ASN A 1 355 ? -8.571 -17.723 30.785 1.00 91.38 355 ASN A N 1
ATOM 2790 C CA . ASN A 1 355 ? -8.176 -16.335 30.533 1.00 91.38 355 ASN A CA 1
ATOM 2791 C C . ASN A 1 355 ? -8.035 -16.051 29.021 1.00 91.38 355 ASN A C 1
ATOM 2793 O O . ASN A 1 355 ? -6.928 -16.053 28.464 1.00 91.38 355 ASN A O 1
ATOM 2797 N N . PHE A 1 356 ? -9.179 -15.901 28.355 1.00 94.12 356 PHE A N 1
ATOM 2798 C CA . PHE A 1 356 ? -9.296 -15.657 26.918 1.00 94.12 356 PHE A CA 1
ATOM 2799 C C . PHE A 1 356 ? -8.980 -14.204 26.545 1.00 94.12 356 PHE A C 1
ATOM 2801 O O . PHE A 1 356 ? -9.029 -13.308 27.387 1.00 94.12 356 PHE A O 1
ATOM 2808 N N . ASP A 1 357 ? -8.646 -13.987 25.274 1.00 95.19 357 ASP A N 1
ATOM 2809 C CA . ASP A 1 357 ? -8.375 -12.657 24.727 1.00 95.19 357 ASP A CA 1
ATOM 2810 C C . ASP A 1 357 ? -9.681 -11.867 24.544 1.00 95.19 357 ASP A C 1
ATOM 2812 O O . ASP A 1 357 ? -10.712 -12.423 24.147 1.00 95.19 357 ASP A O 1
ATOM 2816 N N . ILE A 1 358 ? -9.634 -10.564 24.821 1.00 95.44 358 ILE A N 1
ATOM 2817 C CA . ILE A 1 358 ? -10.682 -9.624 24.426 1.00 95.44 358 ILE A CA 1
ATOM 2818 C C . ILE A 1 358 ? -10.435 -9.258 22.960 1.00 95.44 358 ILE A C 1
ATOM 2820 O O . ILE A 1 358 ? -9.397 -8.709 22.602 1.00 95.44 358 ILE A O 1
ATOM 2824 N N . VAL A 1 359 ? -11.381 -9.612 22.101 1.00 94.25 359 VAL A N 1
ATOM 2825 C CA . VAL A 1 359 ? -11.305 -9.524 20.646 1.00 94.25 359 VAL A CA 1
ATOM 2826 C C . VAL A 1 359 ? -12.196 -8.379 20.183 1.00 94.25 359 VAL A C 1
ATOM 2828 O O . VAL A 1 359 ? -13.338 -8.236 20.618 1.00 94.25 359 VAL A O 1
ATOM 2831 N N . HIS A 1 360 ? -11.668 -7.557 19.281 1.00 91.19 360 HIS A N 1
ATOM 2832 C CA . HIS A 1 360 ? -12.376 -6.402 18.733 1.00 91.19 360 HIS A CA 1
ATOM 2833 C C . HIS A 1 360 ? -13.669 -6.830 18.022 1.00 91.19 360 HIS A C 1
ATOM 2835 O O . HIS A 1 360 ? -13.655 -7.767 17.223 1.00 91.19 360 HIS A O 1
ATOM 2841 N N . GLY A 1 361 ? -14.773 -6.133 18.302 1.00 93.00 361 GLY A N 1
ATOM 2842 C CA . GLY A 1 361 ? -16.085 -6.417 17.711 1.00 93.00 361 GLY A CA 1
ATOM 2843 C C . GLY A 1 361 ? -16.808 -7.642 18.283 1.00 93.00 361 GLY A C 1
ATOM 2844 O O . GLY A 1 361 ? -17.873 -7.997 17.785 1.00 93.00 361 GLY A O 1
ATOM 2845 N N . VAL A 1 362 ? -16.263 -8.307 19.306 1.00 96.50 362 VAL A N 1
ATOM 2846 C CA . VAL A 1 362 ? -16.922 -9.428 19.998 1.00 96.50 362 VAL A CA 1
ATOM 2847 C C . VAL A 1 362 ? -17.625 -8.910 21.253 1.00 96.50 362 VAL A C 1
ATOM 2849 O O . VAL A 1 362 ? -17.118 -8.015 21.934 1.00 96.50 362 VAL A O 1
ATOM 2852 N N . GLY A 1 363 ? -18.805 -9.450 21.557 1.00 97.25 363 GLY A N 1
ATOM 2853 C CA . GLY A 1 363 ? -19.531 -9.135 22.789 1.00 97.25 363 GLY A CA 1
ATOM 2854 C C . GLY A 1 363 ? -19.111 -10.029 23.963 1.00 97.25 363 GLY A C 1
ATOM 2855 O O . GLY A 1 363 ? -18.673 -11.167 23.781 1.00 97.25 363 GLY A O 1
ATOM 2856 N N . TYR A 1 364 ? -19.285 -9.528 25.182 1.00 98.06 364 TYR A N 1
ATOM 2857 C CA . TYR A 1 364 ? -18.910 -10.177 26.434 1.00 98.06 364 TYR A CA 1
ATOM 2858 C C . TYR A 1 364 ? -19.963 -9.931 27.502 1.00 98.06 364 TYR A C 1
ATOM 2860 O O . TYR A 1 364 ? -20.442 -8.811 27.685 1.00 98.06 364 TYR A O 1
ATOM 2868 N N . TRP A 1 365 ? -20.267 -10.972 28.266 1.00 97.94 365 TRP A N 1
ATOM 2869 C CA . TRP A 1 365 ? -21.038 -10.824 29.489 1.00 97.94 365 TRP A CA 1
ATOM 2870 C C . TRP A 1 365 ? -20.123 -10.494 30.656 1.00 97.94 365 TRP A C 1
ATOM 2872 O O . TRP A 1 365 ? -19.101 -11.151 30.849 1.00 97.94 365 TRP A O 1
ATOM 2882 N N . ILE A 1 366 ? -20.524 -9.527 31.471 1.00 97.31 366 ILE A N 1
ATOM 2883 C CA . ILE A 1 366 ? -19.812 -9.136 32.686 1.00 97.31 366 ILE A CA 1
ATOM 2884 C C . ILE A 1 366 ? -20.803 -9.099 33.839 1.00 97.31 366 ILE A C 1
ATOM 2886 O O . ILE A 1 366 ? -21.812 -8.394 33.775 1.00 97.31 366 ILE A O 1
ATOM 2890 N N . PHE A 1 367 ? -20.504 -9.845 34.900 1.00 96.12 367 PHE A N 1
ATOM 2891 C CA . PHE A 1 367 ? -21.257 -9.763 36.144 1.00 96.12 367 PHE A CA 1
ATOM 2892 C C . PHE A 1 367 ? -20.567 -8.817 37.123 1.00 96.12 367 PHE A C 1
ATOM 2894 O O . PHE A 1 367 ? -19.405 -9.030 37.482 1.00 96.12 367 PHE A O 1
ATOM 2901 N N . VAL A 1 368 ? -21.307 -7.811 37.595 1.00 96.06 368 VAL A N 1
ATOM 2902 C CA . VAL A 1 368 ? -20.859 -6.911 38.663 1.00 96.06 368 VAL A CA 1
ATOM 2903 C C . VAL A 1 368 ? -21.849 -6.874 39.825 1.00 96.06 368 VAL A C 1
ATOM 2905 O O . VAL A 1 368 ? -23.064 -6.824 39.638 1.00 96.06 368 VAL A O 1
ATOM 2908 N N . ASN A 1 369 ? -21.347 -6.866 41.057 1.00 95.56 369 ASN A N 1
ATOM 2909 C CA . ASN A 1 369 ? -22.190 -6.855 42.257 1.00 95.56 369 ASN A CA 1
ATOM 2910 C C . ASN A 1 369 ? -22.669 -5.442 42.678 1.00 95.56 369 ASN A C 1
ATOM 2912 O O . ASN A 1 369 ? -23.564 -5.319 43.525 1.00 95.56 369 ASN A O 1
ATOM 2916 N N . GLN A 1 370 ? -22.138 -4.393 42.038 1.00 96.38 370 GLN A N 1
ATOM 2917 C CA . GLN A 1 370 ? -22.553 -2.990 42.136 1.00 96.38 370 GLN A CA 1
ATOM 2918 C C . GLN A 1 370 ? -22.508 -2.335 40.752 1.00 96.38 370 GLN A C 1
ATOM 2920 O O . GLN A 1 370 ? -21.674 -2.702 39.929 1.00 96.38 370 GLN A O 1
ATOM 2925 N N . SER A 1 371 ? -23.379 -1.353 40.502 1.00 96.88 371 SER A N 1
ATOM 2926 C CA . SER A 1 371 ? -23.296 -0.560 39.271 1.00 96.88 371 SER A CA 1
ATOM 2927 C C . SER A 1 371 ? -22.039 0.311 39.278 1.00 96.88 371 SER A C 1
ATOM 2929 O O . SER A 1 371 ? -21.704 0.875 40.318 1.00 96.88 371 SER A O 1
ATOM 2931 N N . ILE A 1 372 ? -21.381 0.468 38.132 1.00 96.81 372 ILE A N 1
ATOM 2932 C CA . ILE A 1 372 ? -20.185 1.302 37.968 1.00 96.81 372 ILE A CA 1
ATOM 2933 C C . ILE A 1 372 ? -20.179 1.959 36.591 1.00 96.81 372 ILE A C 1
ATOM 2935 O O . ILE A 1 372 ? -20.644 1.378 35.614 1.00 96.81 372 ILE A O 1
ATOM 2939 N N . THR A 1 373 ? -19.593 3.146 36.508 1.00 96.50 373 THR A N 1
ATOM 2940 C CA . THR A 1 373 ? -19.235 3.781 35.242 1.00 96.50 373 THR A CA 1
ATOM 2941 C C . THR A 1 373 ? -17.736 4.012 35.231 1.00 96.50 373 THR A C 1
ATOM 2943 O O . THR A 1 373 ? -17.185 4.530 36.204 1.00 96.50 373 THR A O 1
ATOM 2946 N N . PHE A 1 374 ? -17.076 3.635 34.144 1.00 94.25 374 PHE A N 1
ATOM 2947 C CA . PHE A 1 374 ? -15.649 3.849 33.964 1.00 94.25 374 PHE A CA 1
ATOM 2948 C C . PHE A 1 374 ? -15.338 4.294 32.542 1.00 94.25 374 PHE A C 1
ATOM 2950 O O . PHE A 1 374 ? -16.096 4.039 31.610 1.00 94.25 374 PHE A O 1
ATOM 2957 N N . ASN A 1 375 ? -14.203 4.962 32.388 1.00 93.00 375 ASN A N 1
ATOM 2958 C CA . ASN A 1 375 ? -13.675 5.317 31.085 1.00 93.00 375 ASN A CA 1
ATOM 2959 C C . ASN A 1 375 ? -12.647 4.280 30.668 1.00 93.00 375 ASN A C 1
ATOM 2961 O O . ASN A 1 375 ? -11.884 3.811 31.504 1.00 93.00 375 ASN A O 1
ATOM 2965 N N . ILE A 1 376 ? -12.612 3.945 29.389 1.00 90.94 376 ILE A N 1
ATOM 2966 C CA . ILE A 1 376 ? -11.566 3.128 28.798 1.00 90.94 376 ILE A CA 1
ATOM 2967 C C . ILE A 1 376 ? -10.890 3.933 27.697 1.00 90.94 376 ILE A C 1
ATOM 2969 O O . ILE A 1 376 ? -11.557 4.492 26.829 1.00 90.94 376 ILE A O 1
ATOM 2973 N N . THR A 1 377 ? -9.564 4.032 27.757 1.00 87.25 377 THR A N 1
ATOM 2974 C CA . THR A 1 377 ? -8.776 4.743 26.748 1.00 87.25 377 THR A CA 1
ATOM 2975 C C . THR A 1 377 ? -8.026 3.736 25.900 1.00 87.25 377 THR A C 1
ATOM 2977 O O . THR A 1 377 ? -7.264 2.927 26.426 1.00 87.25 377 THR A O 1
ATOM 2980 N N . GLY A 1 378 ? -8.215 3.798 24.589 1.00 84.19 378 GLY A N 1
ATOM 2981 C CA . GLY A 1 378 ? -7.510 2.938 23.647 1.00 84.19 378 GLY A CA 1
ATOM 2982 C C . GLY A 1 378 ? -7.584 3.489 22.234 1.00 84.19 378 GLY A C 1
ATOM 2983 O O . GLY A 1 378 ? -8.103 4.580 22.006 1.00 84.19 378 GLY A O 1
ATOM 2984 N N . THR A 1 379 ? -7.031 2.752 21.278 1.00 81.31 379 THR A N 1
ATOM 2985 C CA . THR A 1 379 ? -7.036 3.181 19.877 1.00 81.31 379 THR A CA 1
ATOM 2986 C C . THR A 1 379 ? -8.399 2.923 19.232 1.00 81.31 379 THR A C 1
ATOM 2988 O O . THR A 1 379 ? -9.027 1.907 19.515 1.00 81.31 379 THR A O 1
ATOM 2991 N N . ILE A 1 380 ? -8.861 3.817 18.358 1.00 78.44 380 ILE A N 1
ATOM 2992 C CA . ILE A 1 380 ? -10.146 3.667 17.651 1.00 78.44 380 ILE A CA 1
ATOM 2993 C C . ILE A 1 380 ? -10.163 2.376 16.814 1.00 78.44 380 ILE A C 1
ATOM 2995 O O . ILE A 1 380 ? -9.218 2.086 16.078 1.00 78.44 380 ILE A O 1
ATOM 2999 N N . ILE A 1 381 ? -11.258 1.613 16.884 1.00 82.62 381 ILE A N 1
ATOM 3000 C CA . ILE A 1 381 ? -11.489 0.454 16.010 1.00 82.62 381 ILE A CA 1
ATOM 3001 C C . ILE A 1 381 ? -12.093 0.959 14.695 1.00 82.62 381 ILE A C 1
ATOM 3003 O O . ILE A 1 381 ? -13.265 1.313 14.652 1.00 82.62 381 ILE A O 1
ATOM 3007 N N . LYS A 1 382 ? -11.297 0.996 13.618 1.00 73.38 382 LYS A N 1
ATOM 3008 C CA . LYS A 1 382 ? -11.774 1.414 12.283 1.00 73.38 382 LYS A CA 1
ATOM 3009 C C . LYS A 1 382 ? -12.442 0.299 11.473 1.00 73.38 382 LYS A C 1
ATOM 3011 O O . LYS A 1 382 ? -13.309 0.584 10.662 1.00 73.38 382 LYS A O 1
ATOM 3016 N N . ASN A 1 383 ? -11.995 -0.948 11.630 1.00 77.31 383 ASN A N 1
ATOM 3017 C CA . ASN A 1 383 ? -12.484 -2.089 10.853 1.00 77.31 383 ASN A CA 1
ATOM 3018 C C . ASN A 1 383 ? -12.620 -3.315 11.756 1.00 77.31 383 ASN A C 1
ATOM 3020 O O . ASN A 1 383 ? -11.691 -3.629 12.506 1.00 77.31 383 ASN A O 1
ATOM 3024 N N . ILE A 1 384 ? -13.730 -4.039 11.624 1.00 86.44 384 ILE A N 1
ATOM 3025 C CA . ILE A 1 384 ? -13.953 -5.336 12.263 1.00 86.44 384 ILE A CA 1
ATOM 3026 C C . ILE A 1 384 ? -13.926 -6.421 11.183 1.00 86.44 384 ILE A C 1
ATOM 3028 O O . ILE A 1 384 ? -14.254 -6.206 10.019 1.00 86.44 384 ILE A O 1
ATOM 3032 N N . THR A 1 385 ? -13.457 -7.615 11.531 1.00 90.69 385 THR A N 1
ATOM 3033 C CA . THR A 1 385 ? -13.662 -8.802 10.697 1.00 90.69 385 THR A CA 1
ATOM 3034 C C . THR A 1 385 ? -13.811 -10.000 11.612 1.00 90.69 385 THR A C 1
ATOM 3036 O O . THR A 1 385 ? -12.843 -10.409 12.253 1.00 90.69 385 THR A O 1
ATOM 3039 N N . ILE A 1 386 ? -15.020 -10.551 11.676 1.00 93.31 386 ILE A N 1
ATOM 3040 C CA . ILE A 1 386 ? -15.352 -11.691 12.533 1.00 93.31 386 ILE A CA 1
ATOM 3041 C C . ILE A 1 386 ? -15.879 -12.826 11.667 1.00 93.31 386 ILE A C 1
ATOM 3043 O O . ILE A 1 386 ? -16.793 -12.635 10.867 1.00 93.31 386 ILE A O 1
ATOM 3047 N N . ASP A 1 387 ? -15.297 -14.012 11.839 1.00 94.38 387 ASP A N 1
ATOM 3048 C CA . ASP A 1 387 ? -15.770 -15.236 11.200 1.00 94.38 387 ASP A CA 1
ATOM 3049 C C . ASP A 1 387 ? -16.945 -15.805 12.009 1.00 94.38 387 ASP A C 1
ATOM 3051 O O . ASP A 1 387 ? -16.769 -16.359 13.098 1.00 94.38 387 ASP A O 1
ATOM 3055 N N . LEU A 1 388 ? -18.152 -15.672 11.469 1.00 95.94 388 LEU A N 1
ATOM 3056 C CA . LEU A 1 388 ? -19.384 -16.165 12.065 1.00 95.94 388 LEU A CA 1
ATOM 3057 C C . LEU A 1 388 ? -19.517 -17.678 11.890 1.00 95.94 388 LEU A C 1
ATOM 3059 O O . LEU A 1 388 ? -19.188 -18.240 10.844 1.00 95.94 388 LEU A O 1
ATOM 3063 N N . GLN A 1 389 ? -20.053 -18.340 12.910 1.00 97.12 389 GLN A N 1
ATOM 3064 C CA . GLN A 1 389 ? -20.362 -19.767 12.896 1.00 97.12 389 GLN A CA 1
ATOM 3065 C C . GLN A 1 389 ? -21.875 -20.003 12.811 1.00 97.12 389 GLN A C 1
ATOM 3067 O O . GLN A 1 389 ? -22.644 -19.171 13.297 1.00 97.12 389 GLN A O 1
ATOM 3072 N N . PRO A 1 390 ? -22.328 -21.132 12.238 1.00 96.69 390 PRO A N 1
ATOM 3073 C CA . PRO A 1 390 ? -23.736 -21.508 12.283 1.00 96.69 390 PRO A CA 1
ATOM 3074 C C . PRO A 1 390 ? -24.260 -21.539 13.725 1.00 96.69 390 PRO A C 1
ATOM 3076 O O . PRO A 1 390 ? -23.626 -22.120 14.608 1.00 96.69 390 PRO A O 1
ATOM 3079 N N . GLY A 1 391 ? -25.431 -20.947 13.957 1.00 97.50 391 GLY A N 1
ATOM 3080 C CA . GLY A 1 391 ? -25.984 -20.761 15.299 1.00 97.50 391 GLY A CA 1
ATOM 3081 C C . GLY A 1 391 ? -25.716 -19.367 15.864 1.00 97.50 391 GLY A C 1
ATOM 3082 O O . GLY A 1 391 ? -25.678 -18.383 15.125 1.00 97.50 391 GLY A O 1
ATOM 3083 N N . PHE A 1 392 ? -25.583 -19.266 17.187 1.00 97.69 392 PHE A N 1
ATOM 3084 C CA . PHE A 1 392 ? -25.376 -17.986 17.856 1.00 97.69 392 PHE A CA 1
ATOM 3085 C C . PHE A 1 392 ? -23.937 -17.494 17.711 1.00 97.69 392 PHE A C 1
ATOM 3087 O O . PHE A 1 392 ? -22.984 -18.250 17.897 1.00 97.69 392 PHE A O 1
ATOM 3094 N N . ASN A 1 393 ? -23.799 -16.196 17.466 1.00 97.94 393 ASN A N 1
ATOM 3095 C CA . ASN A 1 393 ? -22.549 -15.453 17.543 1.00 97.94 393 ASN A CA 1
ATOM 3096 C C . ASN A 1 393 ? -22.771 -14.256 18.465 1.00 97.94 393 ASN A C 1
ATOM 3098 O O . ASN A 1 393 ? -23.849 -13.663 18.447 1.00 97.94 393 ASN A O 1
ATOM 3102 N N . LEU A 1 394 ? -21.770 -13.927 19.279 1.00 97.75 394 LEU A N 1
ATOM 3103 C CA . LEU A 1 394 ? -21.830 -12.804 20.207 1.00 97.75 394 LEU A CA 1
ATOM 3104 C C . LEU A 1 394 ? -20.951 -11.677 19.673 1.00 97.75 394 LEU A C 1
ATOM 3106 O O . LEU A 1 394 ? -19.726 -11.779 19.677 1.00 97.75 394 LEU A O 1
ATOM 3110 N N . LEU A 1 395 ? -21.594 -10.630 19.178 1.00 97.25 395 LEU A N 1
ATOM 3111 C CA . LEU A 1 395 ? -20.970 -9.505 18.499 1.00 97.25 395 LEU A CA 1
ATOM 3112 C C . LEU A 1 395 ? -21.038 -8.253 19.372 1.00 97.25 395 LEU A C 1
ATOM 3114 O O . LEU A 1 395 ? -21.722 -8.215 20.397 1.00 97.25 395 LEU A O 1
ATOM 3118 N N . GLY A 1 396 ? -20.273 -7.248 18.976 1.00 95.69 396 GLY A N 1
ATOM 3119 C CA . GLY A 1 396 ? -20.123 -5.991 19.678 1.00 95.69 396 GLY A CA 1
ATOM 3120 C C . GLY A 1 396 ? -20.099 -4.822 18.713 1.00 95.69 396 GLY A C 1
ATOM 3121 O O . GLY A 1 396 ? -19.384 -4.863 17.712 1.00 95.69 396 GLY A O 1
ATOM 3122 N N . TRP A 1 397 ? -20.845 -3.767 19.029 1.00 94.50 397 TRP A N 1
ATOM 3123 C CA . TRP A 1 397 ? -20.870 -2.553 18.224 1.00 94.50 397 TRP A CA 1
ATOM 3124 C C . TRP A 1 397 ? -19.805 -1.560 18.686 1.00 94.50 397 TRP A C 1
ATOM 3126 O O . TRP A 1 397 ? -19.805 -1.118 19.836 1.00 94.50 397 TRP A O 1
ATOM 3136 N N . THR A 1 398 ? -18.874 -1.198 17.803 1.00 91.62 398 THR A N 1
ATOM 3137 C CA . THR A 1 398 ? -17.726 -0.346 18.167 1.00 91.62 398 THR A CA 1
ATOM 3138 C C . THR A 1 398 ? -17.761 1.048 17.550 1.00 91.62 398 THR A C 1
ATOM 3140 O O . THR A 1 398 ? -16.934 1.879 17.927 1.00 91.62 398 THR A O 1
ATOM 3143 N N . HIS A 1 399 ? -18.697 1.311 16.636 1.00 87.50 399 HIS A N 1
ATOM 3144 C CA . HIS A 1 399 ? -18.807 2.578 15.908 1.00 87.50 399 HIS A CA 1
ATOM 3145 C C . HIS A 1 399 ? -19.488 3.674 16.710 1.00 87.50 399 HIS A C 1
ATOM 3147 O O . HIS A 1 399 ? -20.350 3.399 17.540 1.00 87.50 399 HIS A O 1
ATOM 3153 N N . ASP A 1 400 ? -19.148 4.924 16.397 1.00 82.69 400 ASP A N 1
ATOM 3154 C CA . ASP A 1 400 ? -19.744 6.113 17.019 1.00 82.69 400 ASP A CA 1
ATOM 3155 C C . ASP A 1 400 ? -21.220 6.292 16.692 1.00 82.69 400 ASP A C 1
ATOM 3157 O O . ASP A 1 400 ? -22.008 6.716 17.539 1.00 82.69 400 ASP A O 1
ATOM 3161 N N . ASN A 1 401 ? -21.596 5.978 15.455 1.00 88.19 401 ASN A N 1
ATOM 3162 C CA . ASN A 1 401 ? -22.984 6.039 15.041 1.00 88.19 401 ASN A CA 1
ATOM 3163 C C . ASN A 1 401 ? -23.689 4.775 15.519 1.00 88.19 401 ASN A C 1
ATOM 3165 O O . ASN A 1 401 ? -23.225 3.665 15.263 1.00 88.19 401 ASN A O 1
ATOM 3169 N N . SER A 1 402 ? -24.818 4.943 16.198 1.00 93.19 402 SER A N 1
ATOM 3170 C CA . SER A 1 402 ? -25.709 3.829 16.501 1.00 93.19 402 SER A CA 1
ATOM 3171 C C . SER A 1 402 ? -26.326 3.263 15.220 1.00 93.19 402 SER A C 1
ATOM 3173 O O . SER A 1 402 ? -26.535 3.996 14.252 1.00 93.19 402 SER A O 1
ATOM 3175 N N . THR A 1 403 ? -26.668 1.980 15.255 1.00 94.38 403 THR A N 1
ATOM 3176 C CA . THR A 1 403 ? -27.432 1.277 14.215 1.00 94.38 403 THR A CA 1
ATOM 3177 C C . THR A 1 403 ? -28.717 0.701 14.814 1.00 94.38 403 THR A C 1
ATOM 3179 O O . THR A 1 403 ? -28.971 0.846 16.012 1.00 94.38 403 THR A O 1
ATOM 3182 N N . ASN A 1 404 ? -29.535 0.050 13.993 1.00 95.25 404 ASN A N 1
ATOM 3183 C CA . ASN A 1 404 ? -30.705 -0.699 14.432 1.00 95.25 404 ASN A CA 1
ATOM 3184 C C . ASN A 1 404 ? -30.496 -2.206 14.241 1.00 95.25 404 ASN A C 1
ATOM 3186 O O . ASN A 1 404 ? -29.757 -2.643 13.357 1.00 95.25 404 ASN A O 1
ATOM 3190 N N . ALA A 1 405 ? -31.192 -3.018 15.035 1.00 95.25 405 ALA A N 1
ATOM 3191 C CA . ALA A 1 405 ? -31.163 -4.474 14.910 1.00 95.25 405 ALA A CA 1
ATOM 3192 C C . ALA A 1 405 ? -31.560 -4.952 13.500 1.00 95.25 405 ALA A C 1
ATOM 3194 O O . ALA A 1 405 ? -31.003 -5.930 12.994 1.00 95.25 405 ALA A O 1
ATOM 3195 N N . SER A 1 406 ? -32.490 -4.246 12.851 1.00 94.50 406 SER A N 1
ATOM 3196 C CA . SER A 1 406 ? -32.877 -4.496 11.459 1.00 94.50 406 SER A CA 1
ATOM 3197 C C . SER A 1 406 ? -31.735 -4.292 10.458 1.00 94.50 406 SER A C 1
ATOM 3199 O O . SER A 1 406 ? -31.528 -5.145 9.598 1.00 94.50 406 SER A O 1
ATOM 3201 N N . GLU A 1 407 ? -30.955 -3.222 10.607 1.00 93.94 407 GLU A N 1
ATOM 3202 C CA . GLU A 1 407 ? -29.815 -2.904 9.738 1.00 93.94 407 GLU A CA 1
ATOM 3203 C C . GLU A 1 407 ? -28.714 -3.966 9.858 1.00 93.94 407 GLU A C 1
ATOM 3205 O O . GLU A 1 407 ? -28.232 -4.470 8.844 1.00 93.94 407 GLU A O 1
ATOM 3210 N N . VAL A 1 408 ? -28.397 -4.395 11.086 1.00 93.12 408 VAL A N 1
ATOM 3211 C CA . VAL A 1 408 ? -27.451 -5.497 11.335 1.00 93.12 408 VAL A CA 1
ATOM 3212 C C . VAL A 1 408 ? -27.938 -6.806 10.707 1.00 93.12 408 VAL A C 1
ATOM 3214 O O . VAL A 1 408 ? -27.158 -7.548 10.108 1.00 93.12 408 VAL A O 1
ATOM 3217 N N . ALA A 1 409 ? -29.232 -7.114 10.827 1.00 92.75 409 ALA A N 1
ATOM 3218 C CA . ALA A 1 409 ? -29.802 -8.328 10.248 1.00 92.75 409 ALA A CA 1
ATOM 3219 C C . ALA A 1 409 ? -29.789 -8.318 8.711 1.00 92.75 409 ALA A C 1
ATOM 3221 O O . ALA A 1 409 ? -29.721 -9.386 8.102 1.00 92.75 409 ALA A O 1
ATOM 3222 N N . ASP A 1 410 ? -29.878 -7.144 8.087 1.00 91.50 410 ASP A N 1
ATOM 3223 C CA . ASP A 1 410 ? -29.837 -6.976 6.633 1.00 91.50 410 ASP A CA 1
ATOM 3224 C C . ASP A 1 410 ? -28.407 -6.970 6.068 1.00 91.50 410 ASP A C 1
ATOM 3226 O O . ASP A 1 410 ? -28.226 -7.297 4.893 1.00 91.50 410 ASP A O 1
ATOM 3230 N N . GLU A 1 411 ? -27.392 -6.674 6.888 1.00 87.25 411 GLU A N 1
ATOM 3231 C CA . GLU A 1 411 ? -25.976 -6.679 6.486 1.00 87.25 411 GLU A CA 1
ATOM 3232 C C . GLU A 1 411 ? -25.475 -8.082 6.103 1.00 87.25 411 GLU A C 1
ATOM 3234 O O . GLU A 1 411 ? -24.656 -8.238 5.196 1.00 87.25 411 GLU A O 1
ATOM 3239 N N . ILE A 1 412 ? -25.981 -9.112 6.782 1.00 83.50 412 ILE A N 1
ATOM 3240 C CA . ILE A 1 412 ? -25.560 -10.504 6.606 1.00 83.50 412 ILE A CA 1
ATOM 3241 C C . ILE A 1 412 ? -26.755 -11.315 6.094 1.00 83.50 412 ILE A C 1
ATOM 3243 O O . ILE A 1 412 ? -27.812 -11.372 6.729 1.00 83.50 412 ILE A O 1
ATOM 3247 N N . GLU A 1 413 ? -26.593 -11.967 4.940 1.00 85.44 413 GLU A N 1
ATOM 3248 C CA . GLU A 1 413 ? -27.700 -12.578 4.191 1.00 85.44 413 GLU A CA 1
ATOM 3249 C C . GLU A 1 413 ? -28.487 -13.587 5.045 1.00 85.44 413 GLU A C 1
ATOM 3251 O O . GLU A 1 413 ? -29.718 -13.502 5.124 1.00 85.44 413 GLU A O 1
ATOM 3256 N N . ASN A 1 414 ? -27.776 -14.464 5.762 1.00 91.31 414 ASN A N 1
ATOM 3257 C CA . ASN A 1 414 ? -28.354 -15.592 6.496 1.00 91.31 414 ASN A CA 1
ATOM 3258 C C . ASN A 1 414 ? -28.615 -15.341 7.995 1.00 91.31 414 ASN A C 1
ATOM 3260 O O . ASN A 1 414 ? -28.854 -16.293 8.748 1.00 91.31 414 ASN A O 1
ATOM 3264 N N . ILE A 1 415 ? -28.586 -14.091 8.467 1.00 93.50 415 ILE A N 1
ATOM 3265 C CA . ILE A 1 415 ? -29.026 -13.781 9.836 1.00 93.50 415 ILE A CA 1
ATOM 3266 C C . ILE A 1 415 ? -30.550 -13.828 9.916 1.00 93.50 415 ILE A C 1
ATOM 3268 O O . ILE A 1 415 ? -31.245 -13.162 9.153 1.00 93.50 415 ILE A O 1
ATOM 3272 N N . THR A 1 416 ? -31.087 -14.593 10.868 1.00 94.62 416 THR A N 1
ATOM 3273 C CA . THR A 1 416 ? -32.545 -14.690 11.082 1.00 94.62 416 THR A CA 1
ATOM 3274 C C . THR A 1 416 ? -33.025 -13.901 12.292 1.00 94.62 416 THR A C 1
ATOM 3276 O O . THR A 1 416 ? -34.206 -13.552 12.369 1.00 94.62 416 THR A O 1
ATOM 3279 N N . MET A 1 417 ? -32.136 -13.637 13.253 1.00 94.94 417 MET A N 1
ATOM 3280 C CA . MET A 1 417 ? -32.471 -12.892 14.463 1.00 94.94 417 MET A CA 1
ATOM 3281 C C . MET A 1 417 ? -31.280 -12.152 15.061 1.00 94.94 417 MET A C 1
ATOM 3283 O O . MET A 1 417 ? -30.140 -12.616 14.964 1.00 94.94 417 MET A O 1
ATOM 3287 N N . VAL A 1 418 ? -31.594 -11.044 15.729 1.00 96.75 418 VAL A N 1
ATOM 3288 C CA . VAL A 1 418 ? -30.676 -10.230 16.531 1.00 96.75 418 VAL A CA 1
ATOM 3289 C C . VAL A 1 418 ? -31.275 -10.100 17.930 1.00 96.75 418 VAL A C 1
ATOM 3291 O O . VAL A 1 418 ? -32.477 -9.869 18.064 1.00 96.75 418 VAL A O 1
ATOM 3294 N N . VAL A 1 419 ? -30.470 -10.295 18.974 1.00 96.69 419 VAL A N 1
ATOM 3295 C CA . VAL A 1 419 ? -30.940 -10.293 20.368 1.00 96.69 419 VAL A CA 1
ATOM 3296 C C . VAL A 1 419 ? -30.057 -9.394 21.223 1.00 96.69 419 VAL A C 1
ATOM 3298 O O . VAL A 1 419 ? -28.847 -9.604 21.288 1.00 96.69 419 VAL A O 1
ATOM 3301 N N . GLU A 1 420 ? -30.658 -8.441 21.926 1.00 95.06 420 GLU A N 1
ATOM 3302 C CA . GLU A 1 420 ? -29.986 -7.638 22.951 1.00 95.06 420 GLU A CA 1
ATOM 3303 C C . GLU A 1 420 ? -30.400 -8.069 24.361 1.00 95.06 420 GLU A C 1
ATOM 3305 O O . GLU A 1 420 ? -31.470 -8.647 24.580 1.00 95.06 420 GLU A O 1
ATOM 3310 N N . TRP A 1 421 ? -29.546 -7.760 25.334 1.00 95.75 421 TRP A N 1
ATOM 3311 C CA . TRP A 1 421 ? -29.871 -7.877 26.750 1.00 95.75 421 TRP A CA 1
ATOM 3312 C C . TRP A 1 421 ? -30.327 -6.527 27.297 1.00 95.75 421 TRP A C 1
ATOM 3314 O O . TRP A 1 421 ? -29.544 -5.576 27.349 1.00 95.75 421 TRP A O 1
ATOM 3324 N N . ASN A 1 422 ? -31.572 -6.443 27.766 1.00 90.81 422 ASN A N 1
ATOM 3325 C CA . ASN A 1 422 ? -32.096 -5.217 28.346 1.00 90.81 422 ASN A CA 1
ATOM 3326 C C . ASN A 1 422 ? -31.959 -5.230 29.873 1.00 90.81 422 ASN A C 1
ATOM 3328 O O . ASN A 1 422 ? -32.797 -5.768 30.596 1.00 90.81 422 ASN A O 1
ATOM 3332 N N . ASN A 1 423 ? -30.934 -4.537 30.371 1.00 85.81 423 ASN A N 1
ATOM 3333 C CA . ASN A 1 423 ? -30.663 -4.394 31.804 1.00 85.81 423 ASN A CA 1
ATOM 3334 C C . ASN A 1 423 ? -31.833 -3.824 32.629 1.00 85.81 423 ASN A C 1
ATOM 3336 O O . ASN A 1 423 ? -31.937 -4.110 33.818 1.00 85.81 423 ASN A O 1
ATOM 3340 N N . SER A 1 424 ? -32.693 -2.986 32.039 1.00 86.06 424 SER A N 1
ATOM 3341 C CA . SER A 1 424 ? -33.821 -2.385 32.771 1.00 86.06 424 SER A CA 1
ATOM 3342 C C . SER A 1 424 ? -34.982 -3.361 32.952 1.00 86.06 424 SER A C 1
ATOM 3344 O O . SER A 1 424 ? -35.753 -3.224 33.901 1.00 86.06 424 SER A O 1
ATOM 3346 N N . LEU A 1 425 ? -35.119 -4.317 32.031 1.00 88.06 425 LEU A N 1
ATOM 3347 C CA . LEU A 1 425 ? -36.154 -5.348 32.060 1.00 88.06 425 LEU A CA 1
ATOM 3348 C C . LEU A 1 425 ? -35.662 -6.665 32.671 1.00 88.06 425 LEU A C 1
ATOM 3350 O O . LEU A 1 425 ? -36.503 -7.480 33.038 1.00 88.06 425 LEU A O 1
ATOM 3354 N N . ASP A 1 426 ? -34.341 -6.844 32.803 1.00 87.56 426 ASP A N 1
ATOM 3355 C CA . ASP A 1 426 ? -33.702 -8.115 33.180 1.00 87.56 426 ASP A CA 1
ATOM 3356 C C . ASP A 1 426 ? -34.135 -9.257 32.238 1.00 87.56 426 ASP A C 1
ATOM 3358 O O . ASP A 1 426 ? -34.408 -10.380 32.661 1.00 87.56 426 ASP A O 1
ATOM 3362 N N . ASP A 1 427 ? -34.270 -8.935 30.945 1.00 93.56 427 ASP A N 1
ATOM 3363 C CA . ASP A 1 427 ? -34.781 -9.842 29.916 1.00 93.56 427 ASP A CA 1
ATOM 3364 C C . ASP A 1 427 ? -34.167 -9.542 28.538 1.00 93.56 427 ASP A C 1
ATOM 3366 O O . ASP A 1 427 ? -33.604 -8.470 28.288 1.00 93.56 427 ASP A O 1
ATOM 3370 N N . PHE A 1 428 ? -34.290 -10.504 27.628 1.00 94.12 428 PHE A N 1
ATOM 3371 C CA . PHE A 1 428 ? -33.849 -10.383 26.246 1.00 94.12 428 PHE A CA 1
ATOM 3372 C C . PHE A 1 428 ? -34.895 -9.687 25.376 1.00 94.12 428 PHE A C 1
ATOM 3374 O O . PHE A 1 428 ? -36.081 -10.017 25.410 1.00 94.12 428 PHE A O 1
ATOM 3381 N N . ILE A 1 429 ? -34.435 -8.788 24.506 1.00 94.44 429 ILE A N 1
ATOM 3382 C CA . ILE A 1 429 ? -35.245 -8.230 23.420 1.00 94.44 429 ILE A CA 1
ATOM 3383 C C . ILE A 1 429 ? -34.751 -8.843 22.113 1.00 94.44 429 ILE A C 1
ATOM 3385 O O . ILE A 1 429 ? -33.556 -8.879 21.842 1.00 94.44 429 ILE A O 1
ATOM 3389 N N . THR A 1 430 ? -35.676 -9.387 21.321 1.00 95.25 430 THR A N 1
ATOM 3390 C CA . THR A 1 430 ? -35.362 -10.124 20.090 1.00 95.25 430 THR A CA 1
ATOM 3391 C C . THR A 1 430 ? -36.018 -9.464 18.889 1.00 95.25 430 THR A C 1
ATOM 3393 O O . THR A 1 430 ? -37.243 -9.351 18.838 1.00 95.25 430 THR A O 1
ATOM 3396 N N . TYR A 1 431 ? -35.201 -9.120 17.899 1.00 95.69 431 TYR A N 1
ATOM 3397 C CA . TYR A 1 431 ? -35.631 -8.769 16.556 1.00 95.69 431 TYR A CA 1
ATOM 3398 C C . TYR A 1 431 ? -35.609 -10.022 15.670 1.00 95.69 431 TYR A C 1
ATOM 3400 O O . TYR A 1 431 ? -34.607 -10.741 15.608 1.00 95.69 431 TYR A O 1
ATOM 3408 N N . LEU A 1 432 ? -36.715 -10.287 14.970 1.00 93.75 432 LEU A N 1
ATOM 3409 C CA . LEU A 1 432 ? -36.853 -11.394 14.017 1.00 93.75 432 LEU A CA 1
ATOM 3410 C C . LEU A 1 432 ? -36.973 -10.835 12.595 1.00 93.75 432 LEU A C 1
ATOM 3412 O O . LEU A 1 432 ? -37.982 -10.200 12.276 1.00 93.75 432 LEU A O 1
ATOM 3416 N N . LYS A 1 433 ? -35.988 -11.124 11.732 1.00 90.19 433 LYS A N 1
ATOM 3417 C CA . LYS A 1 433 ? -35.858 -10.527 10.385 1.00 90.19 433 LYS A CA 1
ATOM 3418 C C . LYS A 1 433 ? -37.111 -10.707 9.523 1.00 90.19 433 LYS A C 1
ATOM 3420 O O . LYS A 1 433 ? -37.561 -9.768 8.880 1.00 90.19 433 LYS A O 1
ATOM 3425 N N . GLU A 1 434 ? -37.725 -11.891 9.553 1.00 88.19 434 GLU A N 1
ATOM 3426 C CA . GLU A 1 434 ? -38.920 -12.188 8.744 1.00 88.19 434 GLU A CA 1
ATOM 3427 C C . GLU A 1 434 ? -40.212 -11.545 9.271 1.00 88.19 434 GLU A C 1
ATOM 3429 O O . GLU A 1 434 ? -41.170 -11.379 8.515 1.00 88.19 434 GLU A O 1
ATOM 3434 N N . LEU A 1 435 ? -40.271 -11.210 10.564 1.00 86.12 435 LEU A N 1
ATOM 3435 C CA . LEU A 1 435 ? -41.471 -10.639 11.183 1.00 86.12 435 LEU A CA 1
ATOM 3436 C C . LEU A 1 435 ? -41.409 -9.113 11.277 1.00 86.12 435 LEU A C 1
ATOM 3438 O O . LEU A 1 435 ? -42.460 -8.480 11.372 1.00 86.12 435 LEU A O 1
ATOM 3442 N N . GLY A 1 436 ? -40.204 -8.532 11.281 1.00 75.00 436 GLY A N 1
ATOM 3443 C CA . GLY A 1 436 ? -39.980 -7.087 11.393 1.00 75.00 436 GLY A CA 1
ATOM 3444 C C . GLY A 1 436 ? -40.558 -6.462 12.669 1.00 75.00 436 GLY A C 1
ATOM 3445 O O . GLY A 1 436 ? -40.808 -5.260 12.712 1.00 75.00 436 GLY A O 1
ATOM 3446 N N . ALA A 1 437 ? -40.849 -7.269 13.693 1.00 72.81 437 ALA A N 1
ATOM 3447 C CA . ALA A 1 437 ? -41.450 -6.810 14.937 1.00 72.81 437 ALA A CA 1
ATOM 3448 C C . ALA A 1 437 ? -40.359 -6.492 15.967 1.00 72.81 437 ALA A C 1
ATOM 3450 O O . ALA A 1 437 ? -39.496 -7.331 16.205 1.00 72.81 437 ALA A O 1
ATOM 3451 N N . ILE A 1 438 ? -40.477 -5.320 16.606 1.00 81.69 438 ILE A N 1
ATOM 3452 C CA . ILE A 1 438 ? -39.592 -4.796 17.662 1.00 81.69 438 ILE A CA 1
ATOM 3453 C C . ILE A 1 438 ? -38.162 -4.584 17.155 1.00 81.69 438 ILE A C 1
ATOM 3455 O O . ILE A 1 438 ? -37.321 -5.473 17.217 1.00 81.69 438 ILE A O 1
ATOM 3459 N N . ASP A 1 439 ? -37.911 -3.373 16.668 1.00 93.19 439 ASP A N 1
ATOM 3460 C CA . ASP A 1 439 ? -36.574 -2.906 16.315 1.00 93.19 439 ASP A CA 1
ATOM 3461 C C . ASP A 1 439 ? -35.995 -2.092 17.478 1.00 93.19 439 ASP A C 1
ATOM 3463 O O . ASP A 1 439 ? -36.729 -1.357 18.152 1.00 93.19 439 ASP A O 1
ATOM 3467 N N . PHE A 1 440 ? -34.702 -2.248 17.731 1.00 94.38 440 PHE A N 1
ATOM 3468 C CA . PHE A 1 440 ? -34.002 -1.602 18.837 1.00 94.38 440 PHE A CA 1
ATOM 3469 C C . PHE A 1 440 ? -32.662 -1.041 18.374 1.00 94.38 440 PHE A C 1
ATOM 3471 O O . PHE A 1 440 ? -32.066 -1.515 17.406 1.00 94.38 440 PHE A O 1
ATOM 3478 N N . VAL A 1 441 ? -32.221 0.002 19.074 1.00 95.69 441 VAL A N 1
ATOM 3479 C CA . VAL A 1 441 ? -30.991 0.726 18.761 1.00 95.69 441 VAL A CA 1
ATOM 3480 C C . VAL A 1 441 ? -29.817 0.002 19.401 1.00 95.69 441 VAL A C 1
ATOM 3482 O O . VAL A 1 441 ? -29.841 -0.251 20.599 1.00 95.69 441 VAL A O 1
ATOM 3485 N N . ILE A 1 442 ? -28.779 -0.254 18.613 1.00 95.19 442 ILE A N 1
ATOM 3486 C CA . ILE A 1 442 ? -27.497 -0.782 19.071 1.00 95.19 442 ILE A CA 1
ATOM 3487 C C . ILE A 1 442 ? -26.494 0.373 19.029 1.00 95.19 442 ILE A C 1
ATOM 3489 O O . ILE A 1 442 ? -26.239 0.956 17.971 1.00 95.19 442 ILE A O 1
ATOM 3493 N N . ALA A 1 443 ? -25.959 0.749 20.186 1.00 94.25 443 ALA A N 1
ATOM 3494 C CA . ALA A 1 443 ? -25.036 1.861 20.349 1.00 94.25 443 ALA A CA 1
ATOM 3495 C C . ALA A 1 443 ? -23.603 1.390 20.636 1.00 94.25 443 ALA A C 1
ATOM 3497 O O . ALA A 1 443 ? -23.322 0.216 20.877 1.00 94.25 443 ALA A O 1
ATOM 3498 N N . ARG A 1 444 ? -22.656 2.332 20.572 1.00 93.00 444 ARG A N 1
ATOM 3499 C CA . ARG A 1 444 ? -21.237 2.063 20.823 1.00 93.00 444 ARG A CA 1
ATOM 3500 C C . ARG A 1 444 ? -21.037 1.431 22.200 1.00 93.00 444 ARG A C 1
ATOM 3502 O O . ARG A 1 444 ? -21.434 2.009 23.207 1.00 93.00 444 ARG A O 1
ATOM 3509 N N . GLY A 1 445 ? -20.343 0.298 22.238 1.00 93.75 445 GLY A N 1
ATOM 3510 C CA . GLY A 1 445 ? -20.071 -0.447 23.467 1.00 93.75 445 GLY A CA 1
ATOM 3511 C C . GLY A 1 445 ? -21.117 -1.511 23.799 1.00 93.75 445 GLY A C 1
ATOM 3512 O O . GLY A 1 445 ? -20.868 -2.309 24.703 1.00 93.75 445 GLY A O 1
ATOM 3513 N N . ASP A 1 446 ? -22.224 -1.595 23.058 1.00 95.19 446 ASP A N 1
ATOM 3514 C CA . ASP A 1 446 ? -23.227 -2.637 23.263 1.00 95.19 446 ASP A CA 1
ATOM 3515 C C . ASP A 1 446 ? -22.749 -3.981 22.704 1.00 95.19 446 ASP A C 1
ATOM 3517 O O . ASP A 1 446 ? -22.168 -4.070 21.617 1.00 95.19 446 ASP A O 1
ATOM 3521 N N . GLY A 1 447 ? -23.003 -5.048 23.460 1.00 96.88 447 GLY A N 1
ATOM 3522 C CA . GLY A 1 447 ? -22.913 -6.414 22.959 1.00 96.88 447 GLY A CA 1
ATOM 3523 C C . GLY A 1 447 ? -24.295 -6.929 22.561 1.00 96.88 447 GLY A C 1
ATOM 3524 O O . GLY A 1 447 ? -25.299 -6.594 23.187 1.00 96.88 447 GLY A O 1
ATOM 3525 N N . PHE A 1 448 ? -24.355 -7.787 21.550 1.00 97.06 448 PHE A N 1
ATOM 3526 C CA . PHE A 1 448 ? -25.603 -8.388 21.083 1.00 97.06 448 PHE A CA 1
ATOM 3527 C C . PHE A 1 448 ? -25.346 -9.760 20.459 1.00 97.06 448 PHE A C 1
ATOM 3529 O O . PHE A 1 448 ? -24.241 -10.085 20.020 1.00 97.06 448 PHE A O 1
ATOM 3536 N N . TYR A 1 449 ? -26.377 -10.593 20.423 1.00 97.81 449 TYR A N 1
ATOM 3537 C CA . TYR A 1 449 ? -26.345 -11.858 19.707 1.00 97.81 449 TYR A CA 1
ATOM 3538 C C . TYR A 1 449 ? -26.876 -11.695 18.295 1.00 97.81 449 TYR A C 1
ATOM 3540 O O . TYR A 1 449 ? -27.852 -10.985 18.065 1.00 97.81 449 TYR A O 1
ATOM 3548 N N . VAL A 1 450 ? -26.313 -12.474 17.381 1.00 97.19 450 VAL A N 1
ATOM 3549 C CA . VAL A 1 450 ? -26.925 -12.768 16.086 1.00 97.19 450 VAL A CA 1
ATOM 3550 C C . VAL A 1 450 ? -27.022 -14.275 15.903 1.00 97.19 450 VAL A C 1
ATOM 3552 O O . VAL A 1 450 ? -26.187 -15.023 16.418 1.00 97.19 450 VAL A O 1
ATOM 3555 N N . PHE A 1 451 ? -28.031 -14.735 15.170 1.00 97.31 451 PHE A N 1
ATOM 3556 C CA . PHE A 1 451 ? -28.152 -16.143 14.794 1.00 97.31 451 PHE A CA 1
ATOM 3557 C C . PHE A 1 451 ? -28.026 -16.316 13.291 1.00 97.31 451 PHE A C 1
ATOM 3559 O O . PHE A 1 451 ? -28.847 -15.795 12.534 1.00 97.31 451 PHE A O 1
ATOM 3566 N N . LEU A 1 452 ? -27.020 -17.085 12.888 1.00 96.69 452 LEU A N 1
ATOM 3567 C CA . LEU A 1 452 ? -26.726 -17.400 11.500 1.00 96.69 452 LEU A CA 1
ATOM 3568 C C . LEU A 1 452 ? -27.348 -18.746 11.125 1.00 96.69 452 LEU A C 1
ATOM 3570 O O . LEU A 1 452 ? -26.954 -19.795 11.647 1.00 96.69 452 LEU A O 1
ATOM 3574 N N . ALA A 1 453 ? -28.315 -18.717 10.211 1.00 93.06 453 ALA A N 1
ATOM 3575 C CA . ALA A 1 453 ? -28.957 -19.905 9.671 1.00 93.06 453 ALA A CA 1
ATOM 3576 C C . ALA A 1 453 ? -28.255 -20.342 8.379 1.00 93.06 453 ALA A C 1
ATOM 3578 O O . ALA A 1 453 ? -28.611 -19.898 7.297 1.00 93.06 453 ALA A O 1
ATOM 3579 N N . GLY A 1 454 ? -27.269 -21.234 8.465 1.00 88.81 454 GLY A N 1
ATOM 3580 C CA . GLY A 1 454 ? -26.601 -21.730 7.261 1.00 88.81 454 GLY A CA 1
ATOM 3581 C C . GLY A 1 454 ? -25.148 -22.099 7.488 1.00 88.81 454 GLY A C 1
ATOM 3582 O O . GLY A 1 454 ? -24.817 -22.710 8.500 1.00 88.81 454 GLY A O 1
ATOM 3583 N N . GLU A 1 455 ? -24.306 -21.772 6.512 1.00 90.00 455 GLU A N 1
ATOM 3584 C CA . GLU A 1 455 ? -22.854 -21.953 6.575 1.00 90.00 455 GLU A CA 1
ATOM 3585 C C . GLU A 1 455 ? -22.179 -20.741 7.233 1.00 90.00 455 GLU A C 1
ATOM 3587 O O . GLU A 1 455 ? -22.803 -19.704 7.427 1.00 90.00 455 GLU A O 1
ATOM 3592 N N . SER A 1 456 ? -20.905 -20.882 7.605 1.00 90.94 456 SER A N 1
ATOM 3593 C CA . SER A 1 456 ? -20.109 -19.791 8.175 1.00 90.94 456 SER A CA 1
ATOM 3594 C C . SER A 1 456 ? -20.001 -18.597 7.219 1.00 90.94 456 SER A C 1
ATOM 3596 O O . SER A 1 456 ? -19.781 -18.771 6.020 1.00 90.94 456 SER A O 1
ATOM 3598 N N . GLU A 1 457 ? -20.053 -17.386 7.768 1.00 92.88 457 GLU A N 1
ATOM 3599 C CA . GLU A 1 457 ? -19.949 -16.123 7.024 1.00 92.88 457 GLU A CA 1
ATOM 3600 C C . GLU A 1 457 ? -18.960 -15.164 7.692 1.00 92.88 457 GLU A C 1
ATOM 3602 O O . GLU A 1 457 ? -18.417 -15.464 8.753 1.00 92.88 457 GLU A O 1
ATOM 3607 N N . LYS A 1 458 ? -18.691 -14.010 7.074 1.00 91.81 458 LYS A N 1
ATOM 3608 C CA . LYS A 1 458 ? -17.874 -12.951 7.678 1.00 91.81 458 LYS A CA 1
ATOM 3609 C C . LYS A 1 458 ? -18.716 -11.720 7.933 1.00 91.81 458 LYS A C 1
ATOM 3611 O O . LYS A 1 458 ? -19.396 -11.252 7.026 1.00 91.81 458 LYS A O 1
ATOM 3616 N N . TRP A 1 459 ? -18.595 -11.173 9.133 1.00 91.19 459 TRP A N 1
ATOM 3617 C CA . TRP A 1 459 ? -19.119 -9.857 9.461 1.00 91.19 459 TRP A CA 1
ATOM 3618 C C . TRP A 1 459 ? -17.998 -8.826 9.440 1.00 91.19 459 TRP A C 1
ATOM 3620 O O . TRP A 1 459 ? -16.918 -9.074 9.988 1.00 91.19 459 TRP A O 1
ATOM 3630 N N . TYR A 1 460 ? -18.257 -7.686 8.802 1.00 86.88 460 TYR A N 1
ATOM 3631 C CA . TYR A 1 460 ? -17.289 -6.600 8.661 1.00 86.88 460 TYR A CA 1
ATOM 3632 C C . TYR A 1 460 ? -17.552 -5.435 9.616 1.00 86.88 460 TYR A C 1
ATOM 3634 O O . TYR A 1 460 ? -16.691 -4.565 9.725 1.00 86.88 460 TYR A O 1
ATOM 3642 N N . GLY A 1 461 ? -18.693 -5.456 10.319 1.00 75.38 461 GLY A N 1
ATOM 3643 C CA . GLY A 1 461 ? -19.102 -4.439 11.279 1.00 75.38 461 GLY A CA 1
ATOM 3644 C C . GLY A 1 461 ? -19.023 -3.066 10.660 1.00 75.38 461 GLY A C 1
ATOM 3645 O O . GLY A 1 461 ? -18.067 -2.362 10.953 1.00 75.38 461 GLY A O 1
ATOM 3646 N N . MET A 1 462 ? -19.956 -2.722 9.772 1.00 63.56 462 MET A N 1
ATOM 3647 C CA . MET A 1 462 ? -20.018 -1.409 9.115 1.00 63.56 462 MET A CA 1
ATOM 3648 C C . MET A 1 462 ? -21.021 -0.477 9.765 1.00 63.56 462 MET A C 1
ATOM 3650 O O . MET A 1 462 ? -22.150 -0.941 10.008 1.00 63.56 462 MET A O 1
#